Protein AF-A0A7C2XPU0-F1 (afdb_monomer)

Radius of gyration: 31.07 Å; Cα contacts (8 Å, |Δi|>4): 845; chains: 1; bounding box: 100×60×102 Å

Organism: NCBI:txid427923

Nearest PDB structures (foldseek):
  6zxc-assembly2_D  TM=8.510E-01  e=2.200E-17  Leptospira biflexa serovar Patoc strain 'Patoc 1 (Paris)'
  6ttr-assembly1_A  TM=8.908E-01  e=1.541E-15  Caulobacter vibrioides NA1000
  6zxm-assembly3_E  TM=8.744E-01  e=4.337E-15  Leptospira biflexa serovar Patoc strain 'Patoc 1 (Paris)'
  6d9m-assembly1_A  TM=8.702E-01  e=1.342E-13  Tequatrovirus T4
  4yme-assembly1_A  TM=9.018E-01  e=6.777E-12  Caulobacter vibrioides CB15

Sequence (491 aa):
MLRPNSFSGLDDNFFLTAQRESEALRERLLELYLLYATSRTCSVAVQTSSLFVNIVDLLKNTLQVEEFCLMLRDPVSGLYEMWTADDRVMAQAGDFSFRPGEGISGLVVESAEPILVPDVSREPRFLNYHGMLPDIGSFLSVPLVDGNGRVFGVLNIHKPRPNSFREHDKNFFCAVANNLAVALERARLFENACREAMHDELTGLYNRRYLQDCGTRELLKARRSQTPIALLLLDLDNFKEVNDLWGHARGDEVLTGLASLLSKNLRQSDVAARYGGEEFVVLLPDTTGFGAYGLAEKLRATVAGELALKDGDNCRPITVTVGVASFPEDGQDLDQLLAAADRRLYLGKAAGRNRVVGEQQEQPAVQLSPNRRKSPRRPTALRALGNQPESVLPAAVRAIDIQHGREWKACSLLNASSHGFSSTIGFAPEVGAQYRCRAVSGAQKSQFLDFTVQVRHVELLAKDRFLMGVRVGAGDAGEWQRVYAMLTGRA

Mean predicted aligned error: 18.8 Å

pLDDT: mean 77.05, std 17.64, range [24.47, 98.44]

Secondary structure (DSSP, 8-state):
--PPP---SSHHHHHHHHHHHHHHHHHHHHHHHHHHHHHHHHHH--SHHHHHHHHHHIIIIIS--SEEEEEEE-TTT--EEEEEE-HHHHHHHTT-EE-TTSHHHHHHHHH-S-EEES-GGG-GGGGGGBTTB-SSSEEEEEEEE-TTS-EEEEEEEEESSTT---HHHHHHHHHHHHHHHHHHHHHHHHHHHHHHHHB-TTT-SEEHHHHHHHHHHHHHHHHHHT--EEEEEEEETTHHHHHHHH-HHHHHHHHHHHHHHHHHHS-TT-EEEE-SSSEEEEEEET--HHHHHHHHHHHHHHHHHH-EEEETTEEEE--EEEEEEEETTS-SSHHHHHHHHHHHHHHHHHTTSS-EES--S-------------------------------PPPPEEEEEEEETTEEEEEEEEEEETTEEEEEESS-PPTT-EEEEEEEESSSTT-EEEEEEEEEEEEEEETTEEEEEEEE-TTSHHHHHHHHHHHHT--

Foldseek 3Di:
DDDDDDPDPPVVVVVVVVVVVVVVVVVVVLLVVLLVVLLVLLVPDQALVVSQVSLVCSVCVVVVFPWKWKWFQDPPVRKTATPDIPPLLCVQCRGDIGDQVQAQQNVCQPVVDKDKFQWQLPDPSSVVCPRRDDSTFIKIKHFQADPVRHGGIIMIGTDRHGRPDDPVNNVSVNSSSPSSSVSNVNSVVSVVVVQVVFADPLQSAGEQVNCQVVQQVLLVVCVVVVAKKKKKKKFKPPLVVVCVPPNVVVSSVLSNVLSVLDVVLDDPQKGWYDYDDGMIMIMGTRAAQQRVQVSVLVSQVCQQPPPWDDDPPDTHGIGMEMFMFMPPPQHSGPVSRVVNRVVQSVVCVVVPGSYYGTDNDDDDDDPPPPPPPDDDDDDDDDDDDDDDPPPPQWFAFDWKWKDDPPDTWTWAWDADDLWWTKTKTQAFDDQQDKIKMWTDGDDDPPDILIFMWGWHDWDDPDHRIIITTITTDPVCSVSSNVNVCSNVSND

Solvent-accessible surface area (backbone atoms only — not comparable to full-atom values): 26834 Å² total; per-residue (Å²): 142,82,83,89,80,87,86,86,70,70,62,64,57,52,54,53,48,53,49,52,51,50,51,54,49,51,53,54,53,52,49,55,49,51,52,50,51,49,47,55,61,39,69,71,39,63,45,60,77,59,36,48,57,53,50,52,47,40,41,42,74,71,66,62,47,81,39,37,36,35,28,37,53,40,89,83,85,65,35,32,35,57,71,49,50,32,75,67,50,40,72,56,39,51,88,47,65,44,44,78,61,43,41,61,66,12,37,18,50,64,70,63,43,68,48,77,38,49,40,46,69,78,35,79,52,50,56,85,42,68,93,44,54,80,71,52,13,16,38,38,35,28,41,18,47,49,100,85,74,46,54,52,29,36,44,36,38,50,42,80,47,56,62,70,71,51,76,66,53,53,56,52,49,43,54,51,30,44,45,50,27,53,31,52,52,51,11,50,53,44,50,50,52,49,46,61,68,31,30,31,89,83,47,67,33,29,16,48,65,38,46,55,60,49,44,49,51,49,50,58,47,25,66,73,69,73,43,33,32,16,35,39,34,34,36,51,58,66,47,68,57,46,28,75,74,62,35,59,72,54,38,50,51,49,51,33,49,51,37,53,53,50,64,73,74,53,57,91,81,40,47,54,22,43,63,52,97,64,30,34,35,37,41,32,66,79,27,45,40,38,59,42,37,56,50,48,48,51,51,37,51,48,36,44,72,70,39,56,51,75,56,91,91,48,71,49,65,40,36,31,18,27,2,42,18,24,38,73,85,48,26,94,51,59,68,42,28,51,54,42,6,48,55,28,22,51,51,22,46,74,75,68,37,69,33,73,27,57,47,88,61,83,71,79,80,78,76,79,69,79,78,84,74,88,73,84,89,81,87,86,86,84,90,85,81,76,95,66,80,80,83,70,73,74,56,51,52,77,46,40,30,36,52,55,91,95,42,76,43,72,37,52,75,75,50,76,51,90,57,30,38,30,27,39,34,77,51,88,76,57,71,68,42,76,38,50,32,34,37,38,36,60,99,53,102,80,51,71,54,71,40,42,31,29,30,69,42,72,45,82,78,49,94,63,31,22,43,36,34,30,35,50,35,86,91,30,49,74,57,47,42,54,52,44,23,32,65,69,75,48,131

Structure (mmCIF, N/CA/C/O backbone):
data_AF-A0A7C2XPU0-F1
#
_entry.id   AF-A0A7C2XPU0-F1
#
loop_
_atom_site.group_PDB
_atom_site.id
_atom_site.type_symbol
_atom_site.label_atom_id
_atom_site.label_alt_id
_atom_site.label_comp_id
_atom_site.label_asym_id
_atom_site.label_entity_id
_atom_site.label_seq_id
_atom_site.pdbx_PDB_ins_code
_atom_site.Cartn_x
_atom_site.Cartn_y
_atom_site.Cartn_z
_atom_site.occupancy
_atom_site.B_iso_or_equiv
_atom_site.auth_seq_id
_atom_site.auth_comp_id
_atom_site.auth_asym_id
_atom_site.auth_atom_id
_atom_site.pdbx_PDB_model_num
ATOM 1 N N . MET A 1 1 ? 67.844 -25.565 -62.621 1.00 45.12 1 MET A N 1
ATOM 2 C CA . MET A 1 1 ? 67.140 -24.295 -62.341 1.00 45.12 1 MET A CA 1
ATOM 3 C C . MET A 1 1 ? 65.642 -24.558 -62.350 1.00 45.12 1 MET A C 1
ATOM 5 O O . MET A 1 1 ? 65.072 -24.653 -63.425 1.00 45.12 1 MET A O 1
ATOM 9 N N . LEU A 1 2 ? 65.009 -24.704 -61.186 1.00 36.78 2 LEU A N 1
ATOM 10 C CA . LEU A 1 2 ? 63.549 -24.659 -61.050 1.00 36.78 2 LEU A CA 1
ATOM 11 C C . LEU A 1 2 ? 63.244 -23.765 -59.844 1.00 36.78 2 LEU A C 1
ATOM 13 O O . LEU A 1 2 ? 63.819 -23.954 -58.774 1.00 36.78 2 LEU A O 1
ATOM 17 N N . ARG A 1 3 ? 62.454 -22.714 -60.083 1.00 42.72 3 ARG A N 1
ATOM 18 C CA . ARG A 1 3 ? 62.114 -21.651 -59.125 1.00 42.72 3 ARG A CA 1
ATOM 19 C C . ARG A 1 3 ? 61.116 -22.162 -58.072 1.00 42.72 3 ARG A C 1
ATOM 21 O O . ARG A 1 3 ? 60.265 -22.974 -58.430 1.00 42.72 3 ARG A O 1
ATOM 28 N N . PRO A 1 4 ? 61.139 -21.647 -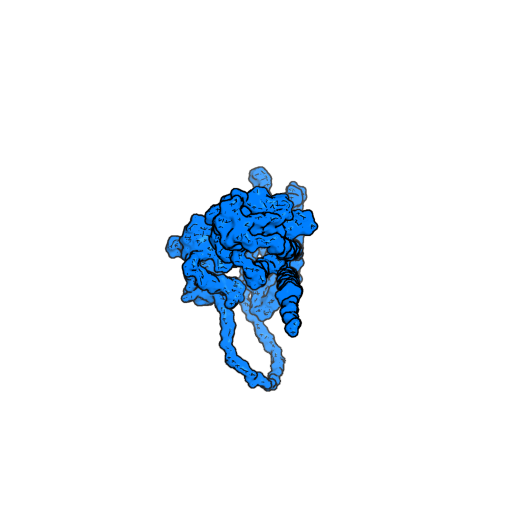56.829 1.00 44.59 4 PRO A N 1
ATOM 29 C CA . PRO A 1 4 ? 60.052 -21.862 -55.884 1.00 44.59 4 PRO A CA 1
ATOM 30 C C . PRO A 1 4 ? 58.886 -20.925 -56.237 1.00 44.59 4 PRO A C 1
ATOM 32 O O . PRO A 1 4 ? 59.054 -19.706 -56.257 1.00 44.59 4 PRO A O 1
ATOM 35 N N . ASN A 1 5 ? 57.716 -21.490 -56.545 1.00 43.34 5 ASN A N 1
ATOM 36 C CA . ASN A 1 5 ? 56.477 -20.728 -56.695 1.00 43.34 5 ASN A CA 1
ATOM 37 C C . ASN A 1 5 ? 55.758 -20.616 -55.342 1.00 43.34 5 ASN A C 1
ATOM 39 O O . ASN A 1 5 ? 55.482 -21.608 -54.672 1.00 43.34 5 ASN A O 1
ATOM 43 N N . SER A 1 6 ? 55.476 -19.364 -55.005 1.00 50.03 6 SER A N 1
ATOM 44 C CA . SER A 1 6 ? 54.596 -18.797 -53.984 1.00 50.03 6 SER A CA 1
ATOM 45 C C . SER A 1 6 ? 53.359 -19.625 -53.588 1.00 50.03 6 SER A C 1
ATOM 47 O O . SER A 1 6 ? 52.396 -19.711 -54.349 1.00 50.03 6 SER A O 1
ATOM 49 N N . PHE A 1 7 ? 53.343 -20.097 -52.340 1.00 47.72 7 PHE A N 1
ATOM 50 C CA . PHE A 1 7 ? 52.138 -20.374 -51.549 1.00 47.72 7 PHE A CA 1
ATOM 51 C C . PHE A 1 7 ? 52.101 -19.344 -50.411 1.00 47.72 7 PHE A C 1
ATOM 53 O O . PHE A 1 7 ? 52.768 -19.529 -49.400 1.00 47.72 7 PHE A O 1
ATOM 60 N N . SER A 1 8 ? 51.418 -18.212 -50.592 1.00 50.66 8 SER A N 1
ATOM 61 C CA . SER A 1 8 ? 51.363 -17.167 -49.550 1.00 50.66 8 SER A CA 1
ATOM 62 C C . SER A 1 8 ? 50.097 -16.301 -49.605 1.00 50.66 8 SER A C 1
ATOM 64 O O . SER A 1 8 ? 50.161 -15.114 -49.316 1.00 50.66 8 SER A O 1
ATOM 66 N N . GLY A 1 9 ? 48.956 -16.845 -50.048 1.00 51.88 9 GLY A N 1
ATOM 67 C CA . GLY A 1 9 ? 47.728 -16.041 -50.193 1.00 51.88 9 GLY A CA 1
ATOM 68 C C . GLY A 1 9 ? 46.399 -16.729 -49.870 1.00 51.88 9 GLY A C 1
ATOM 69 O O . GLY A 1 9 ? 45.384 -16.045 -49.797 1.00 51.88 9 GLY A O 1
ATOM 70 N N . LEU A 1 10 ? 46.376 -18.052 -49.676 1.00 50.28 10 LEU A N 1
ATOM 71 C CA . LEU A 1 10 ? 45.141 -18.805 -49.400 1.00 50.28 10 LEU A CA 1
ATOM 72 C C . LEU A 1 10 ? 44.911 -19.061 -47.900 1.00 50.28 10 LEU A C 1
ATOM 74 O O . LEU A 1 10 ? 43.761 -19.082 -47.473 1.00 50.28 10 LEU A O 1
ATOM 78 N N . ASP A 1 11 ? 45.975 -19.162 -47.099 1.00 55.19 11 ASP A N 1
ATOM 79 C CA . ASP A 1 11 ? 45.861 -19.408 -45.656 1.00 55.19 11 ASP A CA 1
ATOM 80 C C . ASP A 1 11 ? 45.440 -18.152 -44.882 1.00 55.19 11 ASP A C 1
ATOM 82 O O . ASP A 1 11 ? 44.523 -18.218 -44.065 1.00 55.19 11 ASP A O 1
ATOM 86 N N . ASP A 1 12 ? 46.008 -16.983 -45.192 1.00 55.56 12 ASP A N 1
ATOM 87 C CA . ASP A 1 12 ? 45.695 -15.739 -44.470 1.00 55.56 12 ASP A CA 1
ATOM 88 C C . ASP A 1 12 ? 44.209 -15.370 -44.550 1.00 55.56 12 ASP A C 1
ATOM 90 O O . ASP A 1 12 ? 43.624 -14.911 -43.571 1.00 55.56 12 ASP A O 1
ATOM 94 N N . ASN A 1 13 ? 43.559 -15.622 -45.690 1.00 57.34 13 ASN A N 1
ATOM 95 C CA . ASN A 1 13 ? 42.140 -15.318 -45.862 1.00 57.34 13 ASN A CA 1
ATOM 96 C C . ASN A 1 13 ? 41.252 -16.282 -45.055 1.00 57.34 13 ASN A C 1
ATOM 98 O O . ASN A 1 13 ? 40.257 -15.856 -44.474 1.00 57.34 13 ASN A O 1
ATOM 102 N N . PHE A 1 14 ? 41.624 -17.563 -44.950 1.00 67.12 14 PHE A N 1
ATOM 103 C CA . PHE A 1 14 ? 40.912 -18.538 -44.119 1.00 67.12 14 PHE A CA 1
ATOM 104 C C . PHE A 1 14 ? 41.079 -18.237 -42.624 1.00 67.12 14 PHE A C 1
ATOM 106 O O . PHE A 1 14 ? 40.086 -18.205 -41.900 1.00 67.12 14 PHE A O 1
ATOM 113 N N . PHE A 1 15 ? 42.299 -17.926 -42.171 1.00 64.12 15 PHE A N 1
ATOM 114 C CA . PHE A 1 15 ? 42.560 -17.543 -40.780 1.00 64.12 15 PHE A CA 1
ATOM 115 C C . PHE A 1 15 ? 41.848 -16.243 -40.392 1.00 64.12 15 PHE A C 1
ATOM 117 O O . PHE A 1 15 ? 41.226 -16.193 -39.335 1.00 64.12 15 PHE A O 1
ATOM 124 N N . LEU A 1 16 ? 41.850 -15.223 -41.258 1.00 66.38 16 LEU A N 1
ATOM 125 C CA . LEU A 1 16 ? 41.105 -13.979 -41.028 1.00 66.38 16 LEU A CA 1
ATOM 126 C C . LEU A 1 16 ? 39.589 -14.210 -40.977 1.00 66.38 16 LEU A C 1
ATOM 128 O O . LEU A 1 16 ? 38.899 -13.577 -40.178 1.00 66.38 16 LEU A O 1
ATOM 132 N N . THR A 1 17 ? 39.059 -15.115 -41.804 1.00 70.69 17 THR A N 1
ATOM 133 C CA . THR A 1 17 ? 37.625 -15.448 -41.805 1.00 70.69 17 THR A CA 1
ATOM 134 C C . THR A 1 17 ? 37.244 -16.227 -40.545 1.00 70.69 17 THR A C 1
ATOM 136 O O . THR A 1 17 ? 36.310 -15.834 -39.851 1.00 70.69 17 THR A O 1
ATOM 139 N N . ALA A 1 18 ? 38.019 -17.249 -40.174 1.00 67.19 18 ALA A N 1
ATOM 140 C CA . ALA A 1 18 ? 37.812 -18.023 -38.951 1.00 67.19 18 ALA A CA 1
ATOM 141 C C . ALA A 1 18 ? 37.973 -17.169 -37.681 1.00 67.19 18 ALA A C 1
ATOM 143 O O . ALA A 1 18 ? 37.233 -17.340 -36.712 1.00 67.19 18 ALA A O 1
ATOM 144 N N . GLN A 1 19 ? 38.905 -16.212 -37.682 1.00 67.62 19 GLN A N 1
ATOM 145 C CA . GLN A 1 19 ? 39.082 -15.271 -36.578 1.00 67.62 19 GLN A CA 1
ATOM 146 C C . GLN A 1 19 ? 37.881 -14.325 -36.449 1.00 67.62 19 GLN A C 1
ATOM 148 O O . GLN A 1 19 ? 37.373 -14.152 -35.344 1.00 67.62 19 GLN A O 1
ATOM 153 N N . ARG A 1 20 ? 37.364 -13.789 -37.565 1.00 68.25 20 ARG A N 1
ATOM 154 C CA . ARG A 1 20 ? 36.137 -12.971 -37.573 1.00 68.25 20 ARG A CA 1
ATOM 155 C C . ARG A 1 20 ? 34.911 -13.753 -37.104 1.00 68.25 20 ARG A C 1
ATOM 157 O O . ARG A 1 20 ? 34.108 -13.219 -36.348 1.00 68.25 20 ARG A O 1
ATOM 164 N N . GLU A 1 21 ? 34.764 -15.008 -37.525 1.00 72.19 21 GLU A N 1
ATOM 165 C CA . GLU A 1 21 ? 33.670 -15.878 -37.074 1.00 72.19 21 GLU A CA 1
ATOM 166 C C . GLU A 1 21 ? 33.778 -16.214 -35.580 1.00 72.19 21 GLU A C 1
ATOM 168 O O . GLU A 1 21 ? 32.771 -16.204 -34.875 1.00 72.19 21 GLU A O 1
ATOM 173 N N . SER A 1 22 ? 34.992 -16.452 -35.077 1.00 74.06 22 SER A N 1
ATOM 174 C CA . SER A 1 22 ? 35.261 -16.691 -33.654 1.00 74.06 22 SER A CA 1
ATOM 175 C C . SER A 1 22 ? 34.985 -15.453 -32.795 1.00 74.06 22 SER A C 1
ATOM 177 O O . SER A 1 22 ? 34.349 -15.556 -31.745 1.00 74.06 22 SER A O 1
ATOM 179 N N . GLU A 1 23 ? 35.396 -14.267 -33.254 1.00 74.06 23 GLU A N 1
ATOM 180 C CA . GLU A 1 23 ? 35.091 -12.990 -32.599 1.00 74.06 23 GLU A CA 1
ATOM 181 C C . GLU A 1 23 ? 33.577 -12.732 -32.571 1.00 74.06 23 GLU A C 1
ATOM 183 O O . GLU A 1 23 ? 33.028 -12.488 -31.497 1.00 74.06 23 GLU A O 1
ATOM 188 N N . ALA A 1 24 ? 32.883 -12.910 -33.700 1.00 72.94 24 ALA A N 1
ATOM 189 C CA . ALA A 1 24 ? 31.428 -12.764 -33.783 1.00 72.94 24 ALA A CA 1
ATOM 190 C C . ALA A 1 24 ? 30.674 -13.785 -32.908 1.00 72.94 24 ALA A C 1
ATOM 192 O O . ALA A 1 24 ? 29.662 -13.457 -32.285 1.00 72.94 24 ALA A O 1
ATOM 193 N N . LEU A 1 25 ? 31.157 -15.030 -32.825 1.00 74.75 25 LEU A N 1
ATOM 194 C CA . LEU A 1 25 ? 30.590 -16.047 -31.938 1.00 74.75 25 LEU A CA 1
ATOM 195 C C . LEU A 1 25 ? 30.794 -15.676 -30.464 1.00 74.75 25 LEU A C 1
ATOM 197 O O . LEU A 1 25 ? 29.882 -15.849 -29.654 1.00 74.75 25 LEU A O 1
ATOM 201 N N . ARG A 1 26 ? 31.971 -15.148 -30.111 1.00 72.31 26 ARG A N 1
ATOM 202 C CA . ARG A 1 26 ? 32.280 -14.714 -28.746 1.00 72.31 26 ARG A CA 1
ATOM 203 C C . ARG A 1 26 ? 31.425 -13.523 -28.323 1.00 72.31 26 ARG A C 1
ATOM 205 O O . ARG A 1 26 ? 30.938 -13.519 -27.196 1.00 72.31 26 ARG A O 1
ATOM 212 N N . GLU A 1 27 ? 31.211 -12.559 -29.217 1.00 74.81 27 GLU A N 1
ATOM 213 C CA . GLU A 1 27 ? 30.286 -11.439 -29.003 1.00 74.81 27 GLU A CA 1
ATOM 214 C C . GLU A 1 27 ? 28.861 -11.947 -28.736 1.00 74.81 27 GLU A C 1
ATOM 216 O O . GLU A 1 27 ? 28.286 -11.629 -27.696 1.00 74.81 27 GLU A O 1
ATOM 221 N N . ARG A 1 28 ? 28.338 -12.854 -29.575 1.00 76.44 28 ARG A N 1
ATOM 222 C CA . ARG A 1 28 ? 27.006 -13.459 -29.369 1.00 76.44 28 ARG A CA 1
ATOM 223 C C . ARG A 1 28 ? 26.876 -14.236 -28.059 1.00 76.44 28 ARG A C 1
ATOM 225 O O . ARG A 1 28 ? 25.830 -14.192 -27.414 1.00 76.44 28 ARG A O 1
ATOM 232 N N . LEU A 1 29 ? 27.911 -14.976 -27.656 1.00 72.56 29 LEU A N 1
ATOM 233 C CA . LEU A 1 29 ? 27.904 -15.717 -26.390 1.00 72.56 29 LEU A CA 1
ATOM 234 C C . LEU A 1 29 ? 27.876 -14.777 -25.180 1.00 72.56 29 LEU A C 1
ATOM 236 O O . LEU A 1 29 ? 27.172 -15.060 -24.209 1.00 72.56 29 LEU A O 1
ATOM 240 N N . LEU A 1 30 ? 28.611 -13.664 -25.240 1.00 74.94 30 LEU A N 1
ATOM 241 C CA . LEU A 1 30 ? 28.587 -12.642 -24.194 1.00 74.94 30 LEU A CA 1
ATOM 242 C C . LEU A 1 30 ? 27.207 -11.991 -24.087 1.00 74.94 30 LEU A C 1
ATOM 244 O O . LEU A 1 30 ? 26.699 -11.845 -22.980 1.00 74.94 30 LEU A O 1
ATOM 248 N N . GLU A 1 31 ? 26.560 -11.674 -25.205 1.00 73.56 31 GLU A N 1
ATOM 249 C CA . GLU A 1 31 ? 25.206 -11.113 -25.194 1.00 73.56 31 GLU A CA 1
ATOM 250 C C . GLU A 1 31 ? 24.168 -12.063 -24.604 1.00 73.56 31 GLU A C 1
ATOM 252 O O . GLU A 1 31 ? 23.370 -11.655 -23.761 1.00 73.56 31 GLU A O 1
ATOM 257 N N . LEU A 1 32 ? 24.190 -13.339 -25.002 1.00 76.19 32 LEU A N 1
ATOM 258 C CA . LEU A 1 32 ? 23.294 -14.349 -24.438 1.00 76.19 32 LEU A CA 1
ATOM 259 C C . LEU A 1 32 ? 23.515 -14.507 -22.931 1.00 76.19 32 LEU A C 1
ATOM 261 O O . LEU A 1 32 ? 22.552 -14.649 -22.176 1.00 76.19 32 LEU A O 1
ATOM 265 N N . TYR A 1 33 ? 24.770 -14.442 -22.483 1.00 76.00 33 TYR A N 1
ATOM 266 C CA . TYR A 1 33 ? 25.101 -14.460 -21.064 1.00 76.00 33 TYR A CA 1
ATOM 267 C C . TYR A 1 33 ? 24.570 -13.221 -20.332 1.00 76.00 33 TYR A C 1
ATOM 269 O O . TYR A 1 33 ? 23.966 -13.364 -19.269 1.00 76.00 33 TYR A O 1
ATOM 277 N N . LEU A 1 34 ? 24.748 -12.022 -20.898 1.00 74.50 34 LEU A N 1
ATOM 278 C CA . LEU A 1 34 ? 24.233 -10.777 -20.325 1.00 74.50 34 LEU A CA 1
ATOM 279 C C . LEU A 1 34 ? 22.705 -10.800 -20.252 1.00 74.50 34 LEU A C 1
ATOM 281 O O . LEU A 1 34 ? 22.144 -10.486 -19.207 1.00 74.50 34 LEU A O 1
ATOM 285 N N . LEU A 1 35 ? 22.032 -11.271 -21.304 1.00 75.62 35 LEU A N 1
ATOM 286 C CA . LEU A 1 35 ? 20.579 -11.406 -21.333 1.00 75.62 35 LEU A CA 1
ATOM 287 C C . LEU A 1 35 ? 20.075 -12.410 -20.286 1.00 75.62 35 LEU A C 1
ATOM 289 O O . LEU A 1 35 ? 19.091 -12.149 -19.590 1.00 75.62 35 LEU A O 1
ATOM 293 N N . TYR A 1 36 ? 20.766 -13.540 -20.129 1.00 74.44 36 TYR A N 1
ATOM 294 C CA . TYR A 1 36 ? 20.470 -14.514 -19.081 1.00 74.44 36 TYR A CA 1
ATOM 295 C C . TYR A 1 36 ? 20.685 -13.928 -17.677 1.00 74.44 36 TYR A C 1
ATOM 297 O O . TYR A 1 36 ? 19.837 -14.102 -16.798 1.00 74.44 36 TYR A O 1
ATOM 305 N N . ALA A 1 37 ? 21.783 -13.198 -17.460 1.00 69.75 37 ALA A N 1
ATOM 306 C CA . ALA A 1 37 ? 22.069 -12.528 -16.195 1.00 69.75 37 ALA A CA 1
ATOM 307 C C . ALA A 1 37 ? 20.996 -11.479 -15.859 1.00 69.75 37 ALA A C 1
ATOM 309 O O . ALA A 1 37 ? 20.493 -11.469 -14.735 1.00 69.75 37 ALA A O 1
ATOM 310 N N . THR A 1 38 ? 20.576 -10.672 -16.840 1.00 70.88 38 THR A N 1
ATOM 311 C CA . THR A 1 38 ? 19.442 -9.745 -16.729 1.00 70.88 38 THR A CA 1
ATOM 312 C C . THR A 1 38 ? 18.177 -10.476 -16.300 1.00 70.88 38 THR A C 1
ATOM 314 O O . THR A 1 38 ? 17.596 -10.141 -15.269 1.00 70.88 38 THR A O 1
ATOM 317 N N . SER A 1 39 ? 17.779 -11.516 -17.038 1.00 74.88 39 SER A N 1
ATOM 318 C CA . SER A 1 39 ? 16.568 -12.289 -16.748 1.00 74.88 39 SER A CA 1
ATOM 319 C C . SER A 1 39 ? 16.584 -12.878 -15.331 1.00 74.88 39 SER A C 1
ATOM 321 O O . SER A 1 39 ? 15.597 -12.781 -14.592 1.00 74.88 39 SER A O 1
ATOM 323 N N . ARG A 1 40 ? 17.727 -13.422 -14.894 1.00 71.44 40 ARG A N 1
ATOM 324 C CA . ARG A 1 40 ? 17.890 -13.994 -13.552 1.00 71.44 40 ARG A CA 1
ATOM 325 C C . ARG A 1 40 ? 17.779 -12.939 -12.453 1.00 71.44 40 ARG A C 1
ATOM 327 O O . ARG A 1 40 ? 17.055 -13.163 -11.486 1.00 71.44 40 ARG A O 1
ATOM 334 N N . THR A 1 41 ? 18.460 -11.804 -12.591 1.00 65.75 41 THR A N 1
ATOM 335 C CA . THR A 1 41 ? 18.421 -10.702 -11.613 1.00 65.75 41 THR A CA 1
ATOM 336 C C . THR A 1 41 ? 17.012 -10.120 -11.490 1.00 65.75 41 THR A C 1
ATOM 338 O O . THR A 1 41 ? 16.513 -9.906 -10.383 1.00 65.75 41 THR A O 1
ATOM 341 N N . CYS A 1 42 ? 16.328 -9.955 -12.622 1.00 66.12 42 CYS A N 1
ATOM 342 C CA . CYS A 1 42 ? 14.943 -9.504 -12.698 1.00 66.12 42 CYS A CA 1
ATOM 343 C C . CYS A 1 42 ? 13.943 -10.500 -12.080 1.00 66.12 42 CYS A C 1
ATOM 345 O O . CYS A 1 42 ? 12.942 -10.088 -11.501 1.00 66.12 42 CYS A O 1
ATOM 347 N N . SER A 1 43 ? 14.221 -11.807 -12.134 1.00 63.44 43 SER A N 1
ATOM 348 C CA . SER A 1 43 ? 13.319 -12.851 -11.620 1.00 63.44 43 SER A CA 1
ATOM 349 C C . SER A 1 43 ? 13.245 -12.938 -10.089 1.00 63.44 43 SER A C 1
ATOM 351 O O . SER A 1 43 ? 12.293 -13.524 -9.564 1.00 63.44 43 SER A O 1
ATOM 353 N N . VAL A 1 44 ? 14.239 -12.390 -9.378 1.00 58.12 44 VAL A N 1
ATOM 354 C CA . VAL A 1 44 ? 14.394 -12.510 -7.915 1.00 58.12 44 VAL A CA 1
ATOM 355 C C . VAL A 1 44 ? 13.714 -11.367 -7.154 1.00 58.12 44 VAL A C 1
ATOM 357 O O . VAL A 1 44 ? 13.357 -11.533 -5.988 1.00 58.12 44 VAL A O 1
ATOM 360 N N . ALA A 1 45 ? 13.499 -10.214 -7.786 1.00 54.59 45 ALA A N 1
ATOM 361 C CA . ALA A 1 45 ? 12.900 -9.070 -7.112 1.00 54.59 45 ALA A CA 1
ATOM 362 C C . ALA A 1 45 ? 11.370 -9.199 -7.043 1.00 54.59 45 ALA A C 1
ATOM 364 O O . ALA A 1 45 ? 10.689 -9.314 -8.058 1.00 54.59 45 ALA A O 1
ATOM 365 N N . VAL A 1 46 ? 10.841 -9.184 -5.819 1.00 54.50 46 VAL A N 1
ATOM 366 C CA . VAL A 1 46 ? 9.403 -9.322 -5.525 1.00 54.50 46 VAL A CA 1
ATOM 367 C C . VAL A 1 46 ? 8.755 -7.967 -5.192 1.00 54.50 46 VAL A C 1
ATOM 369 O O . VAL A 1 46 ? 7.548 -7.811 -5.324 1.00 54.50 46 VAL A O 1
ATOM 372 N N . GLN A 1 47 ? 9.557 -6.973 -4.797 1.00 57.78 47 GLN A N 1
ATOM 373 C CA . GLN A 1 47 ? 9.115 -5.615 -4.460 1.00 57.78 47 GLN A CA 1
ATOM 374 C C . GLN A 1 47 ? 9.691 -4.605 -5.451 1.00 57.78 47 GLN A C 1
ATOM 376 O O . GLN A 1 47 ? 10.879 -4.679 -5.786 1.00 57.78 47 GLN A O 1
ATOM 381 N N . THR A 1 48 ? 8.888 -3.621 -5.851 1.00 60.31 48 THR A N 1
ATOM 382 C CA . THR A 1 48 ? 9.238 -2.621 -6.869 1.00 60.31 48 THR A CA 1
ATOM 383 C C . THR A 1 48 ? 10.438 -1.766 -6.432 1.00 60.31 48 THR A C 1
ATOM 385 O O . THR A 1 48 ? 11.316 -1.448 -7.232 1.00 60.31 48 THR A O 1
ATOM 388 N N . SER A 1 49 ? 10.570 -1.494 -5.132 1.00 58.69 49 SER A N 1
ATOM 389 C CA . SER A 1 49 ? 11.695 -0.747 -4.545 1.00 58.69 49 SER A CA 1
ATOM 390 C C . SER A 1 49 ? 13.016 -1.528 -4.485 1.00 58.69 49 SER A C 1
ATOM 392 O O . SER A 1 49 ? 14.085 -0.929 -4.579 1.00 58.69 49 SER A O 1
ATOM 394 N N . SER A 1 50 ? 12.976 -2.860 -4.380 1.00 62.50 50 SER A N 1
ATOM 395 C CA . SER A 1 50 ? 14.184 -3.700 -4.490 1.00 62.50 50 SER A CA 1
ATOM 396 C C . SER A 1 50 ? 14.553 -3.973 -5.949 1.00 62.50 50 SER A C 1
ATOM 398 O O . SER A 1 50 ? 15.732 -4.036 -6.290 1.00 62.50 50 SER A O 1
ATOM 400 N N . LEU A 1 51 ? 13.549 -4.076 -6.825 1.00 68.12 51 LEU A N 1
ATOM 401 C CA . LEU A 1 51 ? 13.747 -4.193 -8.266 1.00 68.12 51 LEU A CA 1
ATOM 402 C C . LEU A 1 51 ? 14.499 -2.972 -8.819 1.00 68.12 51 LEU A C 1
ATOM 404 O O . LEU A 1 51 ? 15.394 -3.140 -9.635 1.00 68.12 51 LEU A O 1
ATOM 408 N N . PHE A 1 52 ? 14.223 -1.771 -8.305 1.00 66.44 52 PHE A N 1
ATOM 409 C CA . PHE A 1 52 ? 14.934 -0.537 -8.658 1.00 66.44 52 PHE A CA 1
ATOM 410 C C . PHE A 1 52 ? 16.463 -0.644 -8.527 1.00 66.44 52 PHE A C 1
ATOM 412 O O . PHE A 1 52 ? 17.178 -0.376 -9.493 1.00 66.44 52 PHE A O 1
ATOM 419 N N . VAL A 1 53 ? 16.962 -1.053 -7.353 1.00 66.25 53 VAL A N 1
ATOM 420 C CA . VAL A 1 53 ? 18.412 -1.142 -7.092 1.00 66.25 53 VAL A CA 1
ATOM 421 C C . VAL A 1 53 ? 19.039 -2.130 -8.066 1.00 66.25 53 VAL A C 1
ATOM 423 O O . VAL A 1 53 ? 20.049 -1.840 -8.701 1.00 66.25 53 VAL A O 1
ATOM 426 N N . ASN A 1 54 ? 18.357 -3.255 -8.264 1.00 71.44 54 ASN A N 1
ATOM 427 C CA . ASN A 1 54 ? 18.811 -4.304 -9.156 1.00 71.44 54 ASN A CA 1
ATOM 428 C C . ASN A 1 54 ? 18.850 -3.852 -10.624 1.00 71.44 54 ASN A C 1
ATOM 430 O O . ASN A 1 54 ? 19.759 -4.254 -11.342 1.00 71.44 54 ASN A O 1
ATOM 434 N N . ILE A 1 55 ? 17.900 -3.025 -11.082 1.00 76.19 55 ILE A N 1
ATOM 435 C CA . ILE A 1 55 ? 17.885 -2.490 -12.455 1.00 76.19 55 ILE A CA 1
ATOM 436 C C . ILE A 1 55 ? 19.039 -1.510 -12.661 1.00 76.19 55 ILE A C 1
ATOM 438 O O . ILE A 1 55 ? 19.743 -1.607 -13.664 1.00 76.19 55 ILE A O 1
ATOM 442 N N . VAL A 1 56 ? 19.258 -0.589 -11.720 1.00 75.06 56 VAL A N 1
ATOM 443 C CA . VAL A 1 56 ? 20.357 0.382 -11.817 1.00 75.06 56 VAL A CA 1
ATOM 444 C C . VAL A 1 56 ? 21.706 -0.331 -11.810 1.00 75.06 56 VAL A C 1
ATOM 446 O O . VAL A 1 56 ? 22.536 -0.067 -12.677 1.00 75.06 56 VAL A O 1
ATOM 449 N N . ASP A 1 57 ? 21.908 -1.277 -10.892 1.00 75.94 57 ASP A N 1
ATOM 450 C CA . ASP A 1 57 ? 23.140 -2.065 -10.824 1.00 75.94 57 ASP A CA 1
ATOM 451 C C . ASP A 1 57 ? 23.338 -2.932 -12.071 1.00 75.94 57 ASP A C 1
ATOM 453 O O . ASP A 1 57 ? 24.459 -3.071 -12.561 1.00 75.94 57 ASP A O 1
ATOM 457 N N . LEU A 1 58 ? 22.262 -3.494 -12.624 1.00 79.94 58 LEU A N 1
ATOM 458 C CA . LEU A 1 58 ? 22.321 -4.232 -13.878 1.00 79.94 58 LEU A CA 1
ATOM 459 C C . LEU A 1 58 ? 22.785 -3.320 -15.021 1.00 79.94 58 LEU A C 1
ATOM 461 O O . LEU A 1 58 ? 23.744 -3.659 -15.712 1.00 79.94 58 LEU A O 1
ATOM 465 N N . LEU A 1 59 ? 22.139 -2.169 -15.216 1.00 81.62 59 LEU A N 1
ATOM 466 C CA . LEU A 1 59 ? 22.456 -1.256 -16.315 1.00 81.62 59 LEU A CA 1
ATOM 467 C C . LEU A 1 59 ? 23.867 -0.661 -16.167 1.00 81.62 59 LEU A C 1
ATOM 469 O O . LEU A 1 59 ? 24.639 -0.712 -17.123 1.00 81.62 59 LEU A O 1
ATOM 473 N N . LYS A 1 60 ? 24.249 -0.197 -14.968 1.00 80.31 60 LYS A N 1
ATOM 474 C CA . LYS A 1 60 ? 25.575 0.392 -14.707 1.00 80.31 60 LYS A CA 1
ATOM 475 C C . LYS A 1 60 ? 26.692 -0.650 -14.670 1.00 80.31 60 LYS A C 1
ATOM 477 O O . LYS A 1 60 ? 27.673 -0.532 -15.392 1.00 80.31 60 LYS A O 1
ATOM 482 N N . ASN A 1 61 ? 26.574 -1.669 -13.819 1.00 78.44 61 ASN A N 1
ATOM 483 C CA . ASN A 1 61 ? 27.704 -2.547 -13.500 1.00 78.44 61 ASN A CA 1
ATOM 484 C C . ASN A 1 61 ? 27.780 -3.769 -14.418 1.00 78.44 61 ASN A C 1
ATOM 486 O O . ASN A 1 61 ? 28.874 -4.253 -14.701 1.00 78.44 61 ASN A O 1
ATOM 490 N N . THR A 1 62 ? 26.633 -4.281 -14.876 1.00 76.25 62 THR A N 1
ATOM 491 C CA . THR A 1 62 ? 26.598 -5.481 -15.731 1.00 76.25 62 THR A CA 1
ATOM 492 C C . THR A 1 62 ? 26.633 -5.113 -17.208 1.00 76.25 62 THR A C 1
ATOM 494 O O . THR A 1 62 ? 27.421 -5.686 -17.956 1.00 76.25 62 THR A O 1
ATOM 497 N N . LEU A 1 63 ? 25.805 -4.152 -17.627 1.00 75.94 63 LEU A N 1
ATOM 498 C CA . LEU A 1 63 ? 25.714 -3.722 -19.025 1.00 75.94 63 LEU A CA 1
ATOM 499 C C . LEU A 1 63 ? 26.645 -2.552 -19.370 1.00 75.94 63 LEU A C 1
ATOM 501 O O . LEU A 1 63 ? 26.747 -2.206 -20.543 1.00 75.94 63 LEU A O 1
ATOM 505 N N . GLN A 1 64 ? 27.329 -1.968 -18.378 1.00 78.06 64 GLN A N 1
ATOM 506 C CA . GLN A 1 64 ? 28.263 -0.846 -18.557 1.00 78.06 64 GLN A CA 1
ATOM 507 C C . GLN A 1 64 ? 27.640 0.347 -19.295 1.00 78.06 64 GLN A C 1
ATOM 509 O O . GLN A 1 64 ? 28.287 1.015 -20.100 1.00 78.06 64 GLN A O 1
ATOM 514 N N . VAL A 1 65 ? 26.361 0.611 -19.028 1.00 80.69 65 VAL A N 1
ATOM 515 C CA . VAL A 1 65 ? 25.655 1.770 -19.565 1.00 80.69 65 VAL A CA 1
ATOM 516 C C . VAL A 1 65 ? 25.949 2.972 -18.675 1.00 80.69 65 VAL A C 1
ATOM 518 O O . VAL A 1 65 ? 25.564 2.997 -17.507 1.00 80.69 65 VAL A O 1
ATOM 521 N N . GLU A 1 66 ? 26.646 3.955 -19.241 1.00 73.00 66 GLU A N 1
ATOM 522 C CA . GLU A 1 66 ? 27.073 5.159 -18.522 1.00 73.00 66 GLU A CA 1
ATOM 523 C C . GLU A 1 66 ? 25.913 6.130 -18.274 1.00 73.00 66 GLU A C 1
ATOM 525 O O . GLU A 1 66 ? 25.788 6.647 -17.166 1.00 73.00 66 GLU A O 1
ATOM 530 N N . GLU A 1 67 ? 25.056 6.344 -19.280 1.00 84.38 67 GLU A N 1
ATOM 531 C CA . GLU A 1 67 ? 23.945 7.298 -19.211 1.00 84.38 67 GLU A CA 1
ATOM 532 C C . GLU A 1 67 ? 22.627 6.643 -19.646 1.00 84.38 67 GLU A C 1
ATOM 534 O O . GLU A 1 67 ? 22.473 6.203 -20.792 1.00 84.38 67 GLU A O 1
ATOM 539 N N . PHE A 1 68 ? 21.664 6.558 -18.727 1.00 86.69 68 PHE A N 1
ATOM 540 C CA . PHE A 1 68 ? 20.345 5.984 -19.000 1.00 86.69 68 PHE A CA 1
ATOM 541 C C . PHE A 1 68 ? 19.261 6.561 -18.101 1.00 86.69 68 PHE A C 1
ATOM 543 O O . PHE A 1 68 ? 19.520 7.035 -17.002 1.00 86.69 68 PHE A O 1
ATOM 550 N N . CYS A 1 69 ? 18.016 6.428 -18.545 1.00 84.69 69 CYS A N 1
ATOM 551 C CA . CYS A 1 69 ? 16.831 6.784 -17.789 1.00 84.69 69 CYS A CA 1
ATOM 552 C C . CYS A 1 69 ? 15.678 5.829 -18.111 1.00 84.69 69 CYS A C 1
ATOM 554 O O . CYS A 1 69 ? 15.394 5.541 -19.270 1.00 84.69 69 CYS A O 1
ATOM 556 N N . LEU A 1 70 ? 15.000 5.348 -17.079 1.00 85.75 70 LEU A N 1
ATOM 557 C CA . LEU A 1 70 ? 13.758 4.602 -17.159 1.00 85.75 70 LEU A CA 1
ATOM 558 C C . LEU A 1 70 ? 12.602 5.540 -16.817 1.00 85.75 70 LEU A C 1
ATOM 560 O O . LEU A 1 70 ? 12.552 6.095 -15.716 1.00 85.75 70 LEU A O 1
ATOM 564 N N . MET A 1 71 ? 11.653 5.681 -17.735 1.00 86.12 71 MET A N 1
ATOM 565 C CA . MET A 1 71 ? 10.475 6.523 -17.544 1.00 86.12 71 MET A CA 1
ATOM 566 C C . MET A 1 71 ? 9.220 5.668 -17.583 1.00 86.12 71 MET A C 1
ATOM 568 O O . MET A 1 71 ? 9.041 4.891 -18.518 1.00 86.12 71 MET A O 1
ATOM 572 N N . LEU A 1 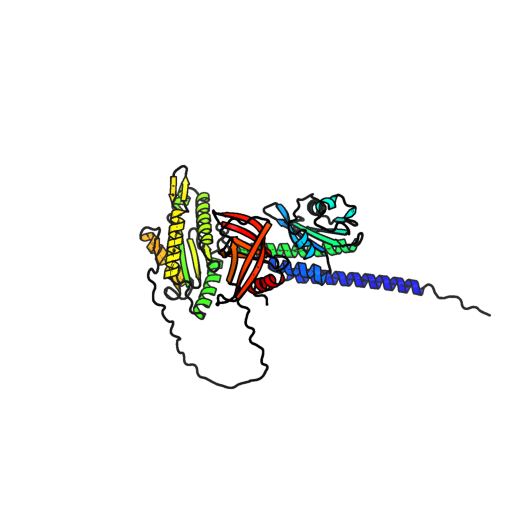72 ? 8.358 5.797 -16.578 1.00 85.31 72 LEU A N 1
ATOM 573 C CA . LEU A 1 72 ? 7.124 5.021 -16.455 1.00 85.31 72 LEU A CA 1
ATOM 574 C C . LEU A 1 72 ? 5.918 5.952 -16.478 1.00 85.31 72 LEU A C 1
ATOM 576 O O . LEU A 1 72 ? 5.998 7.099 -16.041 1.00 85.31 72 LEU A O 1
ATOM 580 N N . ARG A 1 73 ? 4.790 5.451 -16.975 1.00 83.62 73 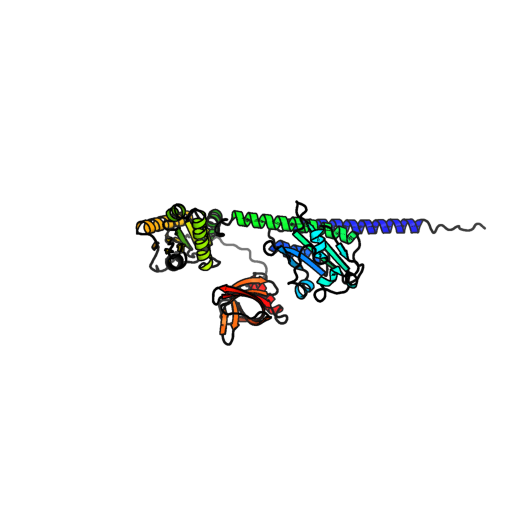ARG A N 1
ATOM 581 C CA . ARG A 1 73 ? 3.536 6.196 -16.967 1.00 83.62 73 ARG A CA 1
ATOM 582 C C . ARG A 1 73 ? 2.988 6.306 -15.546 1.00 83.62 73 ARG A C 1
ATOM 584 O O . ARG A 1 73 ? 2.689 5.286 -14.924 1.00 83.62 73 ARG A O 1
ATOM 591 N N . ASP A 1 74 ? 2.773 7.526 -15.075 1.00 71.56 74 ASP A N 1
ATOM 592 C CA . ASP A 1 74 ? 2.016 7.769 -13.857 1.00 71.56 74 ASP A CA 1
ATOM 593 C C . ASP A 1 74 ? 0.514 7.539 -14.124 1.00 71.56 74 ASP A C 1
ATOM 595 O O . ASP A 1 74 ? -0.060 8.107 -15.064 1.00 71.56 74 ASP A O 1
ATOM 599 N N . PRO A 1 75 ? -0.159 6.673 -13.348 1.00 62.00 75 PRO A N 1
ATOM 600 C CA . PRO A 1 75 ? -1.563 6.352 -13.576 1.00 62.00 75 PRO A CA 1
ATOM 601 C C . PRO A 1 75 ? -2.524 7.512 -13.275 1.00 62.00 75 PRO A C 1
ATOM 603 O O . PRO A 1 75 ? -3.668 7.440 -13.725 1.00 62.00 75 PRO A O 1
ATOM 606 N N . VAL A 1 76 ? -2.101 8.548 -12.540 1.00 52.03 76 VAL A N 1
ATOM 607 C CA . VAL A 1 76 ? -2.958 9.667 -12.116 1.00 52.03 76 VAL A CA 1
ATOM 608 C C . VAL A 1 76 ? -2.853 10.839 -13.091 1.00 52.03 76 VAL A C 1
ATOM 610 O O . VAL A 1 76 ? -3.865 11.290 -13.624 1.00 52.03 76 VAL A O 1
ATOM 613 N N . SER A 1 77 ? -1.637 11.318 -13.353 1.00 61.22 77 SER A N 1
ATOM 614 C CA . SER A 1 77 ? -1.348 12.417 -14.278 1.00 61.22 77 SER A CA 1
ATOM 615 C C . SER A 1 77 ? -1.432 11.971 -15.741 1.00 61.22 77 SER A C 1
ATOM 617 O O . SER A 1 77 ? -1.706 12.777 -16.632 1.00 61.22 77 SER A O 1
ATOM 619 N N . GLY A 1 78 ? -1.211 10.677 -16.000 1.00 70.62 78 GLY A N 1
ATOM 620 C CA . GLY A 1 78 ? -1.121 10.105 -17.340 1.00 70.62 78 GLY A CA 1
ATOM 621 C C . GLY A 1 78 ? 0.170 10.458 -18.083 1.00 70.62 78 GLY A C 1
ATOM 622 O O . GLY A 1 78 ? 0.303 10.058 -19.245 1.00 70.62 78 GLY A O 1
ATOM 623 N N . LEU A 1 79 ? 1.087 11.188 -17.439 1.00 74.38 79 LEU A N 1
ATOM 624 C CA . LEU A 1 79 ? 2.395 11.566 -17.967 1.00 74.38 79 LEU A CA 1
ATOM 625 C C . LEU A 1 79 ? 3.405 10.436 -17.775 1.00 74.38 79 LEU A C 1
ATOM 627 O O . LEU A 1 79 ? 3.237 9.573 -16.919 1.00 74.38 79 LEU A O 1
ATOM 631 N N . TYR A 1 80 ? 4.465 10.448 -18.576 1.00 81.81 80 TYR A N 1
ATOM 632 C CA . TYR A 1 80 ? 5.614 9.574 -18.378 1.00 81.81 80 TYR A CA 1
ATOM 633 C C . TYR A 1 80 ? 6.653 10.317 -17.562 1.00 81.81 80 TYR A C 1
ATOM 635 O O . TYR A 1 80 ? 7.201 11.317 -18.021 1.00 81.81 80 TYR A O 1
ATOM 643 N N . GLU A 1 81 ? 6.908 9.825 -16.358 1.00 76.00 81 GLU A N 1
ATOM 644 C CA . GLU A 1 81 ? 7.772 10.460 -15.371 1.00 76.00 81 GLU A CA 1
ATOM 645 C C . GLU A 1 81 ? 9.042 9.638 -15.174 1.00 76.00 81 GLU A C 1
ATOM 647 O O . GLU A 1 81 ? 9.057 8.411 -15.338 1.00 76.00 81 GLU A O 1
ATOM 652 N N . MET A 1 82 ? 10.133 10.328 -14.844 1.00 73.94 82 MET A N 1
ATOM 653 C CA . MET A 1 82 ? 11.412 9.685 -14.585 1.00 73.94 82 MET A CA 1
ATOM 654 C C . MET A 1 82 ? 11.330 8.842 -13.320 1.00 73.94 82 MET A C 1
ATOM 656 O O . MET A 1 82 ? 11.162 9.347 -12.213 1.00 73.94 82 MET A O 1
ATOM 660 N N . TRP A 1 83 ? 11.468 7.534 -13.500 1.00 67.94 83 TRP A N 1
ATOM 661 C CA . TRP A 1 83 ? 11.332 6.576 -12.416 1.00 67.94 83 TRP A CA 1
ATOM 662 C C . TRP A 1 83 ? 12.696 6.161 -11.857 1.00 67.94 83 TRP A C 1
ATOM 664 O O . TRP A 1 83 ? 12.855 5.968 -10.653 1.00 67.94 83 TRP A O 1
ATOM 674 N N . THR A 1 84 ? 13.709 6.063 -12.722 1.00 69.12 84 THR A N 1
ATOM 675 C CA . THR A 1 84 ? 15.120 5.931 -12.333 1.00 69.12 84 THR A CA 1
ATOM 676 C C . THR A 1 84 ? 16.039 6.395 -13.456 1.00 69.12 84 THR A C 1
ATOM 678 O O . THR A 1 84 ? 15.649 6.357 -14.617 1.00 69.12 84 THR A O 1
ATOM 681 N N . ALA A 1 85 ? 17.261 6.799 -13.136 1.00 70.12 85 ALA A N 1
ATOM 682 C CA . ALA A 1 85 ? 18.305 7.101 -14.104 1.00 70.12 85 ALA A CA 1
ATOM 683 C C . ALA A 1 85 ? 19.687 6.919 -13.458 1.00 70.12 85 ALA A C 1
ATOM 685 O O . ALA A 1 85 ? 19.796 6.650 -12.255 1.00 70.12 85 ALA A O 1
ATOM 686 N N . ASP A 1 86 ? 20.755 7.057 -14.239 1.00 73.31 86 ASP A N 1
ATOM 687 C CA . ASP A 1 86 ? 22.087 7.213 -13.661 1.00 73.31 86 ASP A CA 1
ATOM 688 C C . ASP A 1 86 ? 22.198 8.518 -12.844 1.00 73.31 86 ASP A C 1
ATOM 690 O O . ASP A 1 86 ? 21.361 9.418 -12.937 1.00 73.31 86 ASP A O 1
ATOM 694 N N . ASP A 1 87 ? 23.239 8.632 -12.015 1.00 66.56 87 ASP A N 1
ATOM 695 C CA . ASP A 1 87 ? 23.330 9.712 -11.021 1.00 66.56 87 ASP A CA 1
ATOM 696 C C . ASP A 1 87 ? 23.461 11.096 -11.678 1.00 66.56 87 ASP A C 1
ATOM 698 O O . ASP A 1 87 ? 22.996 12.096 -11.126 1.00 66.56 87 ASP A O 1
ATOM 702 N N . ARG A 1 88 ? 24.061 11.160 -12.875 1.00 67.50 88 ARG A N 1
ATOM 703 C CA . ARG A 1 88 ? 24.234 12.400 -13.634 1.00 67.50 88 ARG A CA 1
ATOM 704 C C . ARG A 1 88 ? 22.912 12.824 -14.264 1.00 67.50 88 ARG A C 1
ATOM 706 O O . ARG A 1 88 ? 22.520 13.980 -14.101 1.00 67.50 88 ARG A O 1
ATOM 713 N N . VAL A 1 89 ? 22.208 11.904 -14.922 1.00 60.84 89 VAL A N 1
ATOM 714 C CA . VAL A 1 89 ? 20.897 12.185 -15.529 1.00 60.84 89 VAL A CA 1
ATOM 715 C C . VAL A 1 89 ? 19.847 12.501 -14.459 1.00 60.84 89 VAL A C 1
ATOM 717 O O . VAL A 1 89 ? 19.112 13.478 -14.607 1.00 60.84 89 VAL A O 1
ATOM 720 N N . MET A 1 90 ? 19.839 11.792 -13.323 1.00 59.50 90 MET A N 1
ATOM 721 C CA . MET A 1 90 ? 18.967 12.113 -12.181 1.00 59.50 90 MET A CA 1
ATOM 722 C C . MET A 1 90 ? 19.207 13.530 -11.640 1.00 59.50 90 MET A C 1
ATOM 724 O O . MET A 1 90 ? 18.260 14.231 -11.277 1.00 59.50 90 MET A O 1
ATOM 728 N N . ALA A 1 91 ? 20.466 13.970 -11.568 1.00 54.50 91 ALA A N 1
ATOM 729 C CA . ALA A 1 91 ? 20.807 15.296 -11.060 1.00 54.50 91 ALA A CA 1
ATOM 730 C C . ALA A 1 91 ? 20.385 16.433 -12.009 1.00 54.50 91 ALA A C 1
ATOM 732 O O . ALA A 1 91 ? 20.043 17.518 -11.532 1.00 54.50 91 ALA A O 1
ATOM 733 N N . GLN A 1 92 ? 20.412 16.189 -13.323 1.00 59.88 92 GLN A N 1
ATOM 734 C CA . GLN A 1 92 ? 20.184 17.203 -14.361 1.00 59.88 92 GLN A CA 1
ATOM 735 C C . GLN A 1 92 ? 18.734 17.258 -14.857 1.00 59.88 92 GLN A C 1
ATOM 737 O O . GLN A 1 92 ? 18.235 18.345 -15.137 1.00 59.88 92 GLN A O 1
ATOM 742 N N . ALA A 1 93 ? 18.050 16.114 -14.920 1.00 57.97 93 ALA A N 1
ATOM 743 C CA . ALA A 1 93 ? 16.756 15.977 -15.585 1.00 57.97 93 ALA A CA 1
ATOM 744 C C . ALA A 1 93 ? 15.696 15.236 -14.746 1.00 57.97 93 ALA A C 1
ATOM 746 O O . ALA A 1 93 ? 14.660 14.870 -15.283 1.00 57.97 93 ALA A O 1
ATOM 747 N N . GLY A 1 94 ? 15.909 15.026 -13.441 1.00 55.19 94 GLY A N 1
ATOM 748 C CA . GLY A 1 94 ? 15.033 14.197 -12.594 1.00 55.19 94 GLY A CA 1
ATOM 749 C C . GLY A 1 94 ? 13.549 14.597 -12.521 1.00 55.19 94 GLY A C 1
ATOM 750 O O . GLY A 1 94 ? 12.722 13.742 -12.233 1.00 55.19 94 GLY A O 1
ATOM 751 N N . ASP A 1 95 ? 13.207 15.857 -12.812 1.00 56.97 95 ASP A N 1
ATOM 752 C CA . ASP A 1 95 ? 11.819 16.360 -12.814 1.00 56.97 95 ASP A CA 1
ATOM 753 C C . ASP A 1 95 ? 11.186 16.341 -14.226 1.00 56.97 95 ASP A C 1
ATOM 755 O O . ASP A 1 95 ? 10.081 16.845 -14.437 1.00 56.97 95 ASP A O 1
ATOM 759 N N . PHE A 1 96 ? 11.895 15.802 -15.223 1.00 69.56 96 PHE A N 1
ATOM 760 C CA . PHE A 1 96 ? 11.426 15.740 -16.603 1.00 69.56 96 PHE A CA 1
ATOM 761 C C . PHE A 1 96 ? 10.282 14.729 -16.754 1.00 69.56 96 PHE A C 1
ATOM 763 O O . PHE A 1 96 ? 10.361 13.586 -16.294 1.00 69.56 96 PHE A O 1
ATOM 770 N N . SER A 1 97 ? 9.235 15.143 -17.464 1.00 75.69 97 SER A N 1
ATOM 771 C CA . SER A 1 97 ? 8.117 14.291 -17.862 1.00 75.69 97 SER A CA 1
ATOM 772 C C . SER A 1 97 ? 7.663 14.629 -19.278 1.00 75.69 97 SER A C 1
ATOM 774 O O . SER A 1 97 ? 7.947 15.716 -19.778 1.00 75.69 97 SER A O 1
ATOM 776 N N . PHE A 1 98 ? 6.981 13.693 -19.937 1.00 81.12 98 PHE A N 1
ATOM 777 C CA . PHE A 1 98 ? 6.498 13.887 -21.306 1.00 81.12 98 PHE A CA 1
ATOM 778 C C . PHE A 1 98 ? 5.148 13.202 -21.554 1.00 81.12 98 PHE A C 1
ATOM 780 O O . PHE A 1 98 ? 4.727 12.304 -20.814 1.00 81.12 98 PHE A O 1
ATOM 787 N N . ARG A 1 99 ? 4.462 13.619 -22.623 1.00 84.31 99 ARG A N 1
ATOM 788 C CA . ARG A 1 99 ? 3.221 13.002 -23.120 1.00 84.31 99 ARG A CA 1
ATOM 789 C C . ARG A 1 99 ? 3.471 12.062 -24.308 1.00 84.31 99 ARG A C 1
ATOM 791 O O . ARG A 1 99 ? 4.443 12.242 -25.037 1.00 84.31 99 ARG A O 1
ATOM 798 N N . PRO A 1 100 ? 2.581 11.090 -24.579 1.00 86.94 100 PRO A N 1
ATOM 799 C CA . PRO A 1 100 ? 2.603 10.365 -25.852 1.00 86.94 100 PRO A CA 1
ATOM 800 C C . PRO A 1 100 ? 2.676 11.326 -27.053 1.00 86.94 100 PRO A C 1
ATOM 802 O O . PRO A 1 100 ? 2.011 12.363 -27.050 1.00 86.94 100 PRO A O 1
ATOM 805 N N . GLY A 1 101 ? 3.514 11.003 -28.040 1.00 84.81 101 GLY A N 1
ATOM 806 C CA . GLY A 1 101 ? 3.809 11.841 -29.211 1.00 84.81 101 GLY A CA 1
ATOM 807 C C . GLY A 1 101 ? 4.802 12.995 -28.974 1.00 84.81 101 GLY A C 1
ATOM 808 O O . GLY A 1 101 ? 5.253 13.626 -29.928 1.00 84.81 101 GLY A O 1
ATOM 809 N N . GLU A 1 102 ? 5.184 13.282 -27.725 1.00 83.94 102 GLU A N 1
ATOM 810 C CA . GLU A 1 102 ? 6.097 14.378 -27.382 1.00 83.94 102 GLU A CA 1
ATOM 811 C C . GLU A 1 102 ? 7.576 13.954 -27.417 1.00 83.94 102 GLU A C 1
ATOM 813 O O . GLU A 1 102 ? 8.043 13.144 -26.612 1.00 83.94 102 GLU A O 1
ATOM 818 N N . GLY A 1 103 ? 8.345 14.546 -28.334 1.00 85.75 103 GLY A N 1
ATOM 819 C CA . GLY A 1 103 ? 9.770 14.249 -28.499 1.00 85.75 103 GLY A CA 1
ATOM 820 C C . GLY A 1 103 ? 10.038 12.796 -28.908 1.00 85.75 103 GLY A C 1
ATOM 821 O O . GLY A 1 103 ? 9.139 12.062 -29.312 1.00 85.75 103 GLY A O 1
ATOM 822 N N . ILE A 1 104 ? 11.294 12.355 -28.812 1.00 88.56 104 ILE A N 1
ATOM 823 C CA . ILE A 1 104 ? 11.660 10.980 -29.198 1.00 88.56 104 ILE A CA 1
ATOM 824 C C . ILE A 1 104 ? 10.988 9.938 -28.295 1.00 88.56 104 ILE A C 1
ATOM 826 O O . ILE A 1 104 ? 10.419 8.976 -28.804 1.00 88.56 104 ILE A O 1
ATOM 830 N N . SER A 1 105 ? 11.009 10.136 -26.974 1.00 90.00 105 SER A N 1
ATOM 831 C CA . SER A 1 105 ? 10.422 9.165 -26.035 1.00 90.00 105 SER A CA 1
ATOM 832 C C . SER A 1 105 ? 8.901 9.062 -26.179 1.00 90.00 105 SER A C 1
ATOM 834 O O . SER A 1 105 ? 8.354 7.962 -26.145 1.00 90.00 105 SER A O 1
ATOM 836 N N . GLY A 1 106 ? 8.207 10.185 -26.396 1.00 88.69 106 GLY A N 1
ATOM 837 C CA . GLY A 1 106 ? 6.765 10.192 -26.634 1.00 88.69 106 GLY A CA 1
ATOM 838 C C . GLY A 1 106 ? 6.377 9.501 -27.936 1.00 88.69 106 GLY A C 1
ATOM 839 O O . GLY A 1 106 ? 5.363 8.805 -27.965 1.00 88.69 106 GLY A O 1
ATOM 840 N N . LEU A 1 107 ? 7.191 9.628 -28.987 1.00 91.06 107 LEU A N 1
ATOM 841 C CA . LEU A 1 107 ? 6.975 8.902 -30.240 1.00 91.06 107 LEU A CA 1
ATOM 842 C C . LEU A 1 107 ? 7.154 7.393 -30.071 1.00 91.06 107 LEU A C 1
ATOM 844 O O . LEU A 1 107 ? 6.351 6.647 -30.614 1.00 91.06 107 LEU A O 1
ATOM 848 N N . VAL A 1 108 ? 8.144 6.939 -29.292 1.00 94.06 108 VAL A N 1
ATOM 849 C CA . VAL A 1 108 ? 8.301 5.507 -28.961 1.00 94.06 108 VAL A CA 1
ATOM 850 C C . VAL A 1 108 ? 7.077 4.976 -28.218 1.00 94.06 108 VAL A C 1
ATOM 852 O O . VAL A 1 108 ? 6.623 3.867 -28.485 1.00 94.06 108 VAL A O 1
ATOM 855 N N . VAL A 1 109 ? 6.515 5.768 -27.301 1.00 92.69 109 VAL A N 1
ATOM 856 C CA . VAL A 1 109 ? 5.270 5.409 -26.609 1.00 92.69 109 VAL A CA 1
ATOM 857 C C . VAL A 1 109 ? 4.095 5.281 -27.579 1.00 92.69 109 VAL A C 1
ATOM 859 O O . VAL A 1 109 ? 3.276 4.380 -27.422 1.00 92.69 109 VAL A O 1
ATOM 862 N N . GLU A 1 110 ? 3.998 6.172 -28.564 1.00 91.25 110 GLU A N 1
ATOM 863 C CA . GLU A 1 110 ? 2.896 6.189 -29.529 1.00 91.25 110 GLU A CA 1
ATOM 864 C C . GLU A 1 110 ? 3.018 5.085 -30.589 1.00 91.25 110 GLU A C 1
ATOM 866 O O . GLU A 1 110 ? 2.024 4.442 -30.923 1.00 91.25 110 GLU A O 1
ATOM 871 N N . SER A 1 111 ? 4.226 4.837 -31.099 1.00 92.62 111 SER A N 1
ATOM 872 C CA . SER A 1 111 ? 4.476 3.831 -32.136 1.00 92.62 111 SER A CA 1
ATOM 873 C C . SER A 1 111 ? 4.678 2.420 -31.586 1.00 92.62 111 SER A C 1
ATOM 875 O O . SER A 1 111 ? 4.541 1.459 -32.337 1.00 92.62 111 SER A O 1
ATOM 877 N N . ALA A 1 112 ? 5.035 2.290 -30.303 1.00 92.44 112 ALA A N 1
ATOM 878 C CA . ALA A 1 112 ? 5.563 1.065 -29.700 1.00 92.44 112 ALA A CA 1
ATOM 879 C C . ALA A 1 112 ? 6.813 0.507 -30.412 1.00 92.44 112 ALA A C 1
ATOM 881 O O . ALA A 1 112 ? 7.158 -0.665 -30.248 1.00 92.44 112 ALA A O 1
ATOM 882 N N . GLU A 1 113 ? 7.523 1.344 -31.174 1.00 93.75 113 GLU A N 1
ATOM 883 C CA . GLU A 1 113 ? 8.737 0.966 -31.891 1.00 93.75 113 GLU A CA 1
ATOM 884 C C . GLU A 1 113 ? 9.976 1.659 -31.310 1.00 93.75 113 GLU A C 1
ATOM 886 O O . GLU A 1 113 ? 9.942 2.856 -31.020 1.00 93.75 113 GLU A O 1
ATOM 891 N N . PRO A 1 114 ? 11.106 0.944 -31.176 1.00 94.75 114 PRO A N 1
ATOM 892 C CA . PRO A 1 114 ? 12.361 1.531 -30.721 1.00 94.75 114 PRO A CA 1
ATOM 893 C C . PRO A 1 114 ? 12.926 2.537 -31.733 1.00 94.75 114 PRO A C 1
ATOM 895 O O . PRO A 1 114 ? 13.105 2.217 -32.914 1.00 94.75 114 PRO A O 1
ATOM 898 N N . ILE A 1 115 ? 13.308 3.721 -31.250 1.00 93.75 115 ILE A N 1
ATOM 899 C CA . ILE A 1 115 ? 13.905 4.786 -32.066 1.00 93.75 115 ILE A CA 1
ATOM 900 C C . ILE A 1 115 ? 15.384 4.939 -31.711 1.00 93.75 115 ILE A C 1
ATOM 902 O O . ILE A 1 115 ? 15.746 5.216 -30.566 1.00 93.75 115 ILE A O 1
ATOM 906 N N . LEU A 1 116 ? 16.235 4.792 -32.729 1.00 93.56 116 LEU A N 1
ATOM 907 C CA . LEU A 1 116 ? 17.663 5.071 -32.659 1.00 93.56 116 LEU A CA 1
ATOM 908 C C . LEU A 1 116 ? 17.955 6.426 -33.314 1.00 93.56 116 LEU A C 1
ATOM 910 O O . LEU A 1 116 ? 17.664 6.625 -34.492 1.00 93.56 116 LEU A O 1
ATOM 914 N N . VAL A 1 117 ? 18.573 7.328 -32.559 1.00 91.00 117 VAL A N 1
ATOM 915 C CA . VAL A 1 117 ? 19.050 8.636 -33.010 1.00 91.00 117 VAL A CA 1
ATOM 916 C C . VAL A 1 117 ? 20.580 8.594 -33.092 1.00 91.00 117 VAL A C 1
ATOM 918 O O . VAL A 1 117 ? 21.254 8.599 -32.057 1.00 91.00 117 VAL A O 1
ATOM 921 N N . PRO A 1 118 ? 21.164 8.553 -34.304 1.00 88.81 118 PRO A N 1
ATOM 922 C CA . PRO A 1 118 ? 22.613 8.471 -34.463 1.00 88.81 118 PRO A CA 1
ATOM 923 C C . PRO A 1 118 ? 23.345 9.739 -34.017 1.00 88.81 118 PRO A C 1
ATOM 925 O O . PRO A 1 118 ? 24.485 9.651 -33.574 1.00 88.81 118 PRO A O 1
ATOM 928 N N . ASP A 1 119 ? 22.715 10.906 -34.129 1.00 88.88 119 ASP A N 1
ATOM 929 C CA . ASP A 1 119 ? 23.297 12.184 -33.722 1.00 88.88 119 ASP A CA 1
ATOM 930 C C . ASP A 1 119 ? 22.209 13.109 -33.169 1.00 88.88 119 ASP A C 1
ATOM 932 O O . ASP A 1 119 ? 21.375 13.618 -33.922 1.00 88.88 119 ASP A O 1
ATOM 936 N N . VAL A 1 120 ? 22.216 13.311 -31.850 1.00 86.25 120 VAL A N 1
ATOM 937 C CA . VAL A 1 120 ? 21.205 14.127 -31.156 1.00 86.25 120 VAL A CA 1
ATOM 938 C C . VAL A 1 120 ? 21.257 15.602 -31.560 1.00 86.25 120 VAL A C 1
ATOM 940 O O . VAL A 1 120 ? 20.222 16.260 -31.576 1.00 86.25 120 VAL A O 1
ATOM 943 N N . SER A 1 121 ? 22.424 16.109 -31.978 1.00 82.50 121 SER A N 1
ATOM 944 C CA . SER A 1 121 ? 22.590 17.508 -32.407 1.00 82.50 121 SER A CA 1
ATOM 945 C C . SER A 1 121 ? 21.875 17.819 -33.726 1.00 82.50 121 SER A C 1
ATOM 947 O O . SER A 1 121 ? 21.627 18.978 -34.059 1.00 82.50 121 SER A O 1
ATOM 949 N N . ARG A 1 122 ? 21.537 16.775 -34.495 1.00 84.00 122 ARG A N 1
ATOM 950 C CA . ARG A 1 122 ? 20.905 16.869 -35.817 1.00 84.00 122 ARG A CA 1
ATOM 951 C C . ARG A 1 122 ? 19.448 16.426 -35.816 1.00 84.00 122 ARG A C 1
ATOM 953 O O . ARG A 1 122 ? 18.856 16.352 -36.890 1.00 84.00 122 ARG A O 1
ATOM 960 N N . GLU A 1 123 ? 18.886 16.117 -34.652 1.00 84.06 123 GLU A N 1
ATOM 961 C CA . GLU A 1 123 ? 17.532 15.592 -34.510 1.00 84.06 123 GLU A CA 1
ATOM 962 C C . GLU A 1 123 ? 16.603 16.654 -33.898 1.00 84.06 123 GLU A C 1
ATOM 964 O O . GLU A 1 123 ? 16.600 16.845 -32.681 1.00 84.06 123 GLU A O 1
ATOM 969 N N . PRO A 1 124 ? 15.766 17.335 -34.708 1.00 76.31 124 PRO A N 1
ATOM 970 C CA . PRO A 1 124 ? 14.856 18.367 -34.214 1.00 76.31 124 PRO A CA 1
ATOM 971 C C . PRO A 1 124 ? 13.855 17.849 -33.173 1.00 76.31 124 PRO A C 1
ATOM 973 O O . PRO A 1 124 ? 13.397 18.596 -32.319 1.00 76.31 124 PRO A O 1
ATOM 976 N N . ARG A 1 125 ? 13.510 16.558 -33.195 1.00 75.69 125 ARG A N 1
ATOM 977 C CA . ARG A 1 125 ? 12.600 15.962 -32.200 1.00 75.69 125 ARG A CA 1
ATOM 978 C C . ARG A 1 125 ? 13.283 15.704 -30.855 1.00 75.69 125 ARG A C 1
ATOM 980 O O . ARG A 1 125 ? 12.612 15.394 -29.874 1.00 75.69 125 ARG A O 1
ATOM 987 N N . PHE A 1 126 ? 14.607 15.841 -30.802 1.00 70.44 126 PHE A N 1
ATOM 988 C CA . PHE A 1 126 ? 15.398 15.797 -29.577 1.00 70.44 126 PHE A CA 1
ATOM 989 C C . PHE A 1 126 ? 15.470 17.174 -28.883 1.00 70.44 126 PHE A C 1
ATOM 991 O O . PHE A 1 126 ? 15.941 17.273 -27.754 1.00 70.44 126 PHE A O 1
ATOM 998 N N . LEU A 1 127 ? 14.937 18.235 -29.509 1.00 51.03 127 LEU A N 1
ATOM 999 C CA . LEU A 1 127 ? 14.952 19.609 -28.983 1.00 51.03 127 LEU A CA 1
ATOM 1000 C C . LEU A 1 127 ? 14.180 19.778 -27.661 1.00 51.03 127 LEU A C 1
ATOM 1002 O O . LEU A 1 127 ? 14.470 20.709 -26.916 1.00 51.03 127 LEU A O 1
ATOM 1006 N N . ASN A 1 128 ? 13.262 18.865 -27.318 1.00 52.25 128 ASN A N 1
ATOM 1007 C CA . ASN A 1 128 ? 12.558 18.873 -26.026 1.00 52.25 128 ASN A CA 1
ATOM 1008 C C . ASN A 1 128 ? 13.478 18.556 -24.826 1.00 52.25 128 ASN A C 1
ATOM 1010 O O . ASN A 1 128 ? 13.053 18.707 -23.685 1.00 52.25 128 ASN A O 1
ATOM 1014 N N . TYR A 1 129 ? 14.725 18.130 -25.071 1.00 54.94 129 TYR A N 1
ATOM 1015 C CA . TYR A 1 129 ? 15.722 17.808 -24.044 1.00 54.94 129 TYR A CA 1
ATOM 1016 C C . TYR A 1 129 ? 16.835 18.869 -23.904 1.00 54.94 129 TYR A C 1
ATOM 1018 O O . TYR A 1 129 ? 17.737 18.704 -23.075 1.00 54.94 129 TYR A O 1
ATOM 1026 N N . HIS A 1 130 ? 16.803 19.947 -24.705 1.00 46.25 130 HIS A N 1
ATOM 1027 C CA . HIS A 1 130 ? 17.857 20.970 -24.722 1.00 46.25 130 HIS A CA 1
ATOM 1028 C C . HIS A 1 130 ? 18.022 21.659 -23.360 1.00 46.25 130 HIS A C 1
ATOM 1030 O O . HIS A 1 130 ? 17.063 22.149 -22.766 1.00 46.25 130 HIS A O 1
ATOM 1036 N N . GLY A 1 131 ? 19.268 21.708 -22.875 1.00 48.78 131 GLY A N 1
ATOM 1037 C CA . GLY A 1 131 ? 19.630 22.270 -21.568 1.00 48.78 131 GLY A CA 1
ATOM 1038 C C . GLY A 1 131 ? 19.496 21.307 -20.379 1.00 48.78 131 GLY A C 1
ATOM 1039 O O . GLY A 1 131 ? 19.930 21.660 -19.284 1.00 48.78 131 GLY A O 1
ATOM 1040 N N . MET A 1 132 ? 18.944 20.102 -20.582 1.00 50.59 132 MET A N 1
ATOM 1041 C CA . MET A 1 132 ? 18.775 19.068 -19.545 1.00 50.59 132 MET A CA 1
ATOM 1042 C C . MET A 1 132 ? 19.595 17.792 -19.801 1.00 50.59 132 MET A C 1
ATOM 1044 O O . MET A 1 132 ? 19.946 17.100 -18.849 1.00 50.59 132 MET A O 1
ATOM 1048 N N . LEU A 1 133 ? 19.918 17.487 -21.062 1.00 55.72 133 LEU A N 1
ATOM 1049 C CA . LEU A 1 133 ? 20.759 16.357 -21.479 1.00 55.72 133 LEU A CA 1
ATOM 1050 C C . LEU A 1 133 ? 21.912 16.841 -22.381 1.00 55.72 133 LEU A C 1
ATOM 1052 O O . LEU A 1 133 ? 21.857 17.964 -22.882 1.00 55.72 133 LEU A O 1
ATOM 1056 N N . PRO A 1 134 ? 22.973 16.038 -22.600 1.00 58.94 134 PRO A N 1
ATOM 1057 C CA . PRO A 1 134 ? 24.072 16.431 -23.477 1.00 58.94 134 PRO A CA 1
ATOM 1058 C C . PRO A 1 134 ? 23.596 16.646 -24.924 1.00 58.94 134 PRO A C 1
ATOM 1060 O O . PRO A 1 134 ? 23.087 15.722 -25.557 1.00 58.94 134 PRO A O 1
ATOM 1063 N N . ASP A 1 135 ? 23.849 17.836 -25.476 1.00 67.25 135 ASP A N 1
ATOM 1064 C CA . ASP A 1 135 ? 23.471 18.231 -26.849 1.00 67.25 135 ASP A CA 1
ATOM 1065 C C . ASP A 1 135 ? 24.324 17.563 -27.951 1.00 67.25 135 ASP A C 1
ATOM 1067 O O . ASP A 1 135 ? 24.238 17.903 -29.131 1.00 67.25 135 ASP A O 1
ATOM 1071 N N . ILE A 1 136 ? 25.191 16.624 -27.567 1.00 72.81 136 ILE A N 1
ATOM 1072 C CA . ILE A 1 136 ? 26.109 15.895 -28.441 1.00 72.81 136 ILE A CA 1
ATOM 1073 C C . ILE A 1 136 ? 26.060 14.422 -28.043 1.00 72.81 136 ILE A C 1
ATOM 1075 O O . ILE A 1 136 ? 26.053 14.094 -26.855 1.00 72.81 136 ILE A O 1
ATOM 1079 N N . GLY A 1 137 ? 26.054 13.532 -29.034 1.00 84.75 137 GLY A N 1
ATOM 1080 C CA . GLY A 1 137 ? 26.057 12.094 -28.801 1.00 84.75 137 GLY A CA 1
ATOM 1081 C C . GLY A 1 137 ? 25.057 11.347 -29.667 1.00 84.75 137 GLY A C 1
ATOM 1082 O O . GLY A 1 137 ? 24.582 11.853 -30.680 1.00 84.75 137 GLY A O 1
ATOM 1083 N N . SER A 1 138 ? 24.748 10.125 -29.257 1.00 89.31 138 SER A N 1
ATOM 1084 C CA . SER A 1 138 ? 23.706 9.290 -29.850 1.00 89.31 138 SER A CA 1
ATOM 1085 C C . SER A 1 138 ? 22.748 8.821 -28.764 1.00 89.31 138 SER A C 1
ATOM 1087 O O . SER A 1 138 ? 23.113 8.758 -27.589 1.00 89.31 138 SER A O 1
ATOM 1089 N N . PHE A 1 139 ? 21.518 8.508 -29.151 1.00 90.44 139 PHE A N 1
ATOM 1090 C CA . PHE A 1 139 ? 20.447 8.198 -28.214 1.00 90.44 139 PHE A CA 1
ATOM 1091 C C . PHE A 1 139 ? 19.604 7.035 -28.718 1.00 90.44 139 PHE A C 1
ATOM 1093 O O . PHE A 1 139 ? 19.276 6.962 -29.900 1.00 90.44 139 PHE A O 1
ATOM 1100 N N . LEU A 1 140 ? 19.239 6.136 -27.815 1.00 92.81 140 LEU A N 1
ATOM 1101 C CA . LEU A 1 140 ? 18.364 5.008 -28.085 1.00 92.81 140 LEU A CA 1
ATOM 1102 C C . LEU A 1 140 ? 17.221 5.030 -27.074 1.00 92.81 140 LEU A C 1
ATOM 1104 O O . LEU A 1 140 ? 17.460 5.006 -25.869 1.00 92.81 140 LEU A O 1
ATOM 1108 N N . SER A 1 141 ? 15.988 5.047 -27.571 1.00 93.38 141 SER A N 1
ATOM 1109 C CA . SER A 1 141 ? 14.789 4.896 -26.750 1.00 93.38 141 SER A CA 1
ATOM 1110 C C . SER A 1 141 ? 14.070 3.618 -27.152 1.00 93.38 141 SER A C 1
ATOM 1112 O O . SER A 1 141 ? 13.778 3.406 -28.332 1.00 93.38 141 SER A O 1
ATOM 1114 N N . VAL A 1 142 ? 13.834 2.742 -26.177 1.00 95.56 142 VAL A N 1
ATOM 1115 C CA . VAL A 1 142 ? 13.163 1.453 -26.374 1.00 95.56 142 VAL A CA 1
ATOM 1116 C C . VAL A 1 142 ? 11.919 1.356 -25.483 1.00 95.56 142 VAL A C 1
ATOM 1118 O O . VAL A 1 142 ? 11.960 1.799 -24.332 1.00 95.56 142 VAL A O 1
ATOM 1121 N N . PRO A 1 143 ? 10.807 0.794 -25.984 1.00 95.81 143 PRO A N 1
ATOM 1122 C CA . PRO A 1 143 ? 9.564 0.714 -25.226 1.00 95.81 143 PRO A CA 1
ATOM 1123 C C . PRO A 1 143 ? 9.603 -0.406 -24.178 1.00 95.81 143 PRO A C 1
ATOM 1125 O O . PRO A 1 143 ? 10.192 -1.465 -24.394 1.00 95.81 143 PRO A O 1
ATOM 1128 N N . LEU A 1 144 ? 8.916 -0.183 -23.058 1.00 93.81 144 LEU A N 1
ATOM 1129 C CA . LEU A 1 144 ? 8.516 -1.213 -22.100 1.00 93.81 144 LEU A CA 1
ATOM 1130 C C . LEU A 1 144 ? 7.053 -1.548 -22.372 1.00 93.81 144 LEU A C 1
ATOM 1132 O O . LEU A 1 144 ? 6.172 -0.703 -22.186 1.00 93.81 144 LEU A O 1
ATOM 1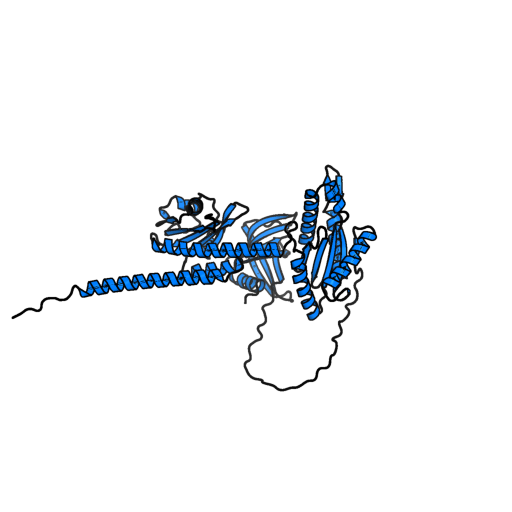136 N N . VAL A 1 145 ? 6.812 -2.768 -22.837 1.00 91.06 145 VAL A N 1
ATOM 1137 C CA . VAL A 1 145 ? 5.506 -3.207 -23.328 1.00 91.06 145 VAL A CA 1
ATOM 1138 C C . VAL A 1 145 ? 4.938 -4.268 -22.390 1.00 91.06 145 VAL A C 1
ATOM 1140 O O . VAL A 1 145 ? 5.666 -5.166 -21.968 1.00 91.06 145 VAL A O 1
ATOM 1143 N N . ASP A 1 146 ? 3.658 -4.151 -22.043 1.00 84.94 146 ASP A N 1
ATOM 1144 C CA . ASP A 1 146 ? 2.941 -5.156 -21.251 1.00 84.94 146 ASP A CA 1
ATOM 1145 C C . ASP A 1 146 ? 2.498 -6.362 -22.105 1.00 84.94 146 ASP A C 1
ATOM 1147 O O . ASP A 1 146 ? 2.617 -6.372 -23.335 1.00 84.94 146 ASP A O 1
ATOM 1151 N N . GLY A 1 147 ? 1.931 -7.388 -21.461 1.00 78.69 147 GLY A N 1
ATOM 1152 C CA . GLY A 1 147 ? 1.411 -8.574 -22.154 1.00 78.69 147 GLY A CA 1
ATOM 1153 C C . GLY A 1 147 ? 0.282 -8.311 -23.167 1.00 78.69 147 GLY A C 1
ATOM 1154 O O . GLY A 1 147 ? -0.023 -9.189 -23.973 1.00 78.69 147 GLY A O 1
ATOM 1155 N N . ASN A 1 148 ? -0.325 -7.119 -23.162 1.00 81.50 148 ASN A N 1
ATOM 1156 C CA . ASN A 1 148 ? -1.383 -6.705 -24.088 1.00 81.50 148 ASN A CA 1
ATOM 1157 C C . ASN A 1 148 ? -0.862 -5.830 -25.241 1.00 81.50 148 ASN A C 1
ATOM 1159 O O . ASN A 1 148 ? -1.664 -5.333 -26.036 1.00 81.50 148 ASN A O 1
ATOM 1163 N N . GLY A 1 149 ? 0.452 -5.611 -25.334 1.00 82.94 149 GLY A N 1
ATOM 1164 C CA . GLY A 1 149 ? 1.048 -4.756 -26.358 1.00 82.94 149 GLY A CA 1
ATOM 1165 C C . GLY A 1 149 ? 0.976 -3.259 -26.043 1.00 82.94 149 GLY A C 1
ATOM 1166 O O . GLY A 1 149 ? 1.222 -2.446 -26.930 1.00 82.94 149 GLY A O 1
ATOM 1167 N N . ARG A 1 150 ? 0.627 -2.863 -24.811 1.00 87.62 150 ARG A N 1
ATOM 1168 C CA . ARG A 1 150 ? 0.573 -1.451 -24.410 1.00 87.62 150 ARG A CA 1
ATOM 1169 C C . ARG A 1 150 ? 1.922 -1.008 -23.868 1.00 87.62 150 ARG A C 1
ATOM 1171 O O . ARG A 1 150 ? 2.498 -1.662 -23.001 1.00 87.62 150 ARG A O 1
ATOM 1178 N N . VAL A 1 151 ? 2.395 0.143 -24.335 1.00 91.12 151 VAL A N 1
ATOM 1179 C CA . VAL A 1 151 ? 3.594 0.775 -23.781 1.00 91.12 151 VAL A CA 1
ATOM 1180 C C . VAL A 1 151 ? 3.234 1.430 -22.450 1.00 91.12 151 VAL A C 1
ATOM 1182 O O . VAL A 1 151 ? 2.339 2.272 -22.395 1.00 91.12 151 VAL A O 1
ATOM 1185 N N . PHE A 1 152 ? 3.916 1.039 -21.375 1.00 89.50 152 PHE A N 1
ATOM 1186 C CA . PHE A 1 152 ? 3.738 1.630 -20.040 1.00 89.50 152 PHE A CA 1
ATOM 1187 C C . PHE A 1 152 ? 4.987 2.363 -19.541 1.00 89.50 152 PHE A C 1
ATOM 1189 O O . PHE A 1 152 ? 4.967 2.984 -18.477 1.00 89.50 152 PHE A O 1
ATOM 1196 N N . GLY A 1 153 ? 6.064 2.329 -20.321 1.00 90.38 153 GLY A N 1
ATOM 1197 C CA . GLY A 1 153 ? 7.271 3.091 -20.063 1.00 90.38 153 GLY A CA 1
ATOM 1198 C C . GLY A 1 153 ? 8.269 3.007 -21.208 1.00 90.38 153 GLY A C 1
ATOM 1199 O O . GLY A 1 153 ? 8.031 2.336 -22.209 1.00 90.38 153 GLY A O 1
ATOM 1200 N N . VAL A 1 154 ? 9.400 3.680 -21.046 1.00 92.94 154 VAL A N 1
ATOM 1201 C CA . VAL A 1 154 ? 10.527 3.643 -21.980 1.00 92.94 154 VAL A CA 1
ATOM 1202 C C . VAL A 1 154 ? 11.839 3.530 -21.214 1.00 92.94 154 VAL A C 1
ATOM 1204 O O . VAL A 1 154 ? 11.979 4.067 -20.113 1.00 92.94 154 VAL A O 1
ATOM 1207 N N . LEU A 1 155 ? 12.808 2.843 -21.811 1.00 92.62 155 LEU A N 1
ATOM 1208 C CA . LEU A 1 155 ? 14.207 2.888 -21.408 1.00 92.62 155 LEU A CA 1
ATOM 1209 C C . LEU A 1 155 ? 14.969 3.740 -22.424 1.00 92.62 155 LEU A C 1
ATOM 1211 O O . LEU A 1 155 ? 15.065 3.405 -23.603 1.00 92.62 155 LEU A O 1
ATOM 1215 N N . ASN A 1 156 ? 15.512 4.842 -21.936 1.00 91.31 156 ASN A N 1
ATOM 1216 C CA . ASN A 1 156 ? 16.304 5.805 -22.674 1.00 91.31 156 ASN A CA 1
ATOM 1217 C C . ASN A 1 156 ? 17.777 5.599 -22.349 1.00 91.31 156 ASN A C 1
ATOM 1219 O O . ASN A 1 156 ? 18.143 5.480 -21.184 1.00 91.31 156 ASN A O 1
ATOM 1223 N N . ILE A 1 157 ? 18.620 5.566 -23.372 1.00 90.50 157 ILE A N 1
ATOM 1224 C CA . ILE A 1 157 ? 20.051 5.304 -23.252 1.00 90.50 157 ILE A CA 1
ATOM 1225 C C . ILE A 1 157 ? 20.787 6.343 -24.083 1.00 90.50 157 ILE A C 1
ATOM 1227 O O . ILE A 1 157 ? 20.484 6.532 -25.263 1.00 90.50 157 ILE A O 1
ATOM 1231 N N . HIS A 1 158 ? 21.775 6.994 -23.483 1.00 87.44 158 HIS A N 1
ATOM 1232 C CA . HIS A 1 158 ? 22.627 7.964 -24.155 1.00 87.44 158 HIS A CA 1
ATOM 1233 C C . HIS A 1 158 ? 24.060 7.441 -24.255 1.00 87.44 158 HIS A C 1
ATOM 1235 O O . HIS A 1 158 ? 24.558 6.739 -23.375 1.00 87.44 158 HIS A O 1
ATOM 1241 N N . LYS A 1 159 ? 24.720 7.761 -25.369 1.00 87.38 159 LYS A N 1
ATOM 1242 C CA . LYS A 1 159 ? 26.166 7.604 -25.527 1.00 87.38 159 LYS A CA 1
ATOM 1243 C C . LYS A 1 159 ? 26.771 8.947 -25.947 1.00 87.38 159 LYS A C 1
ATOM 1245 O O . LYS A 1 159 ? 26.274 9.563 -26.893 1.00 87.38 159 LYS A O 1
ATOM 1250 N N . PRO A 1 160 ? 27.920 9.351 -25.378 1.00 82.75 160 PRO A N 1
ATOM 1251 C CA . PRO A 1 160 ? 28.485 10.694 -25.554 1.00 82.75 160 PRO A CA 1
ATOM 1252 C C . PRO A 1 160 ? 28.999 10.991 -26.969 1.00 82.75 160 PRO A C 1
ATOM 1254 O O . PRO A 1 160 ? 29.254 12.145 -27.310 1.00 82.75 160 PRO A O 1
ATOM 1257 N N . ARG A 1 161 ? 29.184 9.966 -27.811 1.00 85.75 161 ARG A N 1
ATOM 1258 C CA . ARG A 1 161 ? 29.658 10.119 -29.193 1.00 85.75 161 ARG A CA 1
ATOM 1259 C C . ARG A 1 161 ? 28.535 9.824 -30.196 1.00 85.75 161 ARG A C 1
ATOM 1261 O O . ARG A 1 161 ? 27.821 8.832 -30.013 1.00 85.75 161 ARG A O 1
ATOM 1268 N N . PRO A 1 162 ? 28.394 10.617 -31.272 1.00 87.50 162 PRO A N 1
ATOM 1269 C CA . PRO A 1 162 ? 27.502 10.282 -32.378 1.00 87.50 162 PRO A CA 1
ATOM 1270 C C . PRO A 1 162 ? 27.849 8.924 -33.004 1.00 87.50 162 PRO A C 1
ATOM 1272 O O . PRO A 1 162 ? 29.007 8.510 -32.999 1.00 87.50 162 PRO A O 1
ATOM 1275 N N . ASN A 1 163 ? 26.851 8.248 -33.572 1.00 87.75 163 ASN A N 1
ATOM 1276 C CA . ASN A 1 163 ? 26.951 6.951 -34.250 1.00 87.75 163 ASN A CA 1
ATOM 1277 C C . ASN A 1 163 ? 27.550 5.827 -33.379 1.00 87.75 163 ASN A C 1
ATOM 1279 O O . ASN A 1 163 ? 28.203 4.919 -33.892 1.00 87.75 163 ASN A O 1
ATOM 1283 N N . SER A 1 164 ? 27.340 5.881 -32.059 1.00 87.00 164 SER A N 1
ATOM 1284 C CA . SER A 1 164 ? 27.891 4.885 -31.121 1.00 87.00 164 SER A CA 1
ATOM 1285 C C . SER A 1 164 ? 26.988 3.679 -30.880 1.00 87.00 164 SER A C 1
ATOM 1287 O O . SER A 1 164 ? 27.388 2.744 -30.185 1.00 87.00 164 SER A O 1
ATOM 1289 N N . PHE A 1 165 ? 25.769 3.703 -31.409 1.00 86.75 165 PHE A N 1
ATOM 1290 C CA . PHE A 1 165 ? 24.866 2.561 -31.401 1.00 86.75 165 PHE A CA 1
ATOM 1291 C C . PHE A 1 165 ? 24.853 1.893 -32.769 1.00 86.75 165 PHE A C 1
ATOM 1293 O O . PHE A 1 165 ? 24.756 2.554 -33.804 1.00 86.75 165 PHE A O 1
ATOM 1300 N N . ARG A 1 166 ? 24.922 0.567 -32.757 1.00 84.69 166 ARG A N 1
ATOM 1301 C CA . ARG A 1 166 ? 24.712 -0.302 -33.914 1.00 84.69 166 ARG A CA 1
ATOM 1302 C C . ARG A 1 166 ? 23.291 -0.866 -33.873 1.00 84.69 166 ARG A C 1
ATOM 1304 O O . ARG A 1 166 ? 22.673 -0.933 -32.814 1.00 84.69 166 ARG A O 1
ATOM 1311 N N . GLU A 1 167 ? 22.802 -1.376 -35.002 1.00 80.44 167 GLU A N 1
ATOM 1312 C CA . GLU A 1 167 ? 21.521 -2.112 -35.043 1.00 80.44 167 GLU A CA 1
ATOM 1313 C C . GLU A 1 167 ? 21.497 -3.304 -34.074 1.00 80.44 167 GLU A C 1
ATOM 1315 O O . GLU A 1 167 ? 20.462 -3.650 -33.509 1.00 80.44 167 GLU A O 1
ATOM 1320 N N . HIS A 1 168 ? 22.657 -3.909 -33.820 1.00 79.88 168 HIS A N 1
ATOM 1321 C CA . HIS A 1 168 ? 22.761 -4.975 -32.834 1.00 79.88 168 HIS A CA 1
ATOM 1322 C C . HIS A 1 168 ? 22.500 -4.494 -31.400 1.00 79.88 168 HIS A C 1
ATOM 1324 O O . HIS A 1 168 ? 21.778 -5.172 -30.672 1.00 79.88 168 HIS A O 1
ATOM 1330 N N . ASP A 1 169 ? 23.001 -3.305 -31.034 1.00 83.69 169 ASP A N 1
ATOM 1331 C CA . ASP A 1 169 ? 22.765 -2.696 -29.718 1.00 83.69 169 ASP A CA 1
ATOM 1332 C C . ASP A 1 169 ? 21.272 -2.416 -29.520 1.00 83.69 169 ASP A C 1
ATOM 1334 O O . ASP A 1 169 ? 20.723 -2.674 -28.451 1.00 83.69 169 ASP A O 1
ATOM 1338 N N . LYS A 1 170 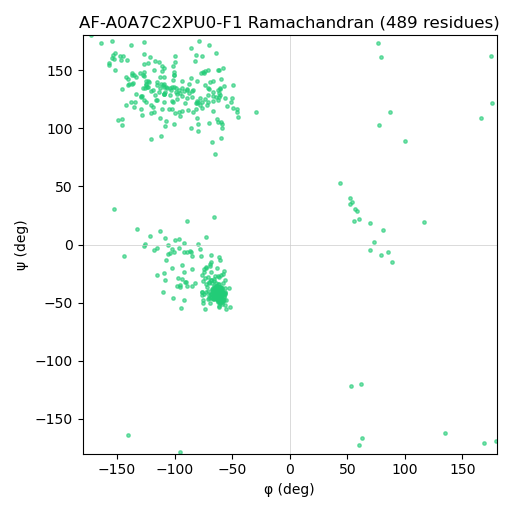? 20.595 -1.931 -30.571 1.00 87.00 170 LYS A N 1
ATOM 1339 C CA . LYS A 1 170 ? 19.144 -1.709 -30.564 1.00 87.00 170 LYS A CA 1
ATOM 1340 C C . LYS A 1 170 ? 18.399 -2.996 -30.205 1.00 87.00 170 LYS A C 1
ATOM 1342 O O . LYS A 1 170 ? 17.608 -3.000 -29.266 1.00 87.00 170 LYS A O 1
ATOM 1347 N N . ASN A 1 171 ? 18.694 -4.094 -30.900 1.00 85.44 171 ASN A N 1
ATOM 1348 C CA . ASN A 1 171 ? 18.063 -5.391 -30.638 1.00 85.44 171 ASN A CA 1
ATOM 1349 C C . ASN A 1 171 ? 18.373 -5.915 -29.227 1.00 85.44 171 ASN A C 1
ATOM 1351 O O . ASN A 1 171 ? 17.481 -6.428 -28.549 1.00 85.44 171 ASN A O 1
ATOM 1355 N N . PHE A 1 172 ? 19.617 -5.754 -28.771 1.00 85.25 172 PHE A N 1
ATOM 1356 C CA . PHE A 1 172 ? 20.036 -6.139 -27.427 1.00 85.25 172 PHE A CA 1
ATOM 1357 C C . PHE A 1 172 ? 19.253 -5.377 -26.348 1.00 85.25 172 PHE A C 1
ATOM 1359 O O . PHE A 1 172 ? 18.657 -5.992 -25.462 1.00 85.25 172 PHE A O 1
ATOM 1366 N N . PHE A 1 173 ? 19.170 -4.048 -26.446 1.00 89.31 173 PHE A N 1
ATOM 1367 C CA . PHE A 1 173 ? 18.451 -3.237 -25.463 1.00 89.31 173 PHE A CA 1
ATOM 1368 C C . PHE A 1 173 ? 16.932 -3.402 -25.532 1.00 89.31 173 PHE A C 1
ATOM 1370 O O . PHE A 1 173 ? 16.286 -3.314 -24.493 1.00 89.31 173 PHE A O 1
ATOM 1377 N N . CYS A 1 174 ? 16.355 -3.738 -26.690 1.00 90.25 174 CYS A N 1
ATOM 1378 C CA . CYS A 1 174 ? 14.962 -4.190 -26.759 1.00 90.25 174 CYS A CA 1
ATOM 1379 C C . CYS A 1 174 ? 14.741 -5.477 -25.950 1.00 90.25 174 CYS A C 1
ATOM 1381 O O . CYS A 1 174 ? 13.760 -5.587 -25.217 1.00 90.25 174 CYS A O 1
ATOM 1383 N N . ALA A 1 175 ? 15.661 -6.443 -26.025 1.00 85.88 175 ALA A N 1
ATOM 1384 C CA . ALA A 1 175 ? 15.564 -7.672 -25.239 1.00 85.88 175 ALA A CA 1
ATOM 1385 C C . ALA A 1 175 ? 15.730 -7.410 -23.728 1.00 85.88 175 ALA A C 1
ATOM 1387 O O . ALA A 1 175 ? 15.011 -7.992 -22.912 1.00 85.88 175 ALA A O 1
ATOM 1388 N N . VAL A 1 176 ? 16.628 -6.494 -23.348 1.00 86.69 176 VAL A N 1
ATOM 1389 C CA . VAL A 1 176 ? 16.761 -6.016 -21.961 1.00 86.69 176 VAL A CA 1
ATOM 1390 C C . VAL A 1 176 ? 15.467 -5.345 -21.498 1.00 86.69 176 VAL A C 1
ATOM 1392 O O . VAL A 1 176 ? 14.943 -5.712 -20.450 1.00 86.69 176 VAL A O 1
ATOM 1395 N N . ALA A 1 177 ? 14.914 -4.424 -22.288 1.00 89.62 177 ALA A N 1
ATOM 1396 C CA . ALA A 1 177 ? 13.673 -3.717 -21.983 1.00 89.62 177 ALA A CA 1
ATOM 1397 C C . ALA A 1 177 ? 12.489 -4.672 -21.795 1.00 89.62 177 ALA A C 1
ATOM 1399 O O . ALA A 1 177 ? 11.741 -4.518 -20.836 1.00 89.62 177 ALA A O 1
ATOM 1400 N N . ASN A 1 178 ? 12.372 -5.719 -22.613 1.00 87.44 178 ASN A N 1
ATOM 1401 C CA . ASN A 1 178 ? 11.341 -6.744 -22.434 1.00 87.44 178 ASN A CA 1
ATOM 1402 C C . ASN A 1 178 ? 11.478 -7.484 -21.094 1.00 87.44 178 ASN A C 1
ATOM 1404 O O . ASN A 1 178 ? 10.490 -7.675 -20.387 1.00 87.44 178 ASN A O 1
ATOM 1408 N N . ASN A 1 179 ? 12.697 -7.862 -20.696 1.00 85.25 179 ASN A N 1
ATOM 1409 C CA . ASN A 1 179 ? 12.924 -8.489 -19.388 1.00 85.25 179 ASN A CA 1
ATOM 1410 C C . ASN A 1 179 ? 12.593 -7.540 -18.226 1.00 85.25 179 ASN A C 1
ATOM 1412 O O . ASN A 1 179 ? 12.007 -7.965 -17.228 1.00 85.25 179 ASN A O 1
ATOM 1416 N N . LEU A 1 180 ? 12.951 -6.259 -18.359 1.00 85.88 180 LEU A N 1
ATOM 1417 C CA . LEU A 1 180 ? 12.607 -5.226 -17.382 1.00 85.88 180 LEU A CA 1
ATOM 1418 C C . LEU A 1 180 ? 11.093 -5.039 -17.287 1.00 85.88 180 LEU A C 1
ATOM 1420 O O . LEU A 1 180 ? 10.562 -4.975 -16.180 1.00 85.88 180 LEU A O 1
ATOM 1424 N N . ALA A 1 181 ? 10.403 -5.001 -18.428 1.00 87.44 181 ALA A N 1
ATOM 1425 C CA . ALA A 1 181 ? 8.964 -4.820 -18.497 1.00 87.44 181 ALA A CA 1
ATOM 1426 C C . ALA A 1 181 ? 8.227 -5.935 -17.740 1.00 87.44 181 ALA A C 1
ATOM 1428 O O . ALA A 1 181 ? 7.435 -5.650 -16.844 1.00 87.44 181 ALA A O 1
ATOM 1429 N N . VAL A 1 182 ? 8.587 -7.197 -18.002 1.00 84.62 182 VAL A N 1
ATOM 1430 C CA . VAL A 1 182 ? 8.023 -8.367 -17.307 1.00 84.62 182 VAL A CA 1
ATOM 1431 C C . VAL A 1 182 ? 8.274 -8.306 -15.796 1.00 84.62 182 VAL A C 1
ATOM 1433 O O . VAL A 1 182 ? 7.393 -8.629 -14.999 1.00 84.62 182 VAL A O 1
ATOM 1436 N N . ALA A 1 183 ? 9.470 -7.894 -15.373 1.00 81.69 183 ALA A N 1
ATOM 1437 C CA . ALA A 1 183 ? 9.811 -7.805 -13.956 1.00 81.69 183 ALA A CA 1
ATOM 1438 C C . ALA A 1 183 ? 9.031 -6.701 -13.232 1.00 81.69 183 ALA A C 1
ATOM 1440 O O . ALA A 1 183 ? 8.539 -6.922 -12.124 1.00 81.69 183 ALA A O 1
ATOM 1441 N N . LEU A 1 184 ? 8.896 -5.533 -13.866 1.00 81.62 184 LEU A N 1
ATOM 1442 C CA . LEU A 1 184 ? 8.140 -4.395 -13.344 1.00 81.62 184 LEU A CA 1
ATOM 1443 C C . LEU A 1 184 ? 6.647 -4.716 -13.256 1.00 81.62 184 LEU A C 1
ATOM 1445 O O . LEU A 1 184 ? 6.028 -4.456 -12.225 1.00 81.62 184 LEU A O 1
ATOM 1449 N N . GLU A 1 185 ? 6.084 -5.345 -14.289 1.00 79.19 185 GLU A N 1
ATOM 1450 C CA . GLU A 1 185 ? 4.694 -5.804 -14.289 1.00 79.19 185 GLU A CA 1
ATOM 1451 C C . GLU A 1 185 ? 4.455 -6.819 -13.165 1.00 79.19 185 GLU A C 1
ATOM 1453 O O . GLU A 1 185 ? 3.527 -6.669 -12.369 1.00 79.19 185 GLU A O 1
ATOM 1458 N N . ARG A 1 186 ? 5.343 -7.809 -13.020 1.00 78.50 186 ARG A N 1
ATOM 1459 C CA . ARG A 1 186 ? 5.251 -8.812 -11.953 1.00 78.50 186 ARG A CA 1
ATOM 1460 C C . ARG A 1 186 ? 5.339 -8.192 -10.560 1.00 78.50 186 ARG A C 1
ATOM 1462 O O . ARG A 1 186 ? 4.550 -8.566 -9.694 1.00 78.50 186 ARG A O 1
ATOM 1469 N N . ALA A 1 187 ? 6.276 -7.273 -10.332 1.00 73.88 187 ALA A N 1
ATOM 1470 C CA . ALA A 1 187 ? 6.412 -6.581 -9.051 1.00 73.88 187 ALA A CA 1
ATOM 1471 C C . ALA A 1 187 ? 5.157 -5.755 -8.735 1.00 73.88 187 ALA A C 1
ATOM 1473 O O . ALA A 1 187 ? 4.648 -5.815 -7.617 1.00 73.88 187 ALA A O 1
ATOM 1474 N N . ARG A 1 188 ? 4.590 -5.070 -9.736 1.00 73.88 188 ARG A N 1
ATOM 1475 C CA . ARG A 1 188 ? 3.355 -4.296 -9.576 1.00 73.88 188 ARG A CA 1
ATOM 1476 C C . ARG A 1 188 ? 2.148 -5.176 -9.268 1.00 73.88 188 ARG A C 1
ATOM 1478 O O . ARG A 1 188 ? 1.381 -4.855 -8.364 1.00 73.88 188 ARG A O 1
ATOM 1485 N N . LEU A 1 189 ? 1.983 -6.281 -9.994 1.00 73.44 189 LEU A N 1
ATOM 1486 C CA . LEU A 1 189 ? 0.921 -7.256 -9.742 1.00 73.44 189 LEU A CA 1
ATOM 1487 C C . LEU A 1 189 ? 1.052 -7.863 -8.346 1.00 73.44 189 LEU A C 1
ATOM 1489 O O . LEU A 1 189 ? 0.054 -8.002 -7.646 1.00 73.44 189 LEU A O 1
ATOM 1493 N N . PHE A 1 190 ? 2.274 -8.176 -7.919 1.00 70.19 190 PHE A N 1
ATOM 1494 C CA . PHE A 1 190 ? 2.529 -8.688 -6.579 1.00 70.19 190 PHE A CA 1
ATOM 1495 C C . PHE A 1 190 ? 2.213 -7.648 -5.498 1.00 70.19 190 PHE A C 1
ATOM 1497 O O . PHE A 1 190 ? 1.548 -7.973 -4.521 1.00 70.19 190 PHE A O 1
ATOM 1504 N N . GLU A 1 191 ? 2.628 -6.393 -5.671 1.00 65.75 191 GLU A N 1
ATOM 1505 C CA . GLU A 1 191 ? 2.311 -5.312 -4.732 1.00 65.75 191 GLU A CA 1
ATOM 1506 C C . GLU A 1 191 ? 0.810 -5.037 -4.642 1.00 65.75 191 GLU A C 1
ATOM 1508 O O . GLU A 1 191 ? 0.294 -4.860 -3.539 1.00 65.75 191 GLU A O 1
ATOM 1513 N N . ASN A 1 192 ? 0.104 -5.047 -5.774 1.00 67.44 192 ASN A N 1
ATOM 1514 C CA . ASN A 1 192 ? -1.350 -4.923 -5.804 1.00 67.44 192 ASN A CA 1
ATOM 1515 C C . ASN A 1 192 ? -2.014 -6.107 -5.095 1.00 67.44 192 ASN A C 1
ATOM 1517 O O . ASN A 1 192 ? -2.826 -5.888 -4.204 1.00 67.44 192 ASN A O 1
ATOM 1521 N N . ALA A 1 193 ? -1.600 -7.340 -5.400 1.00 69.06 193 ALA A N 1
ATOM 1522 C CA . ALA A 1 193 ? -2.112 -8.536 -4.738 1.00 69.06 193 ALA A CA 1
ATOM 1523 C C . ALA A 1 193 ? -1.833 -8.518 -3.227 1.00 69.06 193 ALA A C 1
ATOM 1525 O O . ALA A 1 193 ? -2.684 -8.904 -2.433 1.00 69.06 193 ALA A O 1
ATOM 1526 N N . CYS A 1 194 ? -0.664 -8.034 -2.800 1.00 64.19 194 CYS A N 1
ATOM 1527 C CA . CYS A 1 194 ? -0.357 -7.828 -1.388 1.00 64.19 194 CYS A CA 1
ATOM 1528 C C . CYS A 1 194 ? -1.243 -6.748 -0.765 1.00 64.19 194 CYS A C 1
ATOM 1530 O O . CYS A 1 194 ? -1.729 -6.939 0.346 1.00 64.19 194 CYS A O 1
ATOM 1532 N N . ARG A 1 195 ? -1.468 -5.624 -1.453 1.00 64.94 195 ARG A N 1
ATOM 1533 C CA . ARG A 1 195 ? -2.348 -4.557 -0.967 1.00 64.94 195 ARG A CA 1
ATOM 1534 C C . ARG A 1 195 ? -3.782 -5.061 -0.814 1.00 64.94 195 ARG A C 1
ATOM 1536 O O . ARG A 1 195 ? -4.339 -4.894 0.262 1.00 64.94 195 ARG A O 1
ATOM 1543 N N . GLU A 1 196 ? -4.334 -5.726 -1.823 1.00 68.38 196 GLU A N 1
ATOM 1544 C CA . GLU A 1 196 ? -5.666 -6.348 -1.780 1.00 68.38 196 GLU A CA 1
ATOM 1545 C C . GLU A 1 196 ? -5.754 -7.426 -0.690 1.00 68.38 196 GLU A C 1
ATOM 1547 O O . GLU A 1 196 ? -6.724 -7.497 0.060 1.00 68.38 196 GLU A O 1
ATOM 1552 N N . ALA A 1 197 ? -4.705 -8.235 -0.521 1.00 72.19 197 ALA A N 1
ATOM 1553 C CA . ALA A 1 197 ? -4.675 -9.258 0.518 1.00 72.19 197 ALA A CA 1
ATOM 1554 C C . ALA A 1 197 ? -4.603 -8.683 1.942 1.00 72.19 197 ALA A C 1
ATOM 1556 O O . ALA A 1 197 ? -4.997 -9.374 2.886 1.00 72.19 197 ALA A O 1
ATOM 1557 N N . MET A 1 198 ? -4.101 -7.455 2.124 1.00 75.88 198 MET A N 1
ATOM 1558 C CA . MET A 1 198 ? -3.849 -6.863 3.445 1.00 75.88 198 MET A CA 1
ATOM 1559 C C . MET A 1 198 ? -4.796 -5.723 3.826 1.00 75.88 198 MET A C 1
ATOM 1561 O O . MET A 1 198 ? -4.971 -5.489 5.020 1.00 75.88 198 MET A O 1
ATOM 1565 N N . HIS A 1 199 ? -5.401 -5.024 2.867 1.00 85.88 199 HIS A N 1
ATOM 1566 C CA . HIS A 1 199 ? -6.236 -3.845 3.099 1.00 85.88 199 HIS A CA 1
ATOM 1567 C C . HIS A 1 199 ? -7.708 -4.088 2.749 1.00 85.88 199 HIS A C 1
ATOM 1569 O O . HIS A 1 199 ? -8.045 -4.997 1.998 1.00 85.88 199 HIS A O 1
ATOM 1575 N N . ASP A 1 200 ? -8.588 -3.291 3.347 1.00 92.06 200 ASP A N 1
ATOM 1576 C CA . ASP A 1 200 ? -10.001 -3.194 2.988 1.00 92.06 200 ASP A CA 1
ATOM 1577 C C . ASP A 1 200 ? -10.165 -2.196 1.831 1.00 92.06 200 ASP A C 1
ATOM 1579 O O . ASP A 1 200 ? -9.700 -1.059 1.926 1.00 92.06 200 ASP A O 1
ATOM 1583 N N . GLU A 1 201 ? -10.822 -2.614 0.746 1.00 88.50 201 GLU A N 1
ATOM 1584 C CA . GLU A 1 201 ? -10.930 -1.833 -0.498 1.00 88.50 201 GLU A CA 1
ATOM 1585 C C . GLU A 1 201 ? -11.651 -0.497 -0.308 1.00 88.50 201 GLU A C 1
ATOM 1587 O O . GLU A 1 201 ? -11.270 0.501 -0.917 1.00 88.50 201 GLU A O 1
ATOM 1592 N N . LEU A 1 202 ? -12.674 -0.465 0.552 1.00 92.75 202 LEU A N 1
ATOM 1593 C CA . LEU A 1 202 ? -13.464 0.740 0.775 1.00 92.75 202 LEU A CA 1
ATOM 1594 C C . LEU A 1 202 ? -12.699 1.754 1.628 1.00 92.75 202 LEU A C 1
ATOM 1596 O O . LEU A 1 202 ? -12.629 2.928 1.286 1.00 92.75 202 LEU A O 1
ATOM 1600 N N . THR A 1 203 ? -12.155 1.315 2.763 1.00 93.12 203 THR A N 1
ATOM 1601 C CA . THR A 1 203 ? -11.609 2.222 3.784 1.00 93.12 203 THR A CA 1
ATOM 1602 C C . THR A 1 203 ? -10.110 2.477 3.649 1.00 93.12 203 THR A C 1
ATOM 1604 O O . THR A 1 203 ? -9.601 3.423 4.248 1.00 93.12 203 THR A O 1
ATOM 1607 N N . GLY A 1 204 ? -9.380 1.634 2.911 1.00 89.94 204 GLY A N 1
ATOM 1608 C CA . GLY A 1 204 ? -7.919 1.683 2.798 1.00 89.94 204 GLY A CA 1
ATOM 1609 C C . GLY A 1 204 ? -7.165 1.270 4.071 1.00 89.94 204 GLY A C 1
ATOM 1610 O O . GLY A 1 204 ? -5.935 1.170 4.053 1.00 89.94 204 GLY A O 1
ATOM 1611 N N . LEU A 1 205 ? -7.868 0.997 5.176 1.00 91.75 205 LEU A N 1
ATOM 1612 C CA . LEU A 1 205 ? -7.283 0.431 6.393 1.00 91.75 205 LEU A CA 1
ATOM 1613 C C . LEU A 1 205 ? -6.877 -1.025 6.172 1.00 91.75 205 LEU A C 1
ATOM 1615 O O . LEU A 1 205 ? -7.214 -1.624 5.154 1.00 91.75 205 LEU A O 1
ATOM 1619 N N . TYR A 1 206 ? -6.170 -1.620 7.132 1.00 90.31 206 TYR A N 1
ATOM 1620 C CA . TYR A 1 206 ? -5.921 -3.055 7.080 1.00 90.31 206 TYR A CA 1
ATOM 1621 C C . TYR A 1 206 ? -7.237 -3.840 7.146 1.00 90.31 206 TYR A C 1
ATOM 1623 O O . TYR A 1 206 ? -8.217 -3.407 7.750 1.00 90.31 206 TYR A O 1
ATOM 1631 N N . ASN A 1 207 ? -7.272 -5.015 6.536 1.00 89.94 207 ASN A N 1
ATOM 1632 C CA . ASN A 1 207 ? -8.411 -5.910 6.652 1.00 89.94 207 ASN A CA 1
ATOM 1633 C C . ASN A 1 207 ? -8.294 -6.790 7.907 1.00 89.94 207 ASN A C 1
ATOM 1635 O O . ASN A 1 207 ? -7.249 -6.888 8.564 1.00 89.94 207 ASN A O 1
ATOM 1639 N N . ARG A 1 208 ? -9.389 -7.484 8.226 1.00 91.94 208 ARG A N 1
ATOM 1640 C CA . ARG A 1 208 ? -9.464 -8.420 9.353 1.00 91.94 208 ARG A CA 1
ATOM 1641 C C . ARG A 1 208 ? -8.358 -9.482 9.343 1.00 91.94 208 ARG A C 1
ATOM 1643 O O . ARG A 1 208 ? -7.870 -9.852 10.409 1.00 91.94 208 ARG A O 1
ATOM 1650 N N . ARG A 1 209 ? -7.968 -9.987 8.168 1.00 85.44 209 ARG A N 1
ATOM 1651 C CA . ARG A 1 209 ? -6.945 -11.036 8.051 1.00 85.44 209 ARG A CA 1
ATOM 1652 C C . ARG A 1 209 ? -5.574 -10.515 8.473 1.00 85.44 209 ARG A C 1
ATOM 1654 O O . ARG A 1 209 ? -4.912 -11.147 9.290 1.00 85.44 209 ARG A O 1
ATOM 1661 N N . TYR A 1 210 ? -5.186 -9.339 7.987 1.00 83.62 210 TYR A N 1
ATOM 1662 C CA . TYR A 1 210 ? -3.924 -8.719 8.374 1.00 83.62 210 TYR A CA 1
ATOM 1663 C C . TYR A 1 210 ? -3.864 -8.418 9.877 1.00 83.62 210 TYR A C 1
ATOM 1665 O O . TYR A 1 210 ? -2.840 -8.667 10.514 1.00 83.62 210 TYR A O 1
ATOM 1673 N N . LEU A 1 211 ? -4.963 -7.930 10.465 1.00 87.88 211 LEU A N 1
ATOM 1674 C CA . LEU A 1 211 ? -5.056 -7.705 11.911 1.00 87.88 211 LEU A CA 1
ATOM 1675 C C . LEU A 1 211 ? -4.784 -8.988 12.708 1.00 87.88 211 LEU A C 1
ATOM 1677 O O . LEU A 1 211 ? -4.051 -8.941 13.692 1.00 87.88 211 LEU A O 1
ATOM 1681 N N . GLN A 1 212 ? -5.353 -10.119 12.286 1.00 86.50 212 GLN A N 1
ATOM 1682 C CA . GLN A 1 212 ? -5.162 -11.416 12.941 1.00 86.50 212 GLN A CA 1
ATOM 1683 C C . GLN A 1 212 ? -3.689 -11.858 12.915 1.00 86.50 212 GLN A C 1
ATOM 1685 O O . GLN A 1 212 ? -3.106 -12.181 13.958 1.00 86.50 212 GLN A O 1
ATOM 1690 N N . ASP A 1 213 ? -3.055 -11.773 11.745 1.00 74.69 213 ASP A N 1
ATOM 1691 C CA . ASP A 1 213 ? -1.647 -12.139 11.562 1.00 74.69 213 ASP A CA 1
ATOM 1692 C C . ASP A 1 213 ? -0.706 -11.203 12.345 1.00 74.69 213 ASP A C 1
ATOM 1694 O O . ASP A 1 213 ? 0.231 -11.644 13.023 1.00 74.69 213 ASP A O 1
ATOM 1698 N N . CYS A 1 214 ? -0.951 -9.891 12.275 1.00 79.06 214 CYS A N 1
ATOM 1699 C CA . CYS A 1 214 ? -0.140 -8.876 12.942 1.00 79.06 214 CYS A CA 1
ATOM 1700 C C . CYS A 1 214 ? -0.321 -8.902 14.465 1.00 79.06 214 CYS A C 1
ATOM 1702 O O . CYS A 1 214 ? 0.667 -8.926 15.200 1.00 79.06 214 CYS A O 1
ATOM 1704 N N . GLY A 1 215 ? -1.563 -8.971 14.947 1.00 78.06 215 GLY A N 1
ATOM 1705 C CA . GLY A 1 215 ? -1.875 -8.982 16.374 1.00 78.06 215 GLY A CA 1
ATOM 1706 C C . GLY A 1 215 ? -1.309 -10.203 17.089 1.00 78.06 215 GLY A C 1
ATOM 1707 O O . GLY A 1 215 ? -0.722 -10.065 18.161 1.00 78.06 215 GLY A O 1
ATOM 1708 N N . THR A 1 216 ? -1.362 -11.381 16.459 1.00 77.75 216 THR A N 1
ATOM 1709 C CA . THR A 1 216 ? -0.717 -12.590 16.997 1.00 77.75 216 THR A CA 1
ATOM 1710 C C . THR A 1 216 ? 0.793 -12.392 17.162 1.00 77.75 216 THR A C 1
ATOM 1712 O O . THR A 1 216 ? 1.369 -12.736 18.199 1.00 77.75 216 THR A O 1
ATOM 1715 N N . ARG A 1 217 ? 1.456 -11.795 16.163 1.00 75.38 217 ARG A N 1
ATOM 1716 C CA . ARG A 1 217 ? 2.900 -11.530 16.199 1.00 75.38 217 ARG A CA 1
ATOM 1717 C C . ARG A 1 217 ? 3.278 -10.503 17.268 1.00 75.38 217 ARG A C 1
ATOM 1719 O O . ARG A 1 217 ? 4.232 -10.744 18.012 1.00 75.38 217 ARG A O 1
ATOM 1726 N N . GLU A 1 218 ? 2.548 -9.393 17.358 1.00 76.00 218 GLU A N 1
ATOM 1727 C CA . GLU A 1 218 ? 2.812 -8.355 18.360 1.00 76.00 218 GLU A CA 1
ATOM 1728 C C . GLU A 1 218 ? 2.562 -8.872 19.781 1.00 76.00 218 GLU A C 1
ATOM 1730 O O . GLU A 1 218 ? 3.399 -8.649 20.650 1.00 76.00 218 GLU A O 1
ATOM 1735 N N . LEU A 1 219 ? 1.521 -9.675 20.023 1.00 79.81 219 LEU A N 1
ATOM 1736 C CA . LEU A 1 219 ? 1.290 -10.287 21.340 1.00 79.81 219 LEU A CA 1
ATOM 1737 C C . LEU A 1 219 ? 2.402 -11.256 21.749 1.00 79.81 219 LEU A C 1
ATOM 1739 O O . LEU A 1 219 ? 2.841 -11.258 22.901 1.00 79.81 219 LEU A O 1
ATOM 1743 N N . LEU A 1 220 ? 2.920 -12.055 20.811 1.00 73.25 220 LEU A N 1
ATOM 1744 C CA . LEU A 1 220 ? 4.076 -12.916 21.081 1.00 73.25 220 LEU A CA 1
ATOM 1745 C C . LEU A 1 220 ? 5.328 -12.102 21.436 1.00 73.25 220 LEU A C 1
ATOM 1747 O O . LEU A 1 220 ? 6.123 -12.532 22.274 1.00 73.25 220 LEU A O 1
ATOM 1751 N N . LYS A 1 221 ? 5.520 -10.944 20.797 1.00 72.94 221 LYS A N 1
ATOM 1752 C CA . LYS A 1 221 ? 6.619 -10.016 21.089 1.00 72.94 221 LYS A CA 1
ATOM 1753 C C . LYS A 1 221 ? 6.431 -9.350 22.454 1.00 72.94 221 LYS A C 1
ATOM 1755 O O . LYS A 1 221 ? 7.331 -9.455 23.283 1.00 72.94 221 LYS A O 1
ATOM 1760 N N . ALA A 1 222 ? 5.260 -8.782 22.723 1.00 75.50 222 ALA A N 1
ATOM 1761 C CA . ALA A 1 222 ? 4.900 -8.162 23.995 1.00 75.50 222 ALA A CA 1
ATOM 1762 C C . ALA A 1 222 ? 5.040 -9.124 25.176 1.00 75.50 222 ALA A C 1
ATOM 1764 O O . ALA A 1 222 ? 5.623 -8.768 26.196 1.00 75.50 222 ALA A O 1
ATOM 1765 N N . ARG A 1 223 ? 4.632 -10.389 25.020 1.00 83.44 223 ARG A N 1
ATOM 1766 C CA . ARG A 1 223 ? 4.821 -11.415 26.056 1.00 83.44 223 ARG A CA 1
ATOM 1767 C C . ARG A 1 223 ? 6.296 -11.648 26.398 1.00 83.44 223 ARG A C 1
ATOM 1769 O O . ARG A 1 223 ? 6.621 -11.849 27.565 1.00 83.44 223 ARG A O 1
ATOM 1776 N N . ARG A 1 224 ? 7.191 -11.646 25.401 1.00 75.00 224 ARG A N 1
ATOM 1777 C CA . ARG A 1 224 ? 8.641 -11.813 25.623 1.00 75.00 224 ARG A CA 1
ATOM 1778 C C . ARG A 1 224 ? 9.273 -10.570 26.238 1.00 75.00 224 ARG A C 1
ATOM 1780 O O . ARG A 1 224 ? 10.126 -10.699 27.108 1.00 75.00 224 ARG A O 1
ATOM 1787 N N . SER A 1 225 ? 8.863 -9.399 25.767 1.00 74.50 225 SER A N 1
ATOM 1788 C CA . SER A 1 225 ? 9.408 -8.106 26.184 1.00 74.50 225 SER A CA 1
ATOM 1789 C C . SER A 1 225 ? 8.734 -7.532 27.432 1.00 74.50 225 SER A C 1
ATOM 1791 O O . SER A 1 225 ? 9.190 -6.514 27.938 1.00 74.50 225 SER A O 1
ATOM 1793 N N . GLN A 1 226 ? 7.678 -8.184 27.929 1.00 86.12 226 GLN A N 1
ATOM 1794 C CA . GLN A 1 226 ? 6.826 -7.717 29.024 1.00 86.12 226 GLN A CA 1
ATOM 1795 C C . GLN A 1 226 ? 6.302 -6.290 28.801 1.00 86.12 226 GLN A C 1
ATOM 1797 O O . GLN A 1 226 ? 6.247 -5.491 29.734 1.00 86.12 226 GLN A O 1
ATOM 1802 N N . THR A 1 227 ? 5.930 -5.969 27.559 1.00 82.31 227 THR A N 1
ATOM 1803 C CA . THR A 1 227 ? 5.332 -4.675 27.211 1.00 82.31 227 THR A CA 1
ATOM 1804 C C . THR A 1 227 ? 3.811 -4.790 27.083 1.00 82.31 227 THR A C 1
ATOM 1806 O O . THR A 1 227 ? 3.314 -5.850 26.692 1.00 82.31 227 THR A O 1
ATOM 1809 N N . PRO A 1 228 ? 3.051 -3.741 27.448 1.00 90.56 228 PRO A N 1
ATOM 1810 C CA . PRO A 1 228 ? 1.599 -3.764 27.342 1.00 90.56 228 PRO A CA 1
ATOM 1811 C C . PRO A 1 228 ? 1.159 -3.605 25.884 1.00 90.56 228 PRO A C 1
ATOM 1813 O O . PRO A 1 228 ? 1.811 -2.922 25.093 1.00 90.56 228 PRO A O 1
ATOM 1816 N N . ILE A 1 229 ? 0.029 -4.213 25.537 1.00 92.56 229 ILE A N 1
ATOM 1817 C CA . ILE A 1 229 ? -0.678 -3.951 24.279 1.00 92.56 229 ILE A CA 1
ATOM 1818 C C . ILE A 1 229 ? -2.116 -3.626 24.628 1.00 92.56 229 ILE A C 1
ATOM 1820 O O . ILE A 1 229 ? -2.737 -4.358 25.392 1.00 92.56 229 ILE A O 1
ATOM 1824 N N . ALA A 1 230 ? -2.672 -2.589 24.018 1.00 96.75 230 ALA A N 1
ATOM 1825 C CA . ALA A 1 230 ? -4.096 -2.319 24.107 1.00 96.75 230 ALA A CA 1
ATOM 1826 C C . ALA A 1 230 ? -4.797 -2.550 22.767 1.00 96.75 230 ALA A C 1
ATOM 1828 O O . ALA A 1 230 ? -4.196 -2.443 21.697 1.00 96.75 230 ALA A O 1
ATOM 1829 N N . LEU A 1 231 ? -6.083 -2.874 22.835 1.00 97.94 231 LEU A N 1
ATOM 1830 C CA . LEU A 1 231 ? -6.952 -3.086 21.689 1.00 97.94 231 LEU A CA 1
ATOM 1831 C C . LEU A 1 231 ? -8.209 -2.239 21.855 1.00 97.94 231 LEU A C 1
ATOM 1833 O O . LEU A 1 231 ? -8.878 -2.305 22.885 1.00 97.94 231 LEU A O 1
ATOM 1837 N N . LEU A 1 232 ? -8.533 -1.458 20.832 1.00 98.44 232 LEU A N 1
ATOM 1838 C CA . LEU A 1 232 ? -9.790 -0.731 20.720 1.00 98.44 232 LEU A CA 1
ATOM 1839 C C . LEU A 1 232 ? -10.673 -1.462 19.718 1.00 98.44 232 LEU A C 1
ATOM 1841 O O . LEU A 1 232 ? -10.232 -1.714 18.600 1.00 98.44 232 LEU A O 1
ATOM 1845 N N . LEU A 1 233 ? -11.912 -1.756 20.091 1.00 98.38 233 LEU A N 1
ATOM 1846 C CA . LEU A 1 233 ? -12.957 -2.160 19.159 1.00 98.38 233 LEU A CA 1
ATOM 1847 C C . LEU A 1 233 ? -13.982 -1.030 19.087 1.00 98.38 233 LEU A C 1
ATOM 1849 O O . LEU A 1 233 ? -14.595 -0.679 20.095 1.00 98.38 233 LEU A O 1
ATOM 1853 N N . LEU A 1 234 ? -14.116 -0.437 17.908 1.00 98.19 234 LEU A N 1
ATOM 1854 C CA . LEU A 1 234 ? -14.999 0.681 17.617 1.00 98.19 234 LEU A CA 1
ATOM 1855 C C . LEU A 1 234 ? -16.146 0.207 16.736 1.00 98.19 234 LEU A C 1
ATOM 1857 O O . LEU A 1 234 ? -15.938 -0.582 15.817 1.00 98.19 234 LEU A O 1
ATOM 1861 N N . ASP A 1 235 ? -17.322 0.768 16.964 1.00 97.94 235 ASP A N 1
ATOM 1862 C CA . ASP A 1 235 ? -18.492 0.539 16.127 1.00 97.94 235 ASP A CA 1
ATOM 1863 C C . ASP A 1 235 ? -19.273 1.840 15.943 1.00 97.94 235 ASP A C 1
ATOM 1865 O O . ASP A 1 235 ? -19.410 2.636 16.883 1.00 97.94 235 ASP A O 1
ATOM 1869 N N . LEU A 1 236 ? -19.722 2.070 14.708 1.00 96.88 236 LEU A N 1
ATOM 1870 C CA . LEU A 1 236 ? -20.516 3.234 14.336 1.00 96.88 236 LEU A CA 1
ATOM 1871 C C . LEU A 1 236 ? -21.937 3.131 14.895 1.00 96.88 236 LEU A C 1
ATOM 1873 O O . LEU A 1 236 ? -22.730 2.264 14.528 1.00 96.88 236 LEU A O 1
ATOM 1877 N N . ASP A 1 237 ? -22.302 4.099 15.727 1.00 95.44 237 ASP A N 1
ATOM 1878 C CA . ASP A 1 237 ? -23.615 4.128 16.348 1.00 95.44 237 ASP A CA 1
ATOM 1879 C C . ASP A 1 237 ? -24.715 4.360 15.303 1.00 95.44 237 ASP A C 1
ATOM 1881 O O . ASP A 1 237 ? -24.689 5.328 14.541 1.00 95.44 237 ASP A O 1
ATOM 1885 N N . ASN A 1 238 ? -25.720 3.482 15.305 1.00 93.19 238 ASN A N 1
ATOM 1886 C CA . ASN A 1 238 ? -26.906 3.573 14.451 1.00 93.19 238 ASN A CA 1
ATOM 1887 C C . ASN A 1 238 ? -26.575 3.580 12.939 1.00 93.19 238 ASN A C 1
ATOM 1889 O O . ASN A 1 238 ? -27.345 4.113 12.141 1.00 93.19 238 ASN A O 1
ATOM 1893 N N . PHE A 1 239 ? -25.469 2.958 12.515 1.00 94.44 239 PHE A N 1
ATOM 1894 C CA . PHE A 1 239 ? -25.047 2.953 11.107 1.00 94.44 239 PHE A CA 1
ATOM 1895 C C . PHE A 1 239 ? -26.058 2.292 10.160 1.00 94.44 239 PHE A C 1
ATOM 1897 O O . PHE A 1 239 ? -26.278 2.774 9.048 1.00 94.44 239 PHE A O 1
ATOM 1904 N N . LYS A 1 240 ? -26.766 1.251 10.611 1.00 91.62 240 LYS A N 1
ATOM 1905 C CA . LYS A 1 240 ? -27.879 0.683 9.839 1.00 91.62 240 LYS A CA 1
ATOM 1906 C C . LYS A 1 240 ? -28.956 1.726 9.502 1.00 91.62 240 LYS A C 1
ATOM 1908 O O . LYS A 1 240 ? -29.388 1.782 8.359 1.00 91.62 240 LYS A O 1
ATOM 1913 N N . GLU A 1 241 ? -29.334 2.593 10.448 1.00 91.06 241 GLU A N 1
ATOM 1914 C CA . GLU A 1 241 ? -30.296 3.675 10.174 1.00 91.06 241 GLU A CA 1
ATOM 1915 C C . GLU A 1 241 ? -29.755 4.661 9.137 1.00 91.06 241 GLU A C 1
ATOM 1917 O O . GLU A 1 241 ? -30.520 5.182 8.332 1.00 91.06 241 GLU A O 1
ATOM 1922 N N . VAL A 1 242 ? -28.445 4.926 9.144 1.00 89.94 242 VAL A N 1
ATOM 1923 C CA . VAL A 1 242 ? -27.807 5.770 8.127 1.00 89.94 242 VAL A CA 1
ATOM 1924 C C . VAL A 1 242 ? -27.983 5.153 6.742 1.00 89.94 242 VAL A C 1
ATOM 1926 O O . VAL A 1 242 ? -28.443 5.840 5.835 1.00 89.94 242 VAL A O 1
ATOM 1929 N N . ASN A 1 243 ? -27.689 3.863 6.586 1.00 91.00 243 ASN A N 1
ATOM 1930 C CA . ASN A 1 243 ? -27.879 3.174 5.308 1.00 91.00 243 ASN A CA 1
ATOM 1931 C C . ASN A 1 243 ? -29.348 3.138 4.878 1.00 91.00 243 ASN A C 1
ATOM 1933 O O . ASN A 1 243 ? -29.646 3.401 3.716 1.00 91.00 243 ASN A O 1
ATOM 1937 N N . ASP A 1 244 ? -30.258 2.857 5.811 1.00 91.75 244 ASP A N 1
ATOM 1938 C CA . ASP A 1 244 ? -31.688 2.737 5.523 1.00 91.75 244 ASP A CA 1
ATOM 1939 C C . ASP A 1 244 ? -32.311 4.093 5.126 1.00 91.75 244 ASP A C 1
ATOM 1941 O O . ASP A 1 244 ? -33.217 4.136 4.295 1.00 91.75 244 ASP A O 1
ATOM 1945 N N . LEU A 1 245 ? -31.824 5.209 5.688 1.00 88.00 245 LEU A N 1
ATOM 1946 C CA . LEU A 1 245 ? -32.338 6.560 5.420 1.00 88.00 245 LEU A CA 1
ATOM 1947 C C . LEU A 1 245 ? -31.648 7.262 4.238 1.00 88.00 245 LEU A C 1
ATOM 1949 O O . LEU A 1 245 ? -32.299 8.020 3.524 1.00 88.00 245 LEU A O 1
ATOM 1953 N N . TRP A 1 246 ? -30.343 7.045 4.044 1.00 85.38 246 TRP A N 1
ATOM 1954 C CA . TRP A 1 246 ? -29.509 7.824 3.111 1.00 85.38 246 TRP A CA 1
ATOM 1955 C C . TRP A 1 246 ? -28.910 6.995 1.973 1.00 85.38 246 TRP A C 1
ATOM 1957 O O . TRP A 1 246 ? -28.268 7.544 1.077 1.00 85.38 246 TRP A O 1
ATOM 1967 N N . GLY A 1 247 ? -29.118 5.680 1.997 1.00 90.56 247 GLY A N 1
ATOM 1968 C CA . GLY A 1 247 ? -28.545 4.745 1.043 1.00 90.56 247 GLY A CA 1
ATOM 1969 C C . GLY A 1 247 ? -27.087 4.387 1.339 1.00 90.56 247 GLY A C 1
ATOM 1970 O O . GLY A 1 247 ? -26.356 5.089 2.041 1.00 90.56 247 GLY A O 1
ATOM 1971 N N . HIS A 1 248 ? -26.653 3.275 0.747 1.00 91.62 248 HIS A N 1
ATOM 1972 C CA . HIS A 1 248 ? -25.326 2.700 0.976 1.00 91.62 248 HIS A CA 1
ATOM 1973 C C . HIS A 1 248 ? -24.174 3.627 0.582 1.00 91.62 248 HIS A C 1
ATOM 1975 O O . HIS A 1 248 ? -23.194 3.692 1.310 1.00 91.62 248 HIS A O 1
ATOM 1981 N N . ALA A 1 249 ? -24.309 4.412 -0.493 1.00 90.25 249 ALA A N 1
ATOM 1982 C CA . ALA A 1 249 ? -23.260 5.347 -0.912 1.00 90.25 249 ALA A CA 1
ATOM 1983 C C . ALA A 1 249 ? -22.915 6.366 0.190 1.00 90.25 249 ALA A C 1
ATOM 1985 O O . ALA A 1 249 ? -21.750 6.672 0.431 1.00 90.25 249 ALA A O 1
ATOM 1986 N N . ARG A 1 250 ? -23.926 6.849 0.922 1.00 90.62 250 ARG A N 1
ATOM 1987 C CA . ARG A 1 250 ? -23.714 7.780 2.033 1.00 90.62 250 ARG A CA 1
ATOM 1988 C C . ARG A 1 250 ? -23.150 7.076 3.269 1.00 90.62 250 ARG A C 1
ATOM 1990 O O . ARG A 1 250 ? -22.374 7.677 4.008 1.00 90.62 250 ARG A O 1
ATOM 1997 N N . GLY A 1 251 ? -23.499 5.808 3.481 1.00 93.12 251 GLY A N 1
ATOM 1998 C CA . GLY A 1 251 ? -22.849 4.957 4.479 1.00 93.12 251 GLY A CA 1
ATOM 1999 C C . GLY A 1 251 ? -21.365 4.731 4.183 1.00 93.12 251 GLY A C 1
ATOM 2000 O O . GLY A 1 251 ? -20.535 4.850 5.082 1.00 93.12 251 GLY A O 1
ATOM 2001 N N . ASP A 1 252 ? -21.014 4.496 2.923 1.00 95.44 252 ASP A N 1
ATOM 2002 C CA . ASP A 1 252 ? -19.633 4.336 2.465 1.00 95.44 252 ASP A CA 1
ATOM 2003 C C . ASP A 1 252 ? -18.802 5.609 2.708 1.00 95.44 252 ASP A C 1
ATOM 2005 O O . ASP A 1 252 ? -17.661 5.537 3.170 1.00 95.44 252 ASP A O 1
ATOM 2009 N N . GLU A 1 253 ? -19.391 6.791 2.510 1.00 93.88 253 GLU A N 1
ATOM 2010 C CA . GLU A 1 253 ? -18.773 8.073 2.882 1.00 93.88 253 GLU A CA 1
ATOM 2011 C C . GLU A 1 253 ? -18.520 8.194 4.396 1.00 93.88 253 GLU A C 1
ATOM 2013 O O . GLU A 1 253 ? -17.495 8.728 4.824 1.00 93.88 253 GLU A O 1
ATOM 2018 N N . VAL A 1 254 ? -19.422 7.676 5.234 1.00 95.31 254 VAL A N 1
ATOM 2019 C CA . VAL A 1 254 ? -19.226 7.651 6.694 1.00 95.31 254 VAL A CA 1
ATOM 2020 C C . VAL A 1 254 ? -18.102 6.687 7.081 1.00 95.31 254 VAL A C 1
ATOM 2022 O O . VAL A 1 254 ? -17.256 7.039 7.905 1.00 95.31 254 VAL A O 1
ATOM 2025 N N . LEU A 1 255 ? -18.046 5.501 6.468 1.00 97.31 255 LEU A N 1
ATOM 2026 C CA . LEU A 1 255 ? -16.997 4.505 6.714 1.00 97.31 255 LEU A CA 1
ATOM 2027 C C . LEU A 1 255 ? -15.613 5.027 6.314 1.00 97.31 255 LEU A C 1
ATOM 2029 O O . LEU A 1 255 ? -14.658 4.924 7.087 1.00 97.31 255 LEU A O 1
ATOM 2033 N N . THR A 1 256 ? -15.507 5.632 5.132 1.00 96.31 256 THR A N 1
ATOM 2034 C CA . THR A 1 256 ? -14.267 6.254 4.642 1.00 96.31 256 THR A CA 1
ATOM 2035 C C . THR A 1 256 ? -13.875 7.483 5.463 1.00 96.31 256 THR A C 1
ATOM 2037 O O . THR A 1 256 ? -12.695 7.673 5.772 1.00 96.31 256 THR A O 1
ATOM 2040 N N . GLY A 1 257 ? -14.850 8.282 5.903 1.00 95.69 257 GLY A N 1
ATOM 2041 C CA . GLY A 1 257 ? -14.638 9.394 6.826 1.00 95.69 257 GLY A CA 1
ATOM 2042 C C . GLY A 1 257 ? -14.058 8.942 8.168 1.00 95.69 257 GLY A C 1
ATOM 2043 O O . GLY A 1 257 ? -13.047 9.490 8.614 1.00 95.69 257 GLY A O 1
ATOM 2044 N N . LEU A 1 258 ? -14.632 7.901 8.783 1.00 97.00 258 LEU A N 1
ATOM 2045 C CA . LEU A 1 258 ? -14.111 7.320 10.024 1.00 97.00 258 LEU A CA 1
ATOM 2046 C C . LEU A 1 258 ? -12.690 6.777 9.830 1.00 97.00 258 LEU A C 1
ATOM 2048 O O . LEU A 1 258 ? -11.807 7.070 10.636 1.00 97.00 258 LEU A O 1
ATOM 2052 N N . ALA A 1 259 ? -12.442 6.047 8.743 1.00 96.19 259 ALA A N 1
ATOM 2053 C CA . ALA A 1 259 ? -11.116 5.531 8.421 1.00 96.19 259 ALA A CA 1
ATOM 2054 C C . ALA A 1 259 ? -10.063 6.645 8.311 1.00 96.19 259 ALA A C 1
ATOM 2056 O O . ALA A 1 259 ? -8.997 6.556 8.921 1.00 96.19 259 ALA A O 1
ATOM 2057 N N . SER A 1 260 ? -10.397 7.742 7.626 1.00 95.56 260 SER A N 1
ATOM 2058 C CA . SER A 1 260 ? -9.540 8.928 7.523 1.00 95.56 260 SER A CA 1
ATOM 2059 C C . SER A 1 260 ? -9.226 9.537 8.894 1.00 95.56 260 SER A C 1
ATOM 2061 O O . SER A 1 260 ? -8.081 9.911 9.163 1.00 95.56 260 SER A O 1
ATOM 2063 N N . LEU A 1 261 ? -10.221 9.623 9.784 1.00 95.62 261 LEU A N 1
ATOM 2064 C CA . LEU A 1 261 ? -10.033 10.130 11.145 1.00 95.62 261 LEU A CA 1
ATOM 2065 C C . LEU A 1 261 ? -9.136 9.217 11.984 1.00 95.62 261 LEU A C 1
ATOM 2067 O O . LEU A 1 261 ? -8.275 9.727 12.706 1.00 95.62 261 LEU A O 1
ATOM 2071 N N . LEU A 1 262 ? -9.289 7.896 11.863 1.00 94.75 262 LEU A N 1
ATOM 2072 C CA . LEU A 1 262 ? -8.413 6.927 12.524 1.00 94.75 262 LEU A CA 1
ATOM 2073 C C . LEU A 1 262 ? -6.970 7.093 12.038 1.00 94.75 262 LEU A C 1
ATOM 2075 O O . LEU A 1 262 ? -6.083 7.354 12.848 1.00 94.75 262 LEU A O 1
ATOM 2079 N N . SER A 1 263 ? -6.726 7.059 10.726 1.00 91.81 263 SER A N 1
ATOM 2080 C CA . SER A 1 263 ? -5.373 7.197 10.166 1.00 91.81 263 SER A CA 1
ATOM 2081 C C . SER A 1 263 ? -4.679 8.507 10.558 1.00 91.81 263 SER A C 1
ATOM 2083 O O . SER A 1 263 ? -3.466 8.523 10.740 1.00 91.81 263 SER A O 1
ATOM 2085 N N . LYS A 1 264 ? -5.424 9.609 10.726 1.00 91.56 264 LYS A N 1
ATOM 2086 C CA . LYS A 1 264 ? -4.872 10.915 11.141 1.00 91.56 264 LYS A CA 1
ATOM 2087 C C . LYS A 1 264 ? -4.487 10.991 12.620 1.00 91.56 264 LYS A C 1
ATOM 2089 O O . LYS A 1 264 ? -3.696 11.858 12.988 1.00 91.56 264 LYS A O 1
ATOM 2094 N N . ASN A 1 265 ? -5.085 10.158 13.469 1.00 90.56 265 ASN A N 1
ATOM 2095 C CA . ASN A 1 265 ? -4.929 10.234 14.924 1.00 90.56 265 ASN A CA 1
ATOM 2096 C C . ASN A 1 265 ? -4.032 9.138 15.509 1.00 90.56 265 ASN A C 1
ATOM 2098 O O . ASN A 1 265 ? -3.704 9.208 16.696 1.00 90.56 265 ASN A O 1
ATOM 2102 N N . LEU A 1 266 ? -3.643 8.158 14.696 1.00 87.19 266 LEU A N 1
ATOM 2103 C CA . LEU A 1 266 ? -2.845 7.008 15.099 1.00 87.19 266 LEU A CA 1
ATOM 2104 C C . LEU A 1 266 ? -1.374 7.160 14.706 1.00 87.19 266 LEU A C 1
ATOM 2106 O O . LEU A 1 266 ? -1.021 7.877 13.768 1.00 87.19 266 LEU A O 1
ATOM 2110 N N . ARG A 1 267 ? -0.499 6.497 15.462 1.00 81.75 267 ARG A N 1
ATOM 2111 C CA . ARG A 1 267 ? 0.944 6.450 15.204 1.00 81.75 267 ARG A CA 1
ATOM 2112 C C . ARG A 1 267 ? 1.243 5.399 14.140 1.00 81.75 267 ARG A C 1
ATOM 2114 O O . ARG A 1 267 ? 0.467 4.479 13.925 1.00 81.75 267 ARG A O 1
ATOM 2121 N N . GLN A 1 268 ? 2.430 5.471 13.541 1.00 69.19 268 GLN A N 1
ATOM 2122 C CA . GLN A 1 268 ? 2.880 4.468 12.568 1.00 69.19 268 GLN A CA 1
ATOM 2123 C C . GLN A 1 268 ? 2.989 3.049 13.161 1.00 69.19 268 GLN A C 1
ATOM 2125 O O . GLN A 1 268 ? 2.859 2.069 12.436 1.00 69.19 268 GLN A O 1
ATOM 2130 N N . SER A 1 269 ? 3.242 2.941 14.470 1.00 73.94 269 SER A N 1
ATOM 2131 C CA . SER A 1 269 ? 3.270 1.669 15.202 1.00 73.94 269 SER A CA 1
ATOM 2132 C C . SER A 1 269 ? 1.887 1.057 15.419 1.00 73.94 269 SER A C 1
ATOM 2134 O O . SER A 1 269 ? 1.796 -0.133 15.715 1.00 73.94 269 SER A O 1
ATOM 2136 N N . ASP A 1 270 ? 0.831 1.863 15.324 1.00 85.69 270 ASP A N 1
ATOM 2137 C CA . ASP A 1 270 ? -0.530 1.448 15.628 1.00 85.69 270 ASP A CA 1
ATOM 2138 C C . ASP A 1 270 ? -1.145 0.802 14.383 1.00 85.69 270 ASP A C 1
ATOM 2140 O O . ASP A 1 270 ? -0.912 1.228 13.249 1.00 85.69 270 ASP A O 1
ATOM 2144 N N . VAL A 1 271 ? -1.957 -0.233 14.582 1.00 86.44 271 VAL A N 1
ATOM 2145 C CA . VAL A 1 271 ? -2.586 -0.969 13.478 1.00 86.44 271 VAL A CA 1
ATOM 2146 C C . VAL A 1 271 ? -4.081 -0.715 13.517 1.00 86.44 271 VAL A C 1
ATOM 2148 O O . VAL A 1 271 ? -4.761 -1.230 14.398 1.00 86.44 271 VAL A O 1
ATOM 2151 N N . ALA A 1 272 ? -4.598 0.047 12.555 1.00 93.62 272 ALA A N 1
ATOM 2152 C CA . ALA A 1 272 ? -6.033 0.212 12.343 1.00 93.62 272 ALA A CA 1
ATOM 2153 C C . ALA A 1 272 ? -6.527 -0.713 11.234 1.00 93.62 272 ALA A C 1
ATOM 2155 O O . ALA A 1 272 ? -5.970 -0.727 10.133 1.00 93.62 272 ALA A O 1
ATOM 2156 N N . ALA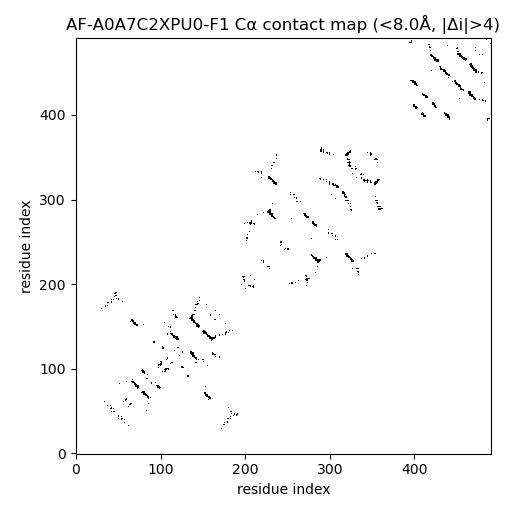 A 1 273 ? -7.590 -1.455 11.521 1.00 94.56 273 ALA A N 1
ATOM 2157 C CA . ALA A 1 273 ? -8.194 -2.388 10.593 1.00 94.56 273 ALA A CA 1
ATOM 2158 C C . ALA A 1 273 ? -9.718 -2.282 10.590 1.00 94.56 273 ALA A C 1
ATOM 2160 O O . ALA A 1 273 ? -10.335 -2.085 11.638 1.00 94.56 273 ALA A O 1
ATOM 2161 N N . ARG A 1 274 ? -10.335 -2.487 9.427 1.00 97.00 274 ARG A N 1
ATOM 2162 C CA . ARG A 1 274 ? -11.771 -2.748 9.340 1.00 97.00 274 ARG A CA 1
ATOM 2163 C C . ARG A 1 274 ? -12.014 -4.225 9.650 1.00 97.00 274 ARG A C 1
ATOM 2165 O O . ARG A 1 274 ? -11.511 -5.112 8.957 1.00 97.00 274 ARG A O 1
ATOM 2172 N N . TYR A 1 275 ? -12.734 -4.487 10.736 1.00 93.25 275 TYR A N 1
ATOM 2173 C CA . TYR A 1 275 ? -12.947 -5.836 11.265 1.00 93.25 275 TYR A CA 1
ATOM 2174 C C . TYR A 1 275 ? -14.256 -6.457 10.768 1.00 93.25 275 TYR A C 1
ATOM 2176 O O . TYR A 1 275 ? -14.301 -7.654 10.474 1.00 93.25 275 TYR A O 1
ATOM 2184 N N . GLY A 1 276 ? -15.289 -5.627 10.628 1.00 91.38 276 GLY A N 1
ATOM 2185 C CA . GLY A 1 276 ? -16.621 -6.004 10.165 1.00 91.38 276 GLY A CA 1
ATOM 2186 C C . GLY A 1 276 ? -17.220 -4.946 9.237 1.00 91.38 276 GLY A C 1
ATOM 2187 O O . GLY A 1 276 ? -16.518 -4.080 8.718 1.00 91.38 276 GLY A O 1
ATOM 2188 N N . GLY A 1 277 ? -18.536 -5.005 9.023 1.00 91.00 277 GLY A N 1
ATOM 2189 C CA . GLY A 1 277 ? -19.232 -4.051 8.150 1.00 91.00 277 GLY A CA 1
ATOM 2190 C C . GLY A 1 277 ? -19.108 -2.604 8.641 1.00 91.00 277 GLY A C 1
ATOM 2191 O O . GLY A 1 277 ? -18.714 -1.730 7.872 1.00 91.00 277 GLY A O 1
ATOM 2192 N N . GLU A 1 278 ? -19.372 -2.379 9.927 1.00 94.31 278 GLU A N 1
ATOM 2193 C CA . GLU A 1 278 ? -19.338 -1.069 10.603 1.00 94.31 278 GLU A CA 1
ATOM 2194 C C . GLU A 1 278 ? -18.354 -1.029 11.789 1.00 94.31 278 GLU A C 1
ATOM 2196 O O . GLU A 1 278 ? -18.293 -0.049 12.531 1.00 94.31 278 GLU A O 1
ATOM 2201 N N . GLU A 1 279 ? -17.566 -2.097 11.944 1.00 96.31 279 GLU A N 1
ATOM 2202 C CA . GLU A 1 279 ? -16.671 -2.330 13.076 1.00 96.31 279 GLU A CA 1
ATOM 2203 C C . GLU A 1 279 ? -15.207 -2.134 12.679 1.00 96.31 279 GLU A C 1
ATOM 2205 O O . GLU A 1 279 ? -14.726 -2.680 11.678 1.00 96.31 279 GLU A O 1
ATOM 2210 N N . PHE A 1 280 ? -14.470 -1.417 13.520 1.00 98.38 280 PHE A N 1
ATOM 2211 C CA . PHE A 1 280 ? -13.056 -1.116 13.342 1.00 98.38 280 PHE A CA 1
ATOM 2212 C C . PHE A 1 280 ? -12.276 -1.565 14.569 1.00 98.38 280 PHE A C 1
ATOM 2214 O O . PHE A 1 280 ? -12.718 -1.384 15.700 1.00 98.38 280 PHE A O 1
ATOM 2221 N N . VAL A 1 281 ? -11.089 -2.122 14.358 1.00 98.19 281 VAL A N 1
ATOM 2222 C CA . VAL A 1 281 ? -10.170 -2.478 15.438 1.00 98.19 281 VAL A CA 1
ATOM 2223 C C . VAL A 1 281 ? -8.911 -1.641 15.326 1.00 98.19 281 VAL A C 1
ATOM 2225 O O . VAL A 1 281 ? -8.361 -1.481 14.237 1.00 98.19 281 VAL A O 1
ATOM 2228 N N . VAL A 1 282 ? -8.429 -1.148 16.462 1.00 97.62 282 VAL A N 1
ATOM 2229 C CA . VAL A 1 282 ? -7.115 -0.520 16.575 1.00 97.62 282 VAL A CA 1
ATOM 2230 C C . VAL A 1 282 ? -6.275 -1.287 17.585 1.00 97.62 282 VAL A C 1
ATOM 2232 O O . VAL A 1 282 ? -6.642 -1.383 18.754 1.00 97.62 282 VAL A O 1
ATOM 2235 N N . LEU A 1 283 ? -5.137 -1.815 17.145 1.00 93.62 283 LEU A N 1
ATOM 2236 C CA . LEU A 1 283 ? -4.126 -2.414 18.010 1.00 93.62 283 LEU A CA 1
ATOM 2237 C C . LEU A 1 283 ? -3.054 -1.371 18.337 1.00 93.62 283 LEU A C 1
ATOM 2239 O O . LEU A 1 283 ? -2.510 -0.738 17.432 1.00 93.62 283 LEU A O 1
ATOM 2243 N N . LEU A 1 284 ? -2.741 -1.225 19.621 1.00 94.31 284 LEU A N 1
ATOM 2244 C CA . LEU A 1 284 ? -1.835 -0.214 20.162 1.00 94.31 284 LEU A CA 1
ATOM 2245 C C . LEU A 1 284 ? -0.670 -0.902 20.890 1.00 94.31 284 LEU A C 1
ATOM 2247 O O . LEU A 1 284 ? -0.783 -1.207 22.084 1.00 94.31 284 LEU A O 1
ATOM 2251 N N . PRO A 1 285 ? 0.446 -1.187 20.194 1.00 84.00 285 PRO A N 1
ATOM 2252 C CA . PRO A 1 285 ? 1.650 -1.698 20.834 1.00 84.00 285 PRO A CA 1
ATOM 2253 C C . PRO A 1 285 ? 2.214 -0.710 21.859 1.00 84.00 285 PRO A C 1
ATOM 2255 O O . PRO A 1 285 ? 2.074 0.506 21.717 1.00 84.00 285 PRO A O 1
ATOM 2258 N N . ASP A 1 286 ? 2.862 -1.241 22.895 1.00 86.25 286 ASP A N 1
ATOM 2259 C CA . ASP A 1 286 ? 3.531 -0.475 23.952 1.00 86.25 286 ASP A CA 1
ATOM 2260 C C . ASP A 1 286 ? 2.623 0.590 24.608 1.00 86.25 286 ASP A C 1
ATOM 2262 O O . ASP A 1 286 ? 3.067 1.676 24.989 1.00 86.25 286 ASP A O 1
ATOM 2266 N N . THR A 1 287 ? 1.329 0.277 24.734 1.00 89.50 287 THR A N 1
ATOM 2267 C CA . THR A 1 287 ? 0.298 1.174 25.273 1.00 89.50 287 THR A CA 1
ATOM 2268 C C . THR A 1 287 ? -0.502 0.465 26.363 1.00 89.50 287 THR A C 1
ATOM 2270 O O . THR A 1 287 ? -1.008 -0.634 26.155 1.00 89.50 287 THR A O 1
ATOM 2273 N N . THR A 1 288 ? -0.612 1.094 27.536 1.00 93.38 288 THR A N 1
ATOM 2274 C CA . THR A 1 288 ? -1.404 0.592 28.673 1.00 93.38 288 THR A CA 1
ATOM 2275 C C . THR A 1 288 ? -2.903 0.804 28.455 1.00 93.38 288 THR A C 1
ATOM 2277 O O . THR A 1 288 ? -3.298 1.659 27.659 1.00 93.38 288 THR A O 1
ATOM 2280 N N . GLY A 1 289 ? -3.747 0.095 29.212 1.00 91.00 289 GLY A N 1
ATOM 2281 C CA . GLY A 1 289 ? -5.203 0.277 29.168 1.00 91.00 289 GLY A CA 1
ATOM 2282 C C . GLY A 1 289 ? -5.652 1.707 29.444 1.00 91.00 289 GLY A C 1
ATOM 2283 O O . GLY A 1 289 ? -6.459 2.252 28.692 1.00 91.00 289 GLY A O 1
ATOM 2284 N N . PHE A 1 290 ? -5.038 2.366 30.428 1.00 91.69 290 PHE A N 1
ATOM 2285 C CA . PHE A 1 290 ? -5.284 3.780 30.719 1.00 91.69 290 PHE A CA 1
ATOM 2286 C C . PHE A 1 290 ? -4.910 4.708 29.546 1.00 91.69 290 PHE A C 1
ATOM 2288 O O . PHE A 1 290 ? -5.696 5.572 29.149 1.00 91.69 290 PHE A O 1
ATOM 2295 N N . GLY A 1 291 ? -3.732 4.512 28.939 1.00 91.56 291 GLY A N 1
ATOM 2296 C CA . GLY A 1 291 ? -3.305 5.298 27.776 1.00 91.56 291 GLY A CA 1
ATOM 2297 C C . GLY A 1 291 ? -4.213 5.083 26.561 1.00 91.56 291 GLY A C 1
ATOM 2298 O O . GLY A 1 291 ? -4.564 6.033 25.857 1.00 91.56 291 GLY A O 1
ATOM 2299 N N . ALA A 1 292 ? -4.650 3.841 26.357 1.00 96.00 292 ALA A N 1
ATOM 2300 C CA . ALA A 1 292 ? -5.583 3.468 25.307 1.00 96.00 292 ALA A CA 1
ATOM 2301 C C . ALA A 1 292 ? -6.979 4.055 25.527 1.00 96.00 292 ALA A C 1
ATOM 2303 O O . ALA A 1 292 ? -7.583 4.530 24.569 1.00 96.00 292 ALA A O 1
ATOM 2304 N N . TYR A 1 293 ? -7.466 4.098 26.770 1.00 96.38 293 TYR A N 1
ATOM 2305 C CA . TYR A 1 293 ? -8.715 4.773 27.118 1.00 96.38 293 TYR A CA 1
ATOM 2306 C C . TYR A 1 293 ? -8.659 6.264 26.760 1.00 96.38 293 TYR A C 1
ATOM 2308 O O . TYR A 1 293 ? -9.572 6.782 26.119 1.00 96.38 293 TYR A O 1
ATOM 2316 N N . GLY A 1 294 ? -7.560 6.946 27.099 1.00 95.25 294 GLY A N 1
ATOM 2317 C CA . GLY A 1 294 ? -7.358 8.352 26.736 1.00 95.25 294 GLY A CA 1
ATOM 2318 C C . GLY A 1 294 ? -7.370 8.590 25.220 1.00 95.25 294 GLY A C 1
ATOM 2319 O O . GLY A 1 294 ? -8.011 9.529 24.742 1.00 95.25 294 GLY A O 1
ATOM 2320 N N . LEU A 1 295 ? -6.712 7.718 24.447 1.00 95.62 295 LEU A N 1
ATOM 2321 C CA . LEU A 1 295 ? -6.755 7.770 22.983 1.00 95.62 295 LEU A CA 1
ATOM 2322 C C . LEU A 1 295 ? -8.161 7.478 22.440 1.00 95.62 295 LEU A C 1
ATOM 2324 O O . LEU A 1 295 ? -8.621 8.181 21.543 1.00 95.62 295 LEU A O 1
ATOM 2328 N N . ALA A 1 296 ? -8.856 6.486 22.992 1.00 97.31 296 ALA A N 1
ATOM 2329 C CA . ALA A 1 296 ? -10.215 6.134 22.600 1.00 97.31 296 ALA A CA 1
ATOM 2330 C C . ALA A 1 296 ? -11.199 7.288 22.840 1.00 97.31 296 ALA A C 1
ATOM 2332 O O . ALA A 1 296 ? -12.018 7.573 21.970 1.00 97.31 296 ALA A O 1
ATOM 2333 N N . GLU A 1 297 ? -11.098 7.996 23.970 1.00 97.50 297 GLU A N 1
ATOM 2334 C CA . GLU A 1 297 ? -11.946 9.166 24.245 1.00 97.50 297 GLU A CA 1
ATOM 2335 C C . GLU A 1 297 ? -11.654 10.313 23.284 1.00 97.50 297 GLU A C 1
ATOM 2337 O O . GLU A 1 297 ? -12.582 10.950 22.782 1.00 97.50 297 GLU A O 1
ATOM 2342 N N . LYS A 1 298 ? -10.374 10.543 22.970 1.00 96.44 298 LYS A N 1
ATOM 2343 C CA . LYS A 1 298 ? -9.987 11.514 21.946 1.00 96.44 298 LYS A CA 1
ATOM 2344 C C . LYS A 1 298 ? -10.611 11.152 20.597 1.00 96.44 298 LYS A C 1
ATOM 2346 O O . LYS A 1 298 ? -11.261 11.999 19.997 1.00 96.44 298 LYS A O 1
ATOM 2351 N N . LEU A 1 299 ? -10.451 9.906 20.143 1.00 96.62 299 LEU A N 1
ATOM 2352 C CA . LEU A 1 299 ? -11.022 9.429 18.879 1.00 96.62 299 LEU A CA 1
ATOM 2353 C C . LEU A 1 299 ? -12.543 9.589 18.858 1.00 96.62 299 LEU A C 1
ATOM 2355 O O . LEU A 1 299 ? -13.083 10.150 17.909 1.00 96.62 299 LEU A O 1
ATOM 2359 N N . ARG A 1 300 ? -13.231 9.167 19.921 1.00 97.62 300 ARG A N 1
ATOM 2360 C CA . ARG A 1 300 ? -14.683 9.304 20.055 1.00 97.62 300 ARG A CA 1
ATOM 2361 C C . ARG A 1 300 ? -15.134 10.764 19.955 1.00 97.62 300 ARG A C 1
ATOM 2363 O O . ARG A 1 300 ? -16.061 11.067 19.206 1.00 97.62 300 ARG A O 1
ATOM 2370 N N . ALA A 1 301 ? -14.483 11.665 20.691 1.00 96.69 301 ALA A N 1
ATOM 2371 C CA . ALA A 1 301 ? -14.797 13.090 20.665 1.00 96.69 301 ALA A CA 1
ATOM 2372 C C . ALA A 1 301 ? -14.528 13.714 19.285 1.00 96.69 301 ALA A C 1
ATOM 2374 O O . ALA A 1 301 ? -15.349 14.486 18.796 1.00 96.69 301 ALA A O 1
ATOM 2375 N N . THR A 1 302 ? -13.417 13.347 18.638 1.00 96.00 302 THR A N 1
ATOM 2376 C CA . THR A 1 302 ? -13.084 13.785 17.277 1.00 96.00 302 THR A CA 1
ATOM 2377 C C . THR A 1 302 ? -14.125 13.316 16.265 1.00 96.00 302 THR A C 1
ATOM 2379 O O . THR A 1 302 ? -14.593 14.124 15.470 1.00 96.00 302 THR A O 1
ATOM 2382 N N . VAL A 1 303 ? -14.551 12.050 16.315 1.00 96.00 303 VAL A N 1
ATOM 2383 C CA . VAL A 1 303 ? -15.598 11.531 15.421 1.00 96.00 303 VAL A CA 1
ATOM 2384 C C . VAL A 1 303 ? -16.907 12.291 15.624 1.00 96.00 303 VAL A C 1
ATOM 2386 O O . VAL A 1 303 ? -17.457 12.799 14.655 1.00 96.00 303 VAL A O 1
ATOM 2389 N N . ALA A 1 304 ? -17.347 12.469 16.873 1.00 95.19 304 ALA A N 1
ATOM 2390 C CA . ALA A 1 304 ? -18.577 13.199 17.179 1.00 95.19 304 ALA A CA 1
ATOM 2391 C C . ALA A 1 304 ? -18.545 14.682 16.752 1.00 95.19 304 ALA A C 1
ATOM 2393 O O . ALA A 1 304 ? -19.600 15.270 16.513 1.00 95.19 304 ALA A O 1
ATOM 2394 N N . GLY A 1 305 ? -17.357 15.295 16.695 1.00 92.69 305 GLY A N 1
ATOM 2395 C CA . GLY A 1 305 ? -17.177 16.696 16.310 1.00 92.69 305 GLY A CA 1
ATOM 2396 C C . GLY A 1 305 ? -16.951 16.928 14.814 1.00 92.69 305 GLY A C 1
ATOM 2397 O O . GLY A 1 305 ? -17.358 17.967 14.300 1.00 92.69 305 GLY A O 1
ATOM 2398 N N . GLU A 1 306 ? -16.303 15.992 14.115 1.00 92.31 306 GLU A N 1
ATOM 2399 C CA . GLU A 1 306 ? -15.877 16.172 12.718 1.00 92.31 306 GLU A CA 1
ATOM 2400 C C . GLU A 1 306 ? -16.692 15.349 11.714 1.00 92.31 306 GLU A C 1
ATOM 2402 O O . GLU A 1 306 ? -16.857 15.776 10.568 1.00 92.31 306 GLU A O 1
ATOM 2407 N N . LEU A 1 307 ? -17.210 14.184 12.112 1.00 90.75 307 LEU A N 1
ATOM 2408 C CA . LEU A 1 307 ? -17.954 13.302 11.220 1.00 90.75 307 LEU A CA 1
ATOM 2409 C C . LEU A 1 307 ? -19.452 13.572 11.359 1.00 90.75 307 LEU A C 1
ATOM 2411 O O . LEU A 1 307 ? -20.074 13.262 12.373 1.00 90.75 307 LEU A O 1
ATOM 2415 N N . ALA A 1 308 ? -20.048 14.150 10.322 1.00 90.00 308 ALA A N 1
ATOM 2416 C CA . ALA A 1 308 ? -21.472 14.444 10.294 1.00 90.00 308 ALA A CA 1
ATOM 2417 C C . ALA A 1 308 ? -22.057 14.212 8.903 1.00 90.00 308 ALA A C 1
ATOM 2419 O O . ALA A 1 308 ? -21.432 14.508 7.883 1.00 90.00 308 ALA A O 1
ATOM 2420 N N . LEU A 1 309 ? -23.297 13.734 8.876 1.00 84.69 309 LEU A N 1
ATOM 2421 C CA . LEU A 1 309 ? -24.114 13.705 7.673 1.00 84.69 309 LEU A CA 1
ATOM 2422 C C . LEU A 1 309 ? -24.731 15.082 7.469 1.00 84.69 309 LEU A C 1
ATOM 2424 O O . LEU A 1 309 ? -25.446 15.581 8.339 1.00 84.69 309 LEU A O 1
ATOM 2428 N N . LYS A 1 310 ? -24.442 15.684 6.316 1.00 83.25 310 LYS A N 1
ATOM 2429 C CA . LYS A 1 310 ? -25.020 16.963 5.898 1.00 83.25 310 LYS A CA 1
ATOM 2430 C C . LYS A 1 310 ? -26.181 16.730 4.943 1.00 83.25 310 LYS A C 1
ATOM 2432 O O . LYS A 1 310 ? -26.025 15.952 3.998 1.00 83.25 310 LYS A O 1
ATOM 2437 N N . ASP A 1 311 ? -27.276 17.441 5.176 1.00 76.69 311 ASP A N 1
ATOM 2438 C CA . ASP A 1 311 ? -28.443 17.512 4.298 1.00 76.69 311 ASP A CA 1
ATOM 2439 C C . ASP A 1 311 ? -29.064 18.904 4.345 1.00 76.69 311 ASP A C 1
ATOM 2441 O O . ASP A 1 311 ? -29.695 19.291 5.333 1.00 76.69 311 ASP A O 1
ATOM 2445 N N . GLY A 1 312 ? -28.808 19.693 3.301 1.00 78.00 312 GLY A N 1
ATOM 2446 C CA . GLY A 1 312 ? -29.078 21.129 3.322 1.00 78.00 312 GLY A CA 1
ATOM 2447 C C . GLY A 1 312 ? -28.412 21.797 4.530 1.00 78.00 312 GLY A C 1
ATOM 2448 O O . GLY A 1 312 ? -27.197 21.689 4.711 1.00 78.00 312 GLY A O 1
ATOM 2449 N N . ASP A 1 313 ? -29.223 22.444 5.368 1.00 72.06 313 ASP A N 1
ATOM 2450 C CA . ASP A 1 313 ? -28.783 23.108 6.603 1.00 72.06 313 ASP A CA 1
ATOM 2451 C C . ASP A 1 313 ? -28.698 22.165 7.818 1.00 72.06 313 ASP A C 1
ATOM 2453 O O . ASP A 1 313 ? -28.150 22.536 8.859 1.00 72.06 313 ASP A O 1
ATOM 2457 N N . ASN A 1 314 ? -29.205 20.933 7.714 1.00 76.25 314 ASN A N 1
ATOM 2458 C CA . ASN A 1 314 ? -29.151 19.971 8.809 1.00 76.25 314 ASN A CA 1
ATOM 2459 C C . ASN A 1 314 ? -27.811 19.227 8.828 1.00 76.25 314 ASN A C 1
ATOM 2461 O O . ASN A 1 314 ? -27.346 18.693 7.821 1.00 76.25 314 ASN A O 1
ATOM 2465 N N . CYS A 1 315 ? -27.210 19.141 10.016 1.00 80.69 315 CYS A N 1
ATOM 2466 C CA . CYS A 1 315 ? -26.028 18.326 10.286 1.00 80.69 315 CYS A CA 1
ATOM 2467 C C . CYS A 1 315 ? -26.359 17.307 11.379 1.00 80.69 315 CYS A C 1
ATOM 2469 O O . CYS A 1 315 ? -26.579 17.683 12.531 1.00 80.69 315 CYS A O 1
ATOM 2471 N N . ARG A 1 316 ? -26.381 16.015 11.033 1.00 85.62 316 ARG A N 1
ATOM 2472 C CA . ARG A 1 316 ? -26.524 14.928 12.011 1.00 85.62 316 ARG A CA 1
ATOM 2473 C C . ARG A 1 316 ? -25.132 14.389 12.360 1.00 85.62 316 ARG A C 1
ATOM 2475 O O . ARG A 1 316 ? -24.490 13.823 11.474 1.00 85.62 316 ARG A O 1
ATOM 2482 N N . PRO A 1 317 ? -24.649 14.553 13.604 1.00 90.12 317 PRO A N 1
ATOM 2483 C CA . PRO A 1 317 ? -23.349 14.023 13.996 1.00 90.12 317 PRO A CA 1
ATOM 2484 C C . PRO A 1 317 ? -23.376 12.494 13.991 1.00 90.12 317 PRO A C 1
ATOM 2486 O O . PRO A 1 317 ? -24.359 11.875 14.406 1.00 90.12 317 PRO A O 1
ATOM 2489 N N . ILE A 1 318 ? -22.284 11.902 13.523 1.00 94.75 318 ILE A N 1
ATOM 2490 C CA . ILE A 1 318 ? -22.021 10.472 13.615 1.00 94.75 318 ILE A CA 1
ATOM 2491 C C . ILE A 1 318 ? -21.198 10.229 14.872 1.00 94.75 318 ILE A C 1
ATOM 2493 O O . ILE A 1 318 ? -20.239 10.945 15.151 1.00 94.75 318 ILE A O 1
ATOM 2497 N N . THR A 1 319 ? -21.573 9.215 15.643 1.00 97.12 319 THR A N 1
ATOM 2498 C CA . THR A 1 319 ? -20.867 8.852 16.871 1.00 97.12 319 THR A CA 1
ATOM 2499 C C . THR A 1 319 ? -20.374 7.419 16.804 1.00 97.12 319 THR A C 1
ATOM 2501 O O . THR A 1 319 ? -20.818 6.619 15.980 1.00 97.12 319 THR A O 1
ATOM 2504 N N . VAL A 1 320 ? -19.416 7.108 17.669 1.00 97.69 320 VAL A N 1
ATOM 2505 C CA . VAL A 1 320 ? -18.886 5.757 17.833 1.00 97.69 320 VAL A CA 1
ATOM 2506 C C . VAL A 1 320 ? -18.956 5.360 19.294 1.00 97.69 320 VAL A C 1
ATOM 2508 O O . VAL A 1 320 ? -18.716 6.174 20.192 1.00 97.69 320 VAL A O 1
ATOM 2511 N N . THR A 1 321 ? -19.217 4.084 19.529 1.00 97.94 321 THR A N 1
ATOM 2512 C CA . THR A 1 321 ? -18.981 3.462 20.828 1.00 97.94 321 THR A CA 1
ATOM 2513 C C . THR A 1 321 ? -17.686 2.662 20.745 1.00 97.94 321 THR A C 1
ATOM 2515 O O . THR A 1 321 ? -17.394 2.060 19.713 1.00 97.94 321 THR A O 1
ATOM 2518 N N . VAL A 1 322 ? -16.883 2.677 21.813 1.00 98.38 322 VAL A N 1
ATOM 2519 C CA . VAL A 1 322 ? -15.567 2.025 21.840 1.00 98.38 322 VAL A CA 1
ATOM 2520 C C . VAL A 1 322 ? -15.431 1.122 23.062 1.00 98.38 322 VAL A C 1
ATOM 2522 O O . VAL A 1 322 ? -15.624 1.562 24.195 1.00 98.38 322 VAL A O 1
ATOM 2525 N N . GLY A 1 323 ? -15.060 -0.136 22.844 1.00 98.00 323 GLY A N 1
ATOM 2526 C CA . GLY A 1 323 ? -14.598 -1.052 23.883 1.00 98.00 323 GLY A CA 1
ATOM 2527 C C . GLY A 1 323 ? -13.073 -1.124 23.905 1.00 98.00 323 GLY A C 1
ATOM 2528 O O . GLY A 1 323 ? -12.450 -1.311 22.864 1.00 98.00 323 GLY A O 1
ATOM 2529 N N . VAL A 1 324 ? -12.465 -0.987 25.084 1.00 98.06 324 VAL A N 1
ATOM 2530 C CA . VAL A 1 324 ? -11.005 -1.055 25.270 1.00 98.06 324 VAL A CA 1
ATOM 2531 C C . VAL A 1 324 ? -10.643 -2.345 25.990 1.00 98.06 324 VAL A C 1
ATOM 2533 O O . VAL A 1 324 ? -11.209 -2.634 27.041 1.00 98.06 324 VAL A O 1
ATOM 2536 N N . ALA A 1 325 ? -9.692 -3.106 25.464 1.00 97.06 325 ALA A N 1
ATOM 2537 C CA . ALA A 1 325 ? -9.085 -4.250 26.136 1.00 97.06 325 ALA A CA 1
ATOM 2538 C C . ALA A 1 325 ? -7.568 -4.094 26.238 1.00 97.06 325 ALA A C 1
ATOM 2540 O O . ALA A 1 325 ? -6.958 -3.346 25.475 1.00 97.06 325 ALA A O 1
ATOM 2541 N N . SER A 1 326 ? -6.951 -4.765 27.203 1.00 95.69 326 SER A N 1
ATOM 2542 C CA . SER A 1 326 ? -5.516 -4.658 27.472 1.00 95.69 326 SER A CA 1
ATOM 2543 C C . SER A 1 326 ? -4.882 -6.011 27.748 1.00 95.69 326 SER A C 1
ATOM 2545 O O . SER A 1 326 ? -5.455 -6.871 28.407 1.00 95.69 326 SER A O 1
ATOM 2547 N N . PHE A 1 327 ? -3.696 -6.210 27.191 1.00 92.12 327 PHE A N 1
ATOM 2548 C CA . PHE A 1 327 ? -2.815 -7.319 27.494 1.00 92.12 327 PHE A CA 1
ATOM 2549 C C . PHE A 1 327 ? -1.787 -6.866 28.533 1.00 92.12 327 PHE A C 1
ATOM 2551 O O . PHE A 1 327 ? -1.106 -5.860 28.288 1.00 92.12 327 PHE A O 1
ATOM 2558 N N . PRO A 1 328 ? -1.561 -7.663 29.594 1.00 92.06 328 PRO A N 1
ATOM 2559 C CA . PRO A 1 328 ? -2.082 -9.023 29.828 1.00 92.06 328 PRO A CA 1
ATOM 2560 C C . PRO A 1 328 ? -3.408 -9.133 30.612 1.00 92.06 328 PRO A C 1
ATOM 2562 O O . PRO A 1 328 ? -3.834 -10.254 30.895 1.00 92.06 328 PRO A O 1
ATOM 2565 N N . GLU A 1 329 ? -4.031 -8.025 31.007 1.00 91.31 329 GLU A N 1
ATOM 2566 C CA . GLU A 1 329 ? -5.125 -7.982 31.990 1.00 91.31 329 GLU A CA 1
ATOM 2567 C C . GLU A 1 329 ? -6.411 -8.680 31.518 1.00 91.31 329 GLU A C 1
ATOM 2569 O O . GLU A 1 329 ? -7.064 -9.378 32.293 1.00 91.31 329 GLU A O 1
ATOM 2574 N N . ASP A 1 330 ? -6.760 -8.524 30.242 1.00 91.62 330 ASP A N 1
ATOM 2575 C CA . ASP A 1 330 ? -8.035 -8.963 29.663 1.00 91.62 330 ASP A CA 1
ATOM 2576 C C . ASP A 1 330 ? -7.941 -10.229 28.813 1.00 91.62 330 ASP A C 1
ATOM 2578 O O . ASP A 1 330 ? -8.960 -10.764 28.367 1.00 91.62 330 ASP A O 1
ATOM 2582 N N . GLY A 1 331 ? -6.727 -10.711 28.561 1.00 91.00 331 GLY A N 1
ATOM 2583 C CA . GLY A 1 331 ? -6.504 -11.856 27.695 1.00 91.00 331 GLY A CA 1
ATOM 2584 C C . GLY A 1 331 ? -5.032 -12.151 27.465 1.00 91.00 331 GLY A C 1
ATOM 2585 O O . GLY A 1 331 ? -4.159 -11.320 27.700 1.00 91.00 331 GLY A O 1
ATOM 2586 N N . GLN A 1 332 ? -4.756 -13.367 27.001 1.00 88.75 332 GLN A N 1
ATOM 2587 C CA . GLN A 1 332 ? -3.408 -13.843 26.680 1.00 88.75 332 GLN A CA 1
ATOM 2588 C C . GLN A 1 332 ? -3.155 -13.963 25.173 1.00 88.75 332 GLN A C 1
ATOM 2590 O O . GLN A 1 332 ? -2.003 -14.108 24.761 1.00 88.75 332 GLN A O 1
ATOM 2595 N N . ASP A 1 333 ? -4.202 -13.907 24.358 1.00 88.50 333 ASP A N 1
ATOM 2596 C CA . ASP A 1 333 ? -4.170 -13.972 22.900 1.00 88.50 333 ASP A CA 1
ATOM 2597 C C . ASP A 1 333 ? -5.134 -12.934 22.299 1.00 88.50 333 ASP A C 1
ATOM 2599 O O . ASP A 1 333 ? -5.868 -12.253 23.020 1.00 88.50 333 ASP A O 1
ATOM 2603 N N . LEU A 1 334 ? -5.081 -12.769 20.975 1.00 92.12 334 LEU A N 1
ATOM 2604 C CA . LEU A 1 334 ? -5.845 -11.733 20.282 1.00 92.12 334 LEU A CA 1
ATOM 2605 C C . LEU A 1 334 ? -7.356 -11.968 20.394 1.00 92.12 334 LEU A C 1
ATOM 2607 O O . LEU A 1 334 ? -8.105 -11.011 20.573 1.00 92.12 334 LEU A O 1
ATOM 2611 N N . ASP A 1 335 ? -7.794 -13.225 20.339 1.00 93.44 335 ASP A N 1
ATOM 2612 C CA . ASP A 1 335 ? -9.210 -13.587 20.406 1.00 93.44 335 ASP A CA 1
ATOM 2613 C C . ASP A 1 335 ? -9.816 -13.252 21.775 1.00 93.44 335 ASP A C 1
ATOM 2615 O O . ASP A 1 335 ? -10.923 -12.719 21.849 1.00 93.44 335 ASP A O 1
ATOM 2619 N N . GLN A 1 336 ? -9.081 -13.484 22.867 1.00 94.06 336 GLN A N 1
ATOM 2620 C CA . GLN A 1 336 ? -9.511 -13.092 24.211 1.00 94.06 336 GLN A CA 1
ATOM 2621 C C . GLN A 1 336 ? -9.618 -11.570 24.361 1.00 94.06 336 GLN A C 1
ATOM 2623 O O . GLN A 1 336 ? -10.595 -11.089 24.941 1.00 94.06 336 GLN A O 1
ATOM 2628 N N . LEU A 1 337 ? -8.664 -10.809 23.806 1.00 95.56 337 LEU A N 1
ATOM 2629 C CA . LEU A 1 337 ? -8.717 -9.343 23.819 1.00 95.56 337 LEU A CA 1
ATOM 2630 C C . LEU A 1 337 ? -9.890 -8.808 22.998 1.00 95.56 337 LEU A C 1
ATOM 2632 O O . LEU A 1 337 ? -10.614 -7.936 23.476 1.00 95.56 337 LEU A O 1
ATOM 2636 N N . LEU A 1 338 ? -10.112 -9.349 21.797 1.00 96.69 338 LEU A N 1
ATOM 2637 C CA . LEU A 1 338 ? -11.263 -9.005 20.962 1.00 96.69 338 LEU A CA 1
ATOM 2638 C C . LEU A 1 338 ? -12.573 -9.306 21.695 1.00 96.69 338 LEU A C 1
ATOM 2640 O O . LEU A 1 338 ? -13.442 -8.443 21.759 1.00 96.69 338 LEU A O 1
ATOM 2644 N N . ALA A 1 339 ? -12.692 -10.476 22.327 1.00 94.56 339 ALA A N 1
ATOM 2645 C CA . ALA A 1 339 ? -13.877 -10.837 23.100 1.00 94.56 339 ALA A CA 1
ATOM 2646 C C . ALA A 1 339 ? -14.093 -9.922 24.321 1.00 94.56 339 ALA A C 1
ATOM 2648 O O . ALA A 1 339 ? -15.231 -9.639 24.694 1.00 94.56 339 ALA A O 1
ATOM 2649 N N . ALA A 1 340 ? -13.023 -9.466 24.978 1.00 93.50 340 ALA A N 1
ATOM 2650 C CA . ALA A 1 340 ? -13.119 -8.511 26.081 1.00 93.50 340 ALA A CA 1
ATOM 2651 C C . ALA A 1 340 ? -13.536 -7.112 25.606 1.00 93.50 340 ALA A C 1
ATOM 2653 O O . ALA A 1 340 ? -14.407 -6.493 26.225 1.00 93.50 340 ALA A O 1
ATOM 2654 N N . ALA A 1 341 ? -12.963 -6.639 24.497 1.00 96.81 341 ALA A N 1
ATOM 2655 C CA . ALA A 1 341 ? -13.326 -5.370 23.880 1.00 96.81 341 ALA A CA 1
ATOM 2656 C C . ALA A 1 341 ? -14.780 -5.386 23.383 1.00 96.81 341 ALA A C 1
ATOM 2658 O O . ALA A 1 341 ? -15.515 -4.441 23.652 1.00 96.81 341 ALA A O 1
ATOM 2659 N N . ASP A 1 342 ? -15.230 -6.482 22.772 1.00 96.50 342 ASP A N 1
ATOM 2660 C CA . ASP A 1 342 ? -16.610 -6.678 22.313 1.00 96.50 342 ASP A CA 1
ATOM 2661 C C . ASP A 1 342 ? -17.630 -6.621 23.457 1.00 96.50 342 ASP A C 1
ATOM 2663 O O . ASP A 1 342 ? -18.590 -5.850 23.408 1.00 96.50 342 ASP A O 1
ATOM 2667 N N . ARG A 1 343 ? -17.373 -7.319 24.573 1.00 94.50 343 ARG A N 1
ATOM 2668 C CA . ARG A 1 343 ? -18.233 -7.211 25.768 1.00 94.50 343 ARG A CA 1
ATOM 2669 C C . ARG A 1 343 ? -18.355 -5.768 26.261 1.00 94.50 343 ARG A C 1
ATOM 2671 O O . ARG A 1 343 ? -19.439 -5.338 26.653 1.00 94.50 343 ARG A O 1
ATOM 2678 N N . ARG A 1 344 ? -17.257 -5.009 26.254 1.00 96.38 344 ARG A N 1
ATOM 2679 C CA . ARG A 1 344 ? -17.245 -3.600 26.680 1.00 96.38 344 ARG A CA 1
ATOM 2680 C C . ARG A 1 344 ? -17.951 -2.688 25.685 1.00 96.38 344 ARG A C 1
ATOM 2682 O O . ARG A 1 344 ? -18.705 -1.814 26.109 1.00 96.38 344 ARG A O 1
ATOM 2689 N N . LEU A 1 345 ? -17.767 -2.927 24.392 1.00 94.81 345 LEU A N 1
ATOM 2690 C CA . LEU A 1 345 ? -18.484 -2.238 23.328 1.00 94.81 345 LEU A CA 1
ATOM 2691 C C . LEU A 1 345 ? -19.998 -2.441 23.479 1.00 94.81 345 LEU A C 1
ATOM 2693 O O . LEU A 1 345 ? -20.751 -1.466 23.493 1.00 94.81 345 LEU A O 1
ATOM 2697 N N . TYR A 1 346 ? -20.437 -3.687 23.680 1.00 92.75 346 TYR A N 1
ATOM 2698 C CA . TYR A 1 346 ? -21.838 -4.029 23.920 1.00 92.75 346 TYR A CA 1
ATOM 2699 C C . TYR A 1 346 ? -22.416 -3.281 25.131 1.00 92.75 346 TYR A C 1
ATOM 2701 O O . TYR A 1 346 ? -23.476 -2.659 25.027 1.00 92.75 346 TYR A O 1
ATOM 2709 N N . LEU A 1 347 ? -21.700 -3.270 26.263 1.00 91.06 347 LEU A N 1
ATOM 2710 C CA . LEU A 1 347 ? -22.096 -2.502 27.450 1.00 91.06 347 LEU A CA 1
ATOM 2711 C C . LEU A 1 347 ? -22.193 -1.000 27.152 1.00 91.06 347 LEU A C 1
ATOM 2713 O O . LEU A 1 347 ? -23.126 -0.339 27.607 1.00 91.06 347 LEU A O 1
ATOM 2717 N N . GLY A 1 348 ? -21.268 -0.463 26.355 1.00 92.81 348 GLY A N 1
ATOM 2718 C CA . GLY A 1 348 ? -21.282 0.931 25.928 1.00 92.81 348 GLY A CA 1
ATOM 2719 C C . GLY A 1 348 ? -22.519 1.277 25.098 1.00 92.81 348 GLY A C 1
ATOM 2720 O O . GLY A 1 348 ? -23.185 2.283 25.365 1.00 92.81 348 GLY A O 1
ATOM 2721 N N . LYS A 1 349 ? -22.882 0.404 24.149 1.00 90.81 349 LYS A N 1
ATOM 2722 C CA . LYS A 1 349 ? -24.080 0.572 23.318 1.00 90.81 349 LYS A CA 1
ATOM 2723 C C . LYS A 1 349 ? -25.349 0.515 24.168 1.00 90.81 349 LYS A C 1
ATOM 2725 O O . LYS A 1 349 ? -26.203 1.394 24.046 1.00 90.81 349 LYS A O 1
ATOM 2730 N N . ALA A 1 350 ? -25.445 -0.462 25.071 1.00 91.12 350 ALA A N 1
ATOM 2731 C CA . ALA A 1 350 ? -26.586 -0.622 25.973 1.00 91.12 350 ALA A CA 1
ATOM 2732 C C . ALA A 1 350 ? -26.746 0.557 26.947 1.00 91.12 350 ALA A C 1
ATOM 2734 O O . ALA A 1 350 ? -27.864 0.942 27.279 1.00 91.12 350 ALA A O 1
ATOM 2735 N N . ALA A 1 351 ? -25.641 1.172 27.371 1.00 89.75 351 ALA A N 1
ATOM 2736 C CA . ALA A 1 351 ? -25.661 2.293 28.305 1.00 89.75 351 ALA A CA 1
ATOM 2737 C C . ALA A 1 351 ? -26.008 3.647 27.650 1.00 89.75 351 ALA A C 1
ATOM 2739 O O . ALA A 1 351 ? -26.060 4.662 28.350 1.00 89.75 351 ALA A O 1
ATOM 2740 N N . GLY A 1 352 ? -26.253 3.680 26.335 1.00 91.44 352 GLY A N 1
ATOM 2741 C CA . GLY A 1 352 ? -26.672 4.878 25.600 1.00 91.44 352 GLY A CA 1
ATOM 2742 C C . GLY A 1 352 ? -25.689 5.365 24.537 1.00 91.44 352 GLY A C 1
ATOM 2743 O O . GLY A 1 352 ? -25.789 6.526 24.149 1.00 91.44 352 GLY A O 1
ATOM 2744 N N . ARG A 1 353 ? -24.766 4.507 24.071 1.00 96.00 353 ARG A N 1
ATOM 2745 C CA . ARG A 1 353 ? -23.848 4.771 22.944 1.00 96.00 353 ARG A CA 1
ATOM 2746 C C . ARG A 1 353 ? -22.918 5.976 23.160 1.00 96.00 353 ARG A C 1
ATOM 2748 O O . ARG A 1 353 ? -22.831 6.478 24.288 1.00 96.00 353 ARG A O 1
ATOM 2755 N N . ASN A 1 354 ? -22.174 6.375 22.122 1.00 96.44 354 ASN A N 1
ATOM 2756 C CA . ASN A 1 354 ? -21.236 7.499 22.106 1.00 96.44 354 ASN A CA 1
ATOM 2757 C C . ASN A 1 354 ? -20.353 7.570 23.360 1.00 96.44 354 ASN A C 1
ATOM 2759 O O . ASN A 1 354 ? -20.301 8.590 24.054 1.00 96.44 354 ASN A O 1
ATOM 2763 N N . ARG A 1 355 ? -19.676 6.465 23.686 1.00 96.69 355 ARG A N 1
ATOM 2764 C CA . ARG A 1 355 ? -18.827 6.370 24.882 1.00 96.69 355 ARG A CA 1
ATOM 2765 C C . ARG A 1 355 ? -17.714 5.356 24.735 1.00 96.69 355 ARG A C 1
ATOM 2767 O O . ARG A 1 355 ? -17.786 4.461 23.896 1.00 96.69 355 ARG A O 1
ATOM 2774 N N . VAL A 1 356 ? -16.734 5.476 25.619 1.00 97.31 356 VAL A N 1
ATOM 2775 C CA . VAL A 1 356 ? -15.667 4.498 25.784 1.00 97.31 356 VAL A CA 1
ATOM 2776 C C . VAL A 1 356 ? -15.927 3.678 27.042 1.00 97.31 356 VAL A C 1
ATOM 2778 O O . VAL A 1 356 ? -16.252 4.221 28.096 1.00 97.31 356 VAL A O 1
ATOM 2781 N N . VAL A 1 357 ? -15.776 2.361 26.943 1.00 94.94 357 VAL A N 1
ATOM 2782 C CA . VAL A 1 357 ? -15.825 1.447 28.087 1.00 94.94 357 VAL A CA 1
ATOM 2783 C C . VAL A 1 357 ? -14.479 0.741 28.187 1.00 94.94 357 VAL A C 1
ATOM 2785 O O . VAL A 1 357 ? -14.070 0.029 27.271 1.00 94.94 357 VAL A O 1
ATOM 2788 N N . GLY A 1 358 ? -13.781 0.945 29.301 1.00 91.88 358 GLY A N 1
ATOM 2789 C CA . GLY A 1 358 ? -12.411 0.482 29.498 1.00 91.88 358 GLY A CA 1
ATOM 2790 C C . GLY A 1 358 ? -11.859 0.875 30.862 1.00 91.88 358 GLY A C 1
ATOM 2791 O O . GLY A 1 358 ? -12.596 1.337 31.733 1.00 91.88 358 GLY A O 1
ATOM 2792 N N . GLU A 1 359 ? -10.557 0.691 31.041 1.00 82.62 359 GLU A N 1
ATOM 2793 C CA . GLU A 1 359 ? -9.856 1.054 32.268 1.00 82.62 359 GLU A CA 1
ATOM 2794 C C . GLU A 1 359 ? -9.622 2.572 32.361 1.00 82.62 359 GLU A C 1
ATOM 2796 O O . GLU A 1 359 ? -8.923 3.158 31.540 1.00 82.62 359 GLU A O 1
ATOM 2801 N N . GLN A 1 360 ? -10.209 3.208 33.378 1.00 76.62 360 GLN A N 1
ATOM 2802 C CA . GLN A 1 360 ? -10.191 4.668 33.566 1.00 76.62 360 GLN A CA 1
ATOM 2803 C C . GLN A 1 360 ? -9.171 5.158 34.603 1.00 76.62 360 GLN A C 1
ATOM 2805 O O . GLN A 1 360 ? -9.012 6.364 34.781 1.00 76.62 360 GLN A O 1
ATOM 2810 N N . GLN A 1 361 ? -8.506 4.251 35.316 1.00 70.44 361 GLN A N 1
ATOM 2811 C CA . GLN A 1 361 ? -7.522 4.586 36.343 1.00 70.44 361 GLN A CA 1
ATOM 2812 C C . GLN A 1 361 ? -6.190 3.930 36.013 1.00 70.44 361 GLN A C 1
ATOM 2814 O O . GLN A 1 361 ? -6.145 2.792 35.558 1.00 70.44 361 GLN A O 1
ATOM 2819 N N . GLU A 1 362 ? -5.103 4.656 36.251 1.00 55.41 362 GLU A N 1
ATOM 2820 C CA . GLU A 1 362 ? -3.754 4.131 36.095 1.00 55.41 362 GLU A CA 1
ATOM 2821 C C . GLU A 1 362 ? -3.489 3.105 37.208 1.00 55.41 362 GLU A C 1
ATOM 2823 O O . GLU A 1 362 ? -3.316 3.464 38.375 1.00 55.41 362 GLU A O 1
ATOM 2828 N N . GLN A 1 363 ? -3.511 1.813 36.873 1.00 53.53 363 GLN A N 1
ATOM 2829 C CA . GLN A 1 363 ? -3.080 0.776 37.807 1.00 53.53 363 GLN A CA 1
ATOM 2830 C C . GLN A 1 363 ? -1.547 0.790 37.933 1.00 53.53 363 GLN A C 1
ATOM 2832 O O . GLN A 1 363 ? -0.845 0.896 36.923 1.00 53.53 363 GLN A O 1
ATOM 2837 N N . PRO A 1 364 ? -0.985 0.661 39.152 1.00 43.12 364 PRO A N 1
ATOM 2838 C CA . PRO A 1 364 ? 0.452 0.500 39.313 1.00 43.12 364 PRO A CA 1
ATOM 2839 C C . PRO A 1 364 ? 0.889 -0.783 38.604 1.00 43.12 364 PRO A C 1
ATOM 2841 O O . PRO A 1 364 ? 0.326 -1.848 38.852 1.00 43.12 364 PRO A O 1
ATOM 2844 N N . ALA A 1 365 ? 1.887 -0.668 37.723 1.00 43.78 365 ALA A N 1
ATOM 2845 C CA . ALA A 1 365 ? 2.392 -1.770 36.913 1.00 43.78 365 ALA A CA 1
ATOM 2846 C C . ALA A 1 365 ? 2.592 -3.033 37.764 1.00 43.78 365 ALA A C 1
ATOM 2848 O O . ALA A 1 365 ? 3.452 -3.072 38.651 1.00 43.78 365 ALA A O 1
ATOM 2849 N N . VAL A 1 366 ? 1.803 -4.074 37.489 1.00 45.78 366 VAL A N 1
ATOM 2850 C CA . VAL A 1 366 ? 2.027 -5.394 38.068 1.00 45.78 366 VAL A CA 1
ATOM 2851 C C . VAL A 1 366 ? 3.394 -5.848 37.569 1.00 45.78 366 VAL A C 1
ATOM 2853 O O . VAL A 1 366 ? 3.562 -6.197 36.402 1.00 45.78 366 VAL A O 1
ATOM 2856 N N . GLN A 1 367 ? 4.400 -5.818 38.447 1.00 41.56 367 GLN A N 1
ATOM 2857 C CA . GLN A 1 367 ? 5.681 -6.452 38.175 1.00 41.56 367 GLN A CA 1
ATOM 2858 C C . GLN A 1 367 ? 5.404 -7.933 37.933 1.00 41.56 367 GLN A C 1
ATOM 2860 O O . GLN A 1 367 ? 5.154 -8.697 38.870 1.00 41.56 367 GLN A O 1
ATOM 2865 N N . LEU A 1 368 ? 5.438 -8.331 36.661 1.00 44.84 368 LEU A N 1
ATOM 2866 C CA . LEU A 1 368 ? 5.432 -9.722 36.240 1.00 44.84 368 LEU A CA 1
ATOM 2867 C C . LEU A 1 368 ? 6.663 -10.386 36.860 1.00 44.84 368 LEU A C 1
ATOM 2869 O O . LEU A 1 368 ? 7.771 -10.342 36.326 1.00 44.84 368 LEU A O 1
ATOM 2873 N N . SER A 1 369 ? 6.459 -10.950 38.046 1.00 35.16 369 SER A N 1
ATOM 2874 C CA . SER A 1 369 ? 7.495 -11.591 38.838 1.00 35.16 369 SER A CA 1
ATOM 2875 C C . SER A 1 369 ? 8.139 -12.683 37.985 1.00 35.16 369 SER A C 1
ATOM 2877 O O . SER A 1 369 ? 7.415 -13.539 37.465 1.00 35.16 369 SER A O 1
ATOM 2879 N N . PRO A 1 370 ? 9.473 -12.702 37.815 1.00 36.09 370 PRO A N 1
ATOM 2880 C CA . PRO A 1 370 ? 10.120 -13.765 37.072 1.00 36.09 370 PRO A CA 1
ATOM 2881 C C . PRO A 1 370 ? 9.878 -15.066 37.831 1.00 36.09 370 PRO A C 1
ATOM 2883 O O . PRO A 1 370 ? 10.418 -15.293 38.917 1.00 36.09 370 PRO A O 1
ATOM 2886 N N . ASN A 1 371 ? 9.021 -15.910 37.262 1.00 34.88 371 ASN A N 1
ATOM 2887 C CA . ASN A 1 371 ? 8.724 -17.229 37.780 1.00 34.88 371 ASN A CA 1
ATOM 2888 C C . ASN A 1 371 ? 10.043 -18.018 37.822 1.00 34.88 371 ASN A C 1
ATOM 2890 O O . ASN A 1 371 ? 10.543 -18.487 36.798 1.00 34.88 371 ASN A O 1
ATOM 2894 N N . ARG A 1 372 ? 10.648 -18.105 39.015 1.00 35.97 372 ARG A N 1
ATOM 2895 C CA . ARG A 1 372 ? 11.852 -18.890 39.312 1.00 35.97 372 ARG A CA 1
ATOM 2896 C C . ARG A 1 372 ? 11.532 -20.377 39.141 1.00 35.97 372 ARG A C 1
ATOM 2898 O O . ARG A 1 372 ? 11.396 -21.115 40.114 1.00 35.97 372 ARG A O 1
ATOM 2905 N N . ARG A 1 373 ? 11.488 -20.858 37.900 1.00 32.28 373 ARG A N 1
ATOM 2906 C CA . ARG A 1 373 ? 11.679 -22.281 37.618 1.00 32.28 373 ARG A CA 1
ATOM 2907 C C . ARG A 1 373 ? 13.173 -22.578 37.644 1.00 32.28 373 ARG A C 1
ATOM 2909 O O . ARG A 1 373 ? 13.905 -22.341 36.687 1.00 32.28 373 ARG A O 1
ATOM 2916 N N . LYS A 1 374 ? 13.615 -23.082 38.800 1.00 32.84 374 LYS A N 1
ATOM 2917 C CA . LYS A 1 374 ? 14.905 -23.751 38.986 1.00 32.84 374 LYS A CA 1
ATOM 2918 C C . LYS A 1 374 ? 15.069 -24.812 37.893 1.00 32.84 374 LYS A C 1
ATOM 2920 O O . LYS A 1 374 ? 14.306 -25.770 37.865 1.00 32.84 374 LYS A O 1
ATOM 2925 N N . SER A 1 375 ? 16.076 -24.652 37.042 1.00 28.95 375 SER A N 1
ATOM 2926 C CA . SER A 1 375 ? 16.586 -25.725 36.183 1.00 28.95 375 SER A CA 1
ATOM 29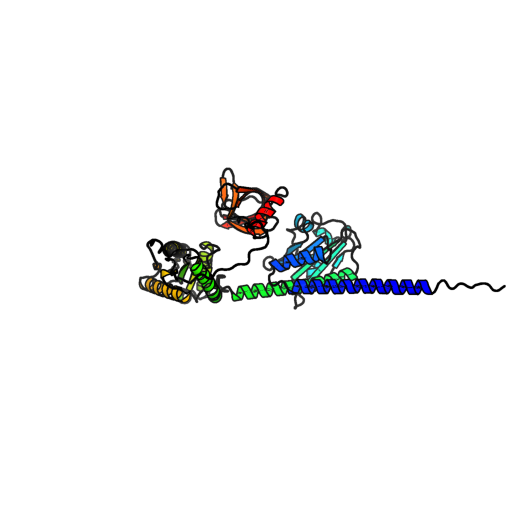27 C C . SER A 1 375 ? 18.090 -25.867 36.442 1.00 28.95 375 SER A C 1
ATOM 2929 O O . SER A 1 375 ? 18.756 -24.846 36.642 1.00 28.95 375 SER A O 1
ATOM 2931 N N . PRO A 1 376 ? 18.638 -27.092 36.528 1.00 30.05 376 PRO A N 1
ATOM 2932 C CA . PRO A 1 376 ? 19.953 -27.332 37.102 1.00 30.05 376 PRO A CA 1
ATOM 2933 C C . PRO A 1 376 ? 21.065 -27.034 36.097 1.00 30.05 376 PRO A C 1
ATOM 2935 O O . PRO A 1 376 ? 20.982 -27.380 34.921 1.00 30.05 376 PRO A O 1
ATOM 2938 N N . ARG A 1 377 ? 22.147 -26.435 36.599 1.00 30.14 377 ARG A N 1
ATOM 2939 C CA . ARG A 1 377 ? 23.416 -26.277 35.886 1.00 30.14 377 ARG A CA 1
ATOM 2940 C C . ARG A 1 377 ? 24.005 -27.647 35.522 1.00 30.14 377 ARG A C 1
ATOM 2942 O O . ARG A 1 377 ? 24.163 -28.495 36.398 1.00 30.14 377 ARG A O 1
ATOM 2949 N N . ARG A 1 378 ? 24.479 -27.789 34.283 1.00 28.00 378 ARG A N 1
ATOM 2950 C CA . ARG A 1 378 ? 25.692 -28.562 33.977 1.00 28.00 378 ARG A CA 1
ATOM 2951 C C . ARG A 1 378 ? 26.672 -27.681 33.184 1.00 28.00 378 ARG A C 1
ATOM 2953 O O . ARG A 1 378 ? 26.218 -26.960 32.298 1.00 28.00 378 ARG A O 1
ATOM 2960 N N . PRO A 1 379 ? 27.970 -27.675 33.538 1.00 34.12 379 PRO A N 1
ATOM 2961 C CA . PRO A 1 379 ? 28.989 -26.833 32.915 1.00 34.12 379 PRO A CA 1
ATOM 2962 C C . PRO A 1 379 ? 29.751 -27.577 31.802 1.00 34.12 379 PRO A C 1
ATOM 2964 O O . PRO A 1 379 ? 29.553 -28.778 31.614 1.00 34.12 379 PRO A O 1
ATOM 2967 N N . THR A 1 380 ? 30.720 -26.863 31.207 1.00 28.44 380 THR A N 1
ATOM 2968 C CA . THR A 1 380 ? 31.845 -27.298 30.334 1.00 28.44 380 THR A CA 1
ATOM 2969 C C . THR A 1 380 ? 31.562 -27.069 28.841 1.00 28.44 380 THR A C 1
ATOM 2971 O O . THR A 1 380 ? 30.802 -27.804 28.232 1.00 28.44 380 THR A O 1
ATOM 2974 N N . ALA A 1 381 ? 31.899 -25.904 28.278 1.00 26.12 381 ALA A N 1
ATOM 2975 C CA . ALA A 1 381 ? 33.215 -25.393 27.859 1.00 26.12 381 ALA A CA 1
ATOM 2976 C C . ALA A 1 381 ? 33.588 -25.806 26.427 1.00 26.12 381 ALA A C 1
ATOM 2978 O O . ALA A 1 381 ? 33.903 -26.959 26.171 1.00 26.12 381 ALA A O 1
ATOM 2979 N N . LEU A 1 382 ? 33.680 -24.809 25.545 1.00 25.27 382 LEU A N 1
ATOM 2980 C CA . LEU A 1 382 ? 34.874 -24.623 24.731 1.00 25.27 382 LEU A CA 1
ATOM 2981 C C . LEU A 1 382 ? 35.044 -23.125 24.447 1.00 25.27 382 LEU A C 1
ATOM 2983 O O . LEU A 1 382 ? 34.284 -22.500 23.715 1.00 25.27 382 LEU A O 1
ATOM 2987 N N . ARG A 1 383 ? 36.039 -22.552 25.121 1.00 26.62 383 ARG A N 1
ATOM 2988 C CA . ARG A 1 383 ? 36.655 -21.264 24.817 1.00 26.62 383 ARG A CA 1
ATOM 2989 C C . ARG A 1 383 ? 37.637 -21.525 23.679 1.00 26.62 383 ARG A C 1
ATOM 2991 O O . ARG A 1 383 ? 38.536 -22.334 23.880 1.00 26.62 383 ARG A O 1
ATOM 2998 N N . ALA A 1 384 ? 37.482 -20.834 22.556 1.00 24.50 384 ALA A N 1
ATOM 2999 C CA . ALA A 1 384 ? 38.561 -20.205 21.790 1.00 24.50 384 ALA A CA 1
ATOM 3000 C C . ALA A 1 384 ? 38.024 -19.813 20.413 1.00 24.50 384 ALA A C 1
ATOM 3002 O O . ALA A 1 384 ? 37.780 -20.684 19.586 1.00 24.50 384 ALA A O 1
ATOM 3003 N N . LEU A 1 385 ? 37.863 -18.511 20.179 1.00 24.47 385 LEU A N 1
ATOM 3004 C CA . LEU A 1 385 ? 38.507 -17.791 19.077 1.00 24.47 385 LEU A CA 1
ATOM 3005 C C . LEU A 1 385 ? 38.001 -16.346 19.051 1.00 24.47 385 LEU A C 1
ATOM 3007 O O . LEU A 1 385 ? 36.810 -16.098 18.914 1.00 24.47 385 LEU A O 1
ATOM 3011 N N . GLY A 1 386 ? 38.956 -15.423 19.160 1.00 24.62 386 GLY A N 1
ATOM 3012 C CA . GLY A 1 386 ? 38.891 -14.105 18.541 1.00 24.62 386 GLY A CA 1
ATOM 3013 C C . GLY A 1 386 ? 38.007 -13.074 19.227 1.00 24.62 386 GLY A C 1
ATOM 3014 O O . GLY A 1 386 ? 36.804 -13.036 19.012 1.00 24.62 386 GLY A O 1
ATOM 3015 N N . ASN A 1 387 ? 38.649 -12.152 19.945 1.00 28.61 387 ASN A N 1
ATOM 3016 C CA . ASN A 1 387 ? 38.148 -10.790 20.093 1.00 28.61 387 ASN A CA 1
ATOM 3017 C C . ASN A 1 387 ? 37.693 -10.267 18.720 1.00 28.61 387 ASN A C 1
ATOM 3019 O O . ASN A 1 387 ? 38.527 -10.001 17.855 1.00 28.61 387 ASN A O 1
ATOM 3023 N N . GLN A 1 388 ? 36.388 -10.112 18.538 1.00 24.70 388 GLN A N 1
ATOM 3024 C CA . GLN A 1 388 ? 35.821 -9.177 17.577 1.00 24.70 388 GLN A CA 1
ATOM 3025 C C . GLN A 1 388 ? 35.219 -8.029 18.392 1.00 24.70 388 GLN A C 1
ATOM 3027 O O . GLN A 1 388 ? 34.603 -8.300 19.427 1.00 24.70 388 GLN A O 1
ATOM 3032 N N . PRO A 1 389 ? 35.430 -6.762 18.004 1.00 28.12 389 PRO A N 1
ATOM 3033 C CA . PRO A 1 389 ? 34.766 -5.656 18.672 1.00 28.12 389 PRO A CA 1
ATOM 3034 C C . PRO A 1 389 ? 33.254 -5.842 18.524 1.00 28.12 389 PRO A C 1
ATOM 3036 O O . PRO A 1 389 ? 32.771 -6.165 17.439 1.00 28.12 389 PRO A O 1
ATOM 3039 N N . GLU A 1 390 ? 32.522 -5.672 19.626 1.00 27.17 390 GLU A N 1
ATOM 3040 C CA . GLU A 1 390 ? 31.064 -5.577 19.621 1.00 27.17 390 GLU A CA 1
ATOM 3041 C C . GLU A 1 390 ? 30.639 -4.620 18.503 1.00 27.17 390 GLU A C 1
ATOM 3043 O O . GLU A 1 390 ? 30.982 -3.435 18.519 1.00 27.17 390 GLU A O 1
ATOM 3048 N N . SER A 1 391 ? 29.903 -5.132 17.514 1.00 26.14 391 SER A N 1
ATOM 3049 C CA . SER A 1 391 ? 29.211 -4.298 16.543 1.00 26.14 391 SER A CA 1
ATOM 3050 C C . SER A 1 391 ? 28.102 -3.555 17.285 1.00 26.14 391 SER A C 1
ATOM 3052 O O . SER A 1 391 ? 26.970 -4.031 17.406 1.00 26.14 391 SER A O 1
ATOM 3054 N N . VAL A 1 392 ? 28.444 -2.396 17.837 1.00 33.00 392 VAL A N 1
ATOM 3055 C CA . VAL A 1 392 ? 27.476 -1.397 18.276 1.00 33.00 392 VAL A CA 1
ATOM 3056 C C . VAL A 1 392 ? 26.690 -1.015 17.022 1.00 33.00 392 VAL A C 1
ATOM 3058 O O . VAL A 1 392 ? 27.219 -0.351 16.134 1.00 33.00 392 VAL A O 1
ATOM 3061 N N . LEU A 1 393 ? 25.447 -1.489 16.913 1.00 30.11 393 LEU A N 1
ATOM 3062 C CA . LEU A 1 393 ? 24.493 -0.981 15.927 1.00 30.11 393 LEU A CA 1
ATOM 3063 C C . LEU A 1 393 ? 24.481 0.555 16.042 1.00 30.11 393 LEU A C 1
ATOM 3065 O O . LEU A 1 393 ? 24.298 1.055 17.158 1.00 30.11 393 LEU A O 1
ATOM 3069 N N . PRO A 1 394 ? 24.698 1.322 14.957 1.00 39.62 394 PRO A N 1
ATOM 3070 C CA . PRO A 1 394 ? 24.689 2.772 15.059 1.00 39.62 394 PRO A CA 1
ATOM 3071 C C . PRO A 1 394 ? 23.296 3.236 15.502 1.00 39.62 394 PRO A C 1
ATOM 3073 O O . PRO A 1 394 ? 22.272 2.757 15.014 1.00 39.62 394 PRO A O 1
ATOM 3076 N N . ALA A 1 395 ? 23.266 4.131 16.489 1.00 49.16 395 ALA A N 1
ATOM 3077 C CA . ALA A 1 395 ? 22.047 4.639 17.097 1.00 49.16 395 ALA A CA 1
ATOM 3078 C C . ALA A 1 395 ? 21.094 5.213 16.029 1.00 49.16 395 ALA A C 1
ATOM 3080 O O . ALA A 1 395 ? 21.437 6.156 15.314 1.00 49.16 395 ALA A O 1
ATOM 3081 N N . ALA A 1 396 ? 19.893 4.635 15.929 1.00 58.19 396 ALA A N 1
ATOM 3082 C CA . ALA A 1 396 ? 18.877 5.044 14.965 1.00 58.19 396 ALA A CA 1
ATOM 3083 C C . ALA A 1 396 ? 18.528 6.536 15.120 1.00 58.19 396 ALA A C 1
ATOM 3085 O O . ALA A 1 396 ? 18.349 7.034 16.240 1.00 58.19 396 ALA A O 1
ATOM 3086 N N . VAL A 1 397 ? 18.421 7.244 13.993 1.00 62.56 397 VAL A N 1
ATOM 3087 C CA . VAL A 1 397 ? 17.951 8.637 13.949 1.00 62.56 397 VAL A CA 1
ATOM 3088 C C . VAL A 1 397 ? 16.479 8.662 14.363 1.00 62.56 397 VAL A C 1
ATOM 3090 O O . VAL A 1 397 ? 15.654 7.969 13.774 1.00 62.56 397 VAL A O 1
ATOM 3093 N N . ARG A 1 398 ? 16.145 9.440 15.400 1.00 62.84 398 ARG A N 1
ATOM 3094 C CA . ARG A 1 398 ? 14.785 9.509 15.970 1.00 62.84 398 ARG A CA 1
ATOM 3095 C C . ARG A 1 398 ? 13.933 10.634 15.396 1.00 62.84 398 ARG A C 1
ATOM 3097 O O . ARG A 1 398 ? 12.713 10.516 15.381 1.00 62.84 398 ARG A O 1
ATOM 3104 N N . ALA A 1 399 ? 14.564 11.727 14.982 1.00 71.44 399 ALA A N 1
ATOM 3105 C CA . ALA A 1 399 ? 13.896 12.898 14.431 1.00 71.44 399 ALA A CA 1
ATOM 3106 C C . ALA A 1 399 ? 14.865 13.704 13.561 1.00 71.44 399 ALA A C 1
ATOM 3108 O O . ALA A 1 399 ? 16.082 13.668 13.778 1.00 71.44 399 ALA A O 1
ATOM 3109 N N . ILE A 1 400 ? 14.306 14.443 12.606 1.00 81.69 400 ILE A N 1
ATOM 3110 C CA . ILE A 1 400 ? 14.996 15.513 11.888 1.00 81.69 400 ILE A CA 1
ATOM 3111 C C . ILE A 1 400 ? 14.282 16.810 12.249 1.00 81.69 400 ILE A C 1
ATOM 3113 O O . ILE A 1 400 ? 13.076 16.923 12.049 1.00 81.69 400 ILE A O 1
ATOM 3117 N N . ASP A 1 401 ? 15.025 17.783 12.757 1.00 85.88 401 ASP A N 1
ATOM 3118 C CA . ASP A 1 401 ? 14.525 19.129 13.003 1.00 85.88 401 ASP A CA 1
ATOM 3119 C C . ASP A 1 401 ? 14.982 20.062 11.881 1.00 85.88 401 ASP A C 1
ATOM 3121 O O . ASP A 1 401 ? 16.061 19.887 11.315 1.00 85.88 401 ASP A O 1
ATOM 3125 N N . ILE A 1 402 ? 14.177 21.071 11.566 1.00 87.38 402 ILE A N 1
ATOM 3126 C CA . ILE A 1 402 ? 14.460 22.105 10.569 1.00 87.38 402 ILE A CA 1
ATOM 3127 C C . ILE A 1 402 ? 14.384 23.489 11.208 1.00 87.38 402 ILE A C 1
ATOM 3129 O O . ILE A 1 402 ? 13.489 23.787 12.003 1.00 87.38 402 ILE A O 1
ATOM 3133 N N . GLN A 1 403 ? 15.352 24.339 10.889 1.00 88.56 403 GLN A N 1
ATOM 3134 C CA . GLN A 1 403 ? 15.464 25.666 11.472 1.00 88.56 403 GLN A CA 1
ATOM 3135 C C . GLN A 1 403 ? 14.509 26.646 10.782 1.00 88.56 403 GLN A C 1
ATOM 3137 O O . GLN A 1 403 ? 14.611 26.864 9.579 1.00 88.56 403 GLN A O 1
ATOM 3142 N N . HIS A 1 404 ? 13.628 27.293 11.546 1.00 84.94 404 HIS A N 1
ATOM 3143 C CA . HIS A 1 404 ? 12.757 28.367 11.066 1.00 84.94 404 HIS A CA 1
ATOM 3144 C C . HIS A 1 404 ? 12.887 29.586 11.983 1.00 84.94 404 HIS A C 1
ATOM 3146 O O . HIS A 1 404 ? 12.510 29.558 13.157 1.00 84.94 404 HIS A O 1
ATOM 3152 N N . GLY A 1 405 ? 13.483 30.662 11.465 1.00 82.00 405 GLY A N 1
ATOM 3153 C CA . GLY A 1 405 ? 13.865 31.813 12.281 1.00 82.00 405 GLY A CA 1
ATOM 3154 C C . GLY A 1 405 ? 14.887 31.424 13.358 1.00 82.00 405 GLY A C 1
ATOM 3155 O O . GLY A 1 405 ? 15.984 30.960 13.048 1.00 82.00 405 GLY A O 1
ATOM 3156 N N . ARG A 1 406 ? 14.535 31.623 1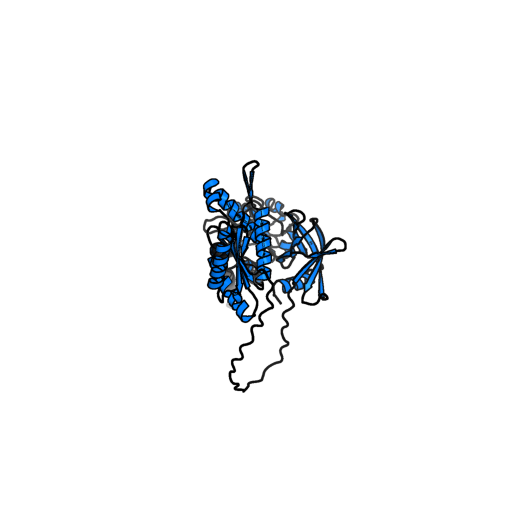4.636 1.00 78.38 406 ARG A N 1
ATOM 3157 C CA . ARG A 1 406 ? 15.381 31.261 15.794 1.00 78.38 406 ARG A CA 1
ATOM 3158 C C . ARG A 1 406 ? 15.039 29.901 16.412 1.00 78.38 406 ARG A C 1
ATOM 3160 O O . ARG A 1 406 ? 15.715 29.490 17.351 1.00 78.38 406 ARG A O 1
ATOM 3167 N N . GLU A 1 407 ? 14.017 29.216 15.908 1.00 81.50 407 GLU A N 1
ATOM 3168 C CA . GLU A 1 407 ? 13.511 27.966 16.479 1.00 81.50 407 GLU A CA 1
ATOM 3169 C C . GLU A 1 407 ? 13.844 26.758 15.599 1.00 81.50 407 GLU A C 1
ATOM 3171 O O . GLU A 1 407 ? 13.952 26.863 14.376 1.00 81.50 407 GLU A O 1
ATOM 3176 N N . TRP A 1 408 ? 13.962 25.594 16.236 1.00 82.50 408 TRP A N 1
ATOM 3177 C CA . TRP A 1 408 ? 14.009 24.296 15.568 1.00 82.50 408 TRP A CA 1
ATOM 3178 C C . TRP A 1 408 ? 12.613 23.679 15.602 1.00 82.50 408 TRP A C 1
ATOM 3180 O O . TRP A 1 408 ? 12.007 23.556 16.667 1.00 82.50 408 TRP A O 1
ATOM 3190 N N . LYS A 1 409 ? 12.089 23.323 14.432 1.00 81.31 409 LYS A N 1
ATOM 3191 C CA . LYS A 1 409 ? 10.771 22.708 14.261 1.00 81.31 409 LYS A CA 1
ATOM 3192 C C . LYS A 1 409 ? 10.977 21.244 13.890 1.00 81.31 409 LYS A C 1
ATOM 3194 O O . LYS A 1 409 ? 11.747 20.956 12.981 1.00 81.31 409 LYS A O 1
ATOM 3199 N N . ALA A 1 410 ? 10.290 20.329 14.563 1.00 78.19 410 ALA A N 1
ATOM 3200 C CA . ALA A 1 410 ? 10.379 18.913 14.226 1.00 78.19 410 ALA A CA 1
ATOM 3201 C C . ALA A 1 410 ? 9.699 18.624 12.881 1.00 78.19 410 ALA A C 1
ATOM 3203 O O . ALA A 1 410 ? 8.570 19.060 12.641 1.00 78.19 410 ALA A O 1
ATOM 3204 N N . CYS A 1 411 ? 10.376 17.862 12.027 1.00 79.88 411 CYS A N 1
ATOM 3205 C CA . CYS A 1 411 ? 9.811 17.302 10.807 1.00 79.88 411 CYS A CA 1
ATOM 3206 C C . CYS A 1 411 ? 9.255 15.908 11.095 1.00 79.88 411 CYS A C 1
ATOM 3208 O O . CYS A 1 411 ? 9.953 15.052 11.642 1.00 79.88 411 CYS A O 1
ATOM 3210 N N . SER A 1 412 ? 8.029 15.631 10.653 1.00 73.50 412 SER A N 1
ATOM 3211 C CA . SER A 1 412 ? 7.544 14.248 10.589 1.00 73.50 412 SER A CA 1
ATOM 3212 C C . SER A 1 412 ? 7.991 13.645 9.264 1.00 73.50 412 SER A C 1
ATOM 3214 O O . SER A 1 412 ? 7.422 13.953 8.218 1.00 73.50 412 SER A O 1
ATOM 3216 N N . LEU A 1 413 ? 9.064 12.857 9.307 1.00 71.38 413 LEU A N 1
ATOM 3217 C CA . LEU A 1 413 ? 9.635 12.191 8.141 1.00 71.38 413 LEU A CA 1
ATOM 3218 C C . LEU A 1 413 ? 8.630 11.186 7.561 1.00 71.38 413 LEU A C 1
ATOM 3220 O O . LEU A 1 413 ? 8.139 10.325 8.285 1.00 71.38 413 LEU A O 1
ATOM 3224 N N . LEU A 1 414 ? 8.339 11.292 6.267 1.00 57.25 414 LEU A N 1
ATOM 3225 C CA . LEU A 1 414 ? 7.449 10.373 5.551 1.00 57.25 414 LEU A CA 1
ATOM 3226 C C . LEU A 1 414 ? 8.241 9.352 4.736 1.00 57.25 414 LEU A C 1
ATOM 3228 O O . LEU A 1 414 ? 7.953 8.161 4.779 1.00 57.25 414 LEU A O 1
ATOM 3232 N N . ASN A 1 415 ? 9.250 9.821 4.002 1.00 61.75 415 ASN A N 1
ATOM 3233 C CA . ASN A 1 415 ? 10.127 8.980 3.196 1.00 61.75 415 ASN A CA 1
ATOM 3234 C C . ASN A 1 415 ? 11.511 9.627 3.070 1.00 61.75 415 ASN A C 1
ATOM 3236 O O . ASN A 1 415 ? 11.607 10.853 3.063 1.00 61.75 415 ASN A O 1
ATOM 3240 N N . ALA A 1 416 ? 12.566 8.829 2.930 1.00 68.44 416 ALA A N 1
ATOM 3241 C CA . ALA A 1 416 ? 13.936 9.300 2.750 1.00 68.44 416 ALA A CA 1
ATOM 3242 C C . ALA A 1 416 ? 14.622 8.545 1.604 1.00 68.44 416 ALA A C 1
ATOM 3244 O O . ALA A 1 416 ? 14.417 7.347 1.416 1.00 68.44 416 ALA A O 1
ATOM 3245 N N . SER A 1 417 ? 15.469 9.244 0.857 1.00 70.62 417 SER A N 1
ATOM 3246 C CA . SER A 1 417 ? 16.320 8.705 -0.203 1.00 70.62 417 SER A CA 1
ATOM 3247 C C . SER A 1 417 ? 17.777 9.101 0.038 1.00 70.62 417 SER A C 1
ATOM 3249 O O . SER A 1 417 ? 18.086 9.914 0.910 1.00 70.62 417 SER A O 1
ATOM 3251 N N . SER A 1 418 ? 18.693 8.585 -0.779 1.00 70.25 418 SER A N 1
ATOM 3252 C CA . SER A 1 418 ? 20.113 8.954 -0.729 1.00 70.25 418 SER A CA 1
ATOM 3253 C C . SER A 1 418 ? 20.395 10.438 -1.006 1.00 70.25 418 SER A C 1
ATOM 3255 O O . SER A 1 418 ? 21.508 10.885 -0.752 1.00 70.25 418 SER A O 1
ATOM 3257 N N . HIS A 1 419 ? 19.408 11.215 -1.469 1.00 66.75 419 HIS A N 1
ATOM 3258 C CA . HIS A 1 419 ? 19.588 12.614 -1.879 1.00 66.75 419 HIS A CA 1
ATOM 3259 C C . HIS A 1 419 ? 18.632 13.596 -1.193 1.00 66.75 419 HIS A C 1
ATOM 3261 O O . HIS A 1 419 ? 18.687 14.797 -1.462 1.00 66.75 419 HIS A O 1
ATOM 3267 N N . GLY A 1 420 ? 17.732 13.127 -0.331 1.00 76.94 420 GLY A N 1
ATOM 3268 C CA . GLY A 1 420 ? 16.739 13.993 0.286 1.00 76.94 420 GLY A CA 1
ATOM 3269 C C . GLY A 1 420 ? 15.654 13.227 1.017 1.00 76.94 420 GLY A C 1
ATOM 3270 O O . GLY A 1 420 ? 15.729 12.014 1.195 1.00 76.94 420 GLY A O 1
ATOM 3271 N N . PHE A 1 421 ? 14.622 13.939 1.442 1.00 77.56 421 PHE A N 1
ATOM 3272 C CA . PHE A 1 421 ? 13.492 13.336 2.130 1.00 77.56 421 PHE A CA 1
ATOM 3273 C C . PHE A 1 421 ? 12.210 14.129 1.917 1.00 77.56 421 PHE A C 1
ATOM 3275 O O . PHE A 1 421 ? 12.227 15.278 1.486 1.00 77.56 421 PHE A O 1
ATOM 3282 N N . SER A 1 422 ? 11.089 13.497 2.233 1.00 73.19 422 SER A N 1
ATOM 3283 C CA . SER A 1 422 ? 9.792 14.152 2.351 1.00 73.19 422 SER A CA 1
ATOM 3284 C C . SER A 1 422 ? 9.378 14.187 3.814 1.00 73.19 422 SER A C 1
ATOM 3286 O O . SER A 1 422 ? 9.561 13.211 4.549 1.00 73.19 422 SER A O 1
ATOM 3288 N N . SER A 1 423 ? 8.840 15.316 4.256 1.00 76.75 423 SER A N 1
ATOM 3289 C CA . SER A 1 423 ? 8.332 15.478 5.612 1.00 76.75 423 SER A CA 1
ATOM 3290 C C . SER A 1 423 ? 7.132 16.410 5.660 1.00 76.75 423 SER A C 1
ATOM 3292 O O . SER A 1 423 ? 6.931 17.232 4.769 1.00 76.75 423 SER A O 1
ATOM 3294 N N . THR A 1 424 ? 6.335 16.307 6.722 1.00 76.50 424 THR A N 1
ATOM 3295 C CA . THR A 1 424 ? 5.334 17.336 7.024 1.00 76.50 424 THR A CA 1
ATOM 3296 C C . THR A 1 424 ? 5.884 18.365 7.999 1.00 76.50 424 THR A C 1
ATOM 3298 O O . THR A 1 424 ? 6.560 18.001 8.967 1.00 76.50 424 THR A O 1
ATOM 3301 N N . ILE A 1 425 ? 5.546 19.634 7.776 1.00 82.56 425 ILE A N 1
ATOM 3302 C CA . ILE A 1 425 ? 6.059 20.777 8.528 1.00 82.56 425 ILE A CA 1
ATOM 3303 C C . ILE A 1 425 ? 4.949 21.780 8.874 1.00 82.56 425 ILE A C 1
ATOM 3305 O O . ILE A 1 425 ? 3.988 21.953 8.126 1.00 82.56 425 ILE A O 1
ATOM 3309 N N . GLY A 1 426 ? 5.073 22.411 10.044 1.00 79.94 426 GLY A N 1
ATOM 3310 C CA . GLY A 1 426 ? 4.053 23.281 10.648 1.00 79.94 426 GLY A CA 1
ATOM 3311 C C . GLY A 1 426 ? 4.123 24.766 10.262 1.00 79.94 426 GLY A C 1
ATOM 3312 O O . GLY A 1 426 ? 3.693 25.620 11.033 1.00 79.94 426 GLY A O 1
ATOM 3313 N N . PHE A 1 427 ? 4.781 25.101 9.155 1.00 84.19 427 PHE A N 1
ATOM 3314 C CA . PHE A 1 427 ? 4.860 26.454 8.590 1.00 84.19 427 PHE A CA 1
ATOM 3315 C C . PHE A 1 427 ? 4.931 26.341 7.070 1.00 84.19 427 PHE A C 1
ATOM 3317 O O . PHE A 1 427 ? 5.233 25.258 6.593 1.00 84.19 427 PHE A O 1
ATOM 3324 N N . ALA A 1 428 ? 4.661 27.411 6.322 1.00 83.88 428 ALA A N 1
ATOM 3325 C CA . ALA A 1 428 ? 4.737 27.398 4.861 1.00 83.88 428 ALA A CA 1
ATOM 3326 C C . ALA A 1 428 ? 6.201 27.527 4.397 1.00 83.88 428 ALA A C 1
ATOM 3328 O O . ALA A 1 428 ? 6.750 28.627 4.499 1.00 83.88 428 ALA A O 1
ATOM 3329 N N . PRO A 1 429 ? 6.873 26.453 3.938 1.00 85.19 429 PRO A N 1
ATOM 3330 C CA . PRO A 1 429 ? 8.192 26.591 3.342 1.00 85.19 429 PRO A CA 1
ATOM 3331 C C . PRO A 1 429 ? 8.089 27.198 1.938 1.00 85.19 429 PRO A C 1
ATOM 3333 O O . PRO A 1 429 ? 7.130 26.948 1.207 1.00 85.19 429 PRO A O 1
ATOM 3336 N N . GLU A 1 430 ? 9.100 27.965 1.540 1.00 82.38 430 GLU A N 1
ATOM 3337 C CA . GLU A 1 430 ? 9.198 28.496 0.178 1.00 82.38 430 GLU A CA 1
ATOM 3338 C C . GLU A 1 430 ? 9.912 27.495 -0.738 1.00 82.38 430 GLU A C 1
ATOM 3340 O O . GLU A 1 430 ? 10.993 26.997 -0.411 1.00 82.38 430 GLU A O 1
ATOM 3345 N N . VAL A 1 431 ? 9.329 27.202 -1.905 1.00 79.69 431 VAL A N 1
ATOM 3346 C CA . VAL A 1 431 ? 9.973 26.360 -2.925 1.00 79.69 431 VAL A CA 1
ATOM 3347 C C . VAL A 1 431 ? 11.270 27.028 -3.388 1.00 79.69 431 VAL A C 1
ATOM 3349 O O . VAL A 1 431 ? 11.290 28.208 -3.724 1.00 79.69 431 VAL A O 1
ATOM 3352 N N . GLY A 1 432 ? 12.366 26.269 -3.407 1.00 71.62 432 GLY A N 1
ATOM 3353 C CA . GLY A 1 432 ? 13.702 26.749 -3.763 1.00 71.62 432 GLY A CA 1
ATOM 3354 C C . GLY A 1 432 ? 14.521 27.295 -2.590 1.00 71.62 432 GLY A C 1
ATOM 3355 O O . GLY A 1 432 ? 15.745 27.388 -2.729 1.00 71.62 432 GLY A O 1
ATOM 3356 N N . ALA A 1 433 ? 13.903 27.585 -1.439 1.00 81.88 433 ALA A N 1
ATOM 3357 C CA . ALA A 1 433 ? 14.603 28.078 -0.256 1.00 81.88 433 ALA A CA 1
ATOM 3358 C C . ALA A 1 433 ? 15.468 26.992 0.402 1.00 81.88 433 ALA A C 1
ATOM 3360 O O . ALA A 1 433 ? 15.165 25.795 0.343 1.00 81.88 433 ALA A O 1
ATOM 3361 N N . GLN A 1 434 ? 16.559 27.424 1.037 1.00 87.88 434 GLN A N 1
ATOM 3362 C CA . GLN A 1 434 ? 17.460 26.557 1.789 1.00 87.88 434 GLN A CA 1
ATOM 3363 C C . GLN A 1 434 ? 17.195 26.658 3.288 1.00 87.88 434 GLN A C 1
ATOM 3365 O O . GLN A 1 434 ? 17.083 27.751 3.841 1.00 87.88 434 GLN A O 1
ATOM 3370 N N . TYR A 1 435 ? 17.165 25.508 3.951 1.00 87.69 435 TYR A N 1
ATOM 3371 C CA . TYR A 1 435 ? 16.987 25.395 5.390 1.00 87.69 435 TYR A CA 1
ATOM 3372 C C . TYR A 1 435 ? 18.100 24.552 6.002 1.00 87.69 435 TYR A C 1
ATOM 3374 O O . TYR A 1 435 ? 18.610 23.615 5.387 1.00 87.69 435 TYR A O 1
ATOM 3382 N N . ARG A 1 436 ? 18.460 24.871 7.247 1.00 89.38 436 ARG A N 1
ATOM 3383 C CA . ARG A 1 436 ? 19.331 24.016 8.057 1.00 89.38 436 ARG A CA 1
ATOM 3384 C C . ARG A 1 436 ? 18.495 22.948 8.740 1.00 89.38 436 ARG A C 1
ATOM 3386 O O . ARG A 1 436 ? 17.477 23.254 9.358 1.00 89.38 436 ARG A O 1
ATOM 3393 N N . CYS A 1 437 ? 18.963 21.718 8.652 1.00 88.06 437 CYS A N 1
ATOM 3394 C CA . CYS A 1 437 ? 18.392 20.552 9.290 1.00 88.06 437 CYS A CA 1
ATOM 3395 C C . CYS A 1 437 ? 19.374 19.947 10.289 1.00 88.06 437 CYS A C 1
ATOM 3397 O O . CYS A 1 437 ? 20.582 20.165 10.213 1.00 88.06 437 CYS A O 1
ATOM 3399 N N . ARG A 1 438 ? 18.827 19.190 11.235 1.00 86.50 438 ARG A N 1
ATOM 3400 C CA . ARG A 1 438 ? 19.565 18.512 12.295 1.00 86.50 438 ARG A CA 1
ATOM 3401 C C . ARG A 1 438 ? 18.942 17.153 12.557 1.00 86.50 438 ARG A C 1
ATOM 3403 O O . ARG A 1 438 ? 17.780 17.081 12.946 1.00 86.50 438 ARG A O 1
ATOM 3410 N N . ALA A 1 439 ? 19.707 16.084 12.378 1.00 80.50 439 ALA A N 1
ATOM 3411 C CA . ALA A 1 439 ? 19.289 14.742 12.767 1.00 80.50 439 ALA A CA 1
ATOM 3412 C C . ALA A 1 439 ? 19.696 14.446 14.217 1.00 80.50 439 ALA A C 1
ATOM 3414 O O . ALA A 1 439 ? 20.835 14.695 14.620 1.00 80.50 439 ALA A O 1
ATOM 3415 N N . VAL A 1 440 ? 18.760 13.896 14.993 1.00 72.44 440 VAL A N 1
ATOM 3416 C CA . VAL A 1 440 ? 18.956 13.528 16.403 1.00 72.44 440 VAL A CA 1
ATOM 3417 C C . VAL A 1 440 ? 19.159 12.015 16.511 1.00 72.44 440 VAL A C 1
ATOM 3419 O O . VAL A 1 440 ? 18.248 11.246 16.194 1.00 72.44 440 VAL A O 1
ATOM 3422 N N . SER A 1 441 ? 20.337 11.582 16.972 1.00 61.34 441 SER A N 1
ATOM 3423 C CA . SER A 1 441 ? 20.694 10.167 17.165 1.00 61.34 441 SER A CA 1
ATOM 3424 C C . SER A 1 441 ? 20.891 9.844 18.657 1.00 61.34 441 SER A C 1
ATOM 3426 O O . SER A 1 441 ? 21.588 10.561 19.371 1.00 61.34 441 SER A O 1
ATOM 3428 N N . GLY A 1 442 ? 20.275 8.757 19.143 1.00 52.31 442 GLY A N 1
ATOM 3429 C CA . GLY A 1 442 ? 20.493 8.223 20.499 1.00 52.31 442 GLY A CA 1
ATOM 3430 C C . GLY A 1 442 ? 19.805 8.964 21.666 1.00 52.31 442 GLY A C 1
ATOM 3431 O O . GLY A 1 442 ? 19.156 9.993 21.507 1.00 52.31 442 GLY A O 1
ATOM 3432 N N . ALA A 1 443 ? 19.898 8.390 22.875 1.00 42.53 443 ALA A N 1
ATOM 3433 C CA . ALA A 1 443 ? 19.186 8.835 24.086 1.00 42.53 443 ALA A CA 1
ATOM 3434 C C . ALA A 1 443 ? 19.792 10.074 24.787 1.00 42.53 443 ALA A C 1
ATOM 3436 O O . ALA A 1 443 ? 19.218 10.565 25.759 1.00 42.53 443 ALA A O 1
ATOM 3437 N N . GLN A 1 444 ? 20.929 10.594 24.314 1.00 43.53 444 GLN A N 1
ATOM 3438 C CA . GLN A 1 444 ? 21.549 11.816 24.834 1.00 43.53 444 GLN A CA 1
ATOM 3439 C C . GLN A 1 444 ? 21.421 12.961 23.819 1.00 43.53 444 GLN A C 1
ATOM 3441 O O . GLN A 1 444 ? 21.781 12.814 22.658 1.00 43.53 444 GLN A O 1
ATOM 3446 N N . LYS A 1 445 ? 20.942 14.125 24.279 1.00 49.44 445 LYS A N 1
ATOM 3447 C CA . LYS A 1 445 ? 20.704 15.368 23.509 1.00 49.44 445 LYS A CA 1
ATOM 3448 C C . LYS A 1 445 ? 21.977 16.050 22.943 1.00 49.44 445 LYS A C 1
ATOM 3450 O O . LYS A 1 445 ? 21.969 17.261 22.743 1.00 49.44 445 LYS A O 1
ATOM 3455 N N . SER A 1 446 ? 23.080 15.334 22.735 1.00 44.25 446 SER A N 1
ATOM 3456 C CA . SER A 1 446 ? 24.414 15.929 22.525 1.00 44.25 446 SER A CA 1
ATOM 3457 C C . SER A 1 446 ? 25.155 15.491 21.255 1.00 44.25 446 SER A C 1
ATOM 3459 O O . SER A 1 446 ? 26.248 15.997 21.018 1.00 44.25 446 SER A O 1
ATOM 3461 N N . GLN A 1 447 ? 24.581 14.630 20.407 1.00 55.53 447 GLN A N 1
ATOM 3462 C CA . GLN A 1 447 ? 25.113 14.352 19.064 1.00 55.53 447 GLN A CA 1
ATOM 3463 C C . GLN A 1 447 ? 24.100 14.758 17.993 1.00 55.53 447 GLN A C 1
ATOM 3465 O O . GLN A 1 447 ? 23.016 14.185 17.888 1.00 55.53 447 GLN A O 1
ATOM 3470 N N . PHE A 1 448 ? 24.475 15.768 17.212 1.00 65.00 448 PHE A N 1
ATOM 3471 C CA . PHE A 1 448 ? 23.684 16.308 16.117 1.00 65.00 448 PHE A CA 1
ATOM 3472 C C . PHE A 1 448 ? 24.471 16.179 14.821 1.00 65.00 448 PHE A C 1
ATOM 3474 O O . PHE A 1 448 ? 25.649 16.534 14.779 1.00 65.00 448 PHE A O 1
ATOM 3481 N N . LEU A 1 449 ? 23.813 15.674 13.782 1.00 75.44 449 LEU A N 1
ATOM 3482 C CA . LEU A 1 449 ? 24.309 15.755 12.413 1.00 75.44 449 LEU A CA 1
ATOM 3483 C C . LEU A 1 449 ? 23.545 16.894 11.744 1.00 75.44 449 LEU A C 1
ATOM 3485 O O . LEU A 1 449 ? 22.351 16.756 11.467 1.00 75.44 449 LEU A O 1
ATOM 3489 N N . ASP A 1 450 ? 24.216 18.030 11.584 1.00 82.44 450 ASP A N 1
ATOM 3490 C CA . ASP A 1 450 ? 23.658 19.212 10.935 1.00 82.44 450 ASP A CA 1
ATOM 3491 C C . ASP A 1 450 ? 23.904 19.100 9.428 1.00 82.44 450 ASP A C 1
ATOM 3493 O O . ASP A 1 450 ? 24.980 18.698 9.026 1.00 82.44 450 ASP A O 1
ATOM 3497 N N . PHE A 1 451 ? 22.925 19.442 8.599 1.00 85.62 451 PHE A N 1
ATOM 3498 C CA . PHE A 1 451 ? 23.065 19.445 7.139 1.00 85.62 451 PHE A CA 1
ATOM 3499 C C . PHE A 1 451 ? 22.077 20.442 6.532 1.00 85.62 451 PHE A C 1
ATOM 3501 O O . PHE A 1 451 ? 21.108 20.841 7.180 1.00 85.62 451 PHE A O 1
ATOM 3508 N N . THR A 1 452 ? 22.296 20.877 5.298 1.00 86.44 452 THR A N 1
ATOM 3509 C CA . THR A 1 452 ? 21.390 21.795 4.602 1.00 86.44 452 THR A CA 1
ATOM 3510 C C . THR A 1 452 ? 20.489 21.065 3.623 1.00 86.44 452 THR A C 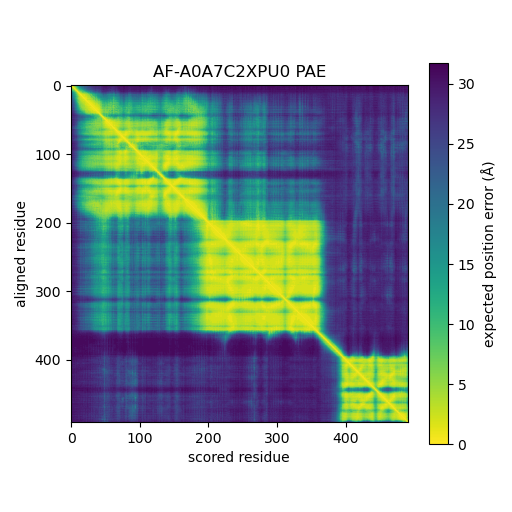1
ATOM 3512 O O . THR A 1 452 ? 20.868 20.074 2.997 1.00 86.44 452 THR A O 1
ATOM 3515 N N . VAL A 1 453 ? 19.267 21.569 3.480 1.00 86.00 453 VAL A N 1
ATOM 3516 C CA . VAL A 1 453 ? 18.298 21.070 2.510 1.00 86.00 453 VAL A CA 1
ATOM 3517 C C . VAL A 1 453 ? 17.716 22.214 1.705 1.00 86.00 453 VAL A C 1
ATOM 3519 O O . VAL A 1 453 ? 17.538 23.316 2.213 1.00 86.00 453 VAL A O 1
ATOM 3522 N N . GLN A 1 454 ? 17.390 21.944 0.451 1.00 86.81 454 GLN A N 1
ATOM 3523 C CA . GLN A 1 454 ? 16.664 22.841 -0.425 1.00 86.81 454 GLN A CA 1
ATOM 3524 C C . GLN A 1 454 ? 15.262 22.294 -0.664 1.00 86.81 454 GLN A C 1
ATOM 3526 O O . GLN A 1 454 ? 15.099 21.130 -1.042 1.00 86.81 454 GLN A O 1
ATOM 3531 N N . VAL A 1 455 ? 14.256 23.139 -0.477 1.00 80.56 455 VAL A N 1
ATOM 3532 C CA . VAL A 1 455 ? 12.856 22.783 -0.709 1.00 80.56 455 VAL A CA 1
ATOM 3533 C C . VAL A 1 455 ? 12.593 22.647 -2.201 1.00 80.56 455 VAL A C 1
ATOM 3535 O O . VAL A 1 455 ? 12.935 23.533 -2.981 1.00 80.56 455 VAL A O 1
ATOM 3538 N N . ARG A 1 456 ? 11.995 21.528 -2.604 1.00 79.06 456 ARG A N 1
ATOM 3539 C CA . ARG A 1 456 ? 11.703 21.191 -4.005 1.00 79.06 456 ARG A CA 1
ATOM 3540 C C . ARG A 1 456 ? 10.222 21.237 -4.316 1.00 79.06 456 ARG A C 1
ATOM 3542 O O . ARG A 1 456 ? 9.836 21.750 -5.355 1.00 79.06 456 ARG A O 1
ATOM 3549 N N . HIS A 1 457 ? 9.409 20.737 -3.399 1.00 69.06 457 HIS A N 1
ATOM 3550 C CA . HIS A 1 457 ? 7.967 20.688 -3.560 1.00 69.06 457 HIS A CA 1
ATOM 3551 C C . HIS A 1 457 ? 7.293 21.012 -2.234 1.00 69.06 457 HIS A C 1
ATOM 3553 O O . HIS A 1 457 ? 7.787 20.598 -1.181 1.00 69.06 457 HIS A O 1
ATOM 3559 N N . VAL A 1 458 ? 6.183 21.746 -2.298 1.00 73.94 458 VAL A N 1
ATOM 3560 C CA . VAL A 1 458 ? 5.375 22.122 -1.139 1.00 73.94 458 VAL A CA 1
ATOM 3561 C C . VAL A 1 458 ? 3.908 21.962 -1.497 1.00 73.94 458 VAL A C 1
ATOM 3563 O O . VAL A 1 458 ? 3.427 22.595 -2.430 1.00 73.94 458 VAL A O 1
ATOM 3566 N N . GLU A 1 459 ? 3.193 21.156 -0.726 1.00 76.00 459 GLU A N 1
ATOM 3567 C CA . GLU A 1 459 ? 1.752 20.966 -0.860 1.00 76.00 459 GLU A CA 1
ATOM 3568 C C . GLU A 1 459 ? 1.067 21.281 0.470 1.00 76.00 459 GLU A C 1
ATOM 3570 O O . GLU A 1 459 ? 1.520 20.874 1.542 1.00 76.00 459 GLU A O 1
ATOM 3575 N N . LEU A 1 460 ? -0.036 22.024 0.418 1.00 75.88 460 LEU A N 1
ATOM 3576 C CA . LEU A 1 460 ? -0.838 22.331 1.596 1.00 75.88 460 LEU A CA 1
ATOM 3577 C C . LEU A 1 460 ? -1.746 21.138 1.920 1.00 75.88 460 LEU A C 1
ATOM 3579 O O . LEU A 1 460 ? -2.734 20.908 1.231 1.00 75.88 460 LEU A O 1
ATOM 3583 N N . LEU A 1 461 ? -1.449 20.415 3.002 1.00 62.31 461 LEU A N 1
ATOM 3584 C CA . LEU A 1 461 ? -2.267 19.276 3.440 1.00 62.31 461 LEU A CA 1
ATOM 3585 C C . LEU A 1 461 ? -3.457 19.712 4.307 1.00 62.31 461 LEU A C 1
ATOM 3587 O O . LEU A 1 461 ? -4.514 19.086 4.298 1.00 62.31 461 LEU A O 1
ATOM 3591 N N . ALA A 1 462 ? -3.260 20.743 5.133 1.00 69.75 462 ALA A N 1
ATOM 3592 C CA . ALA A 1 462 ? -4.276 21.350 5.991 1.00 69.75 462 ALA A CA 1
ATOM 3593 C C . ALA A 1 462 ? -3.792 22.727 6.469 1.00 69.75 462 ALA A C 1
ATOM 3595 O O . ALA A 1 462 ? -2.632 23.079 6.267 1.00 69.75 462 ALA A O 1
ATOM 3596 N N . LYS A 1 463 ? -4.649 23.486 7.163 1.00 71.19 463 LYS A N 1
ATOM 3597 C CA . LYS A 1 463 ? -4.257 24.759 7.787 1.00 71.19 463 LYS A CA 1
ATOM 3598 C C . LYS A 1 463 ? -2.987 24.575 8.636 1.00 71.19 463 LYS A C 1
ATOM 3600 O O . LYS A 1 463 ? -2.961 23.717 9.515 1.00 71.19 463 LYS A O 1
ATOM 3605 N N . ASP A 1 464 ? -1.951 25.351 8.323 1.00 73.88 464 ASP A N 1
ATOM 3606 C CA . ASP A 1 464 ? -0.633 25.344 8.975 1.00 73.88 464 ASP A CA 1
ATOM 3607 C C . ASP A 1 464 ? 0.134 24.007 8.912 1.00 73.88 464 ASP A C 1
ATOM 3609 O O . ASP A 1 464 ? 1.028 23.770 9.721 1.00 73.88 464 ASP A O 1
ATOM 3613 N N . ARG A 1 465 ? -0.178 23.127 7.946 1.00 77.75 465 ARG A N 1
ATOM 3614 C CA . ARG A 1 465 ? 0.540 21.863 7.724 1.00 77.75 465 ARG A CA 1
ATOM 3615 C C . ARG A 1 465 ? 0.831 21.638 6.245 1.00 77.75 465 ARG A C 1
ATOM 3617 O O . ARG A 1 465 ? -0.080 21.460 5.436 1.00 77.75 465 ARG A O 1
ATOM 3624 N N . PHE A 1 466 ? 2.116 21.562 5.934 1.00 78.56 466 PHE A N 1
ATOM 3625 C CA . PHE A 1 466 ? 2.631 21.477 4.575 1.00 78.56 466 PHE A CA 1
ATOM 3626 C C . PHE A 1 466 ? 3.400 20.172 4.398 1.00 78.56 466 PHE A C 1
ATOM 3628 O O . PHE A 1 466 ? 4.216 19.818 5.248 1.00 78.56 466 PHE A O 1
ATOM 3635 N N . LEU A 1 467 ? 3.134 19.452 3.313 1.00 70.94 467 LEU A N 1
ATOM 3636 C CA . LEU A 1 467 ? 4.015 18.404 2.820 1.00 70.94 467 LEU A CA 1
ATOM 3637 C C . LEU A 1 467 ? 5.163 19.079 2.086 1.00 70.94 467 LEU A C 1
ATOM 3639 O O . LEU A 1 467 ? 4.934 19.870 1.179 1.00 70.94 467 LEU A O 1
ATOM 3643 N N . MET A 1 468 ? 6.387 18.757 2.471 1.00 81.12 468 MET A N 1
ATOM 3644 C CA . MET A 1 468 ? 7.587 19.334 1.899 1.00 81.12 468 MET A CA 1
ATOM 3645 C C . MET A 1 468 ? 8.501 18.217 1.403 1.00 81.12 468 MET A C 1
ATOM 3647 O O . MET A 1 468 ? 8.910 17.348 2.172 1.00 81.12 468 MET A O 1
ATOM 3651 N N . GLY A 1 469 ? 8.838 18.250 0.117 1.00 74.25 469 GLY A N 1
ATOM 3652 C CA . GLY A 1 469 ? 9.922 17.458 -0.455 1.00 74.25 469 GLY A CA 1
ATOM 3653 C C . GLY A 1 469 ? 11.201 18.283 -0.461 1.00 74.25 469 GLY A C 1
ATOM 3654 O O . GLY A 1 469 ? 11.196 19.410 -0.961 1.00 74.25 469 GLY A O 1
ATOM 3655 N N . VAL A 1 470 ? 12.291 17.747 0.083 1.00 77.75 470 VAL A N 1
ATOM 3656 C CA . VAL A 1 470 ? 13.574 18.450 0.168 1.00 77.75 470 VAL A CA 1
ATOM 3657 C C . VAL A 1 470 ? 14.719 17.627 -0.400 1.00 77.75 470 VAL A C 1
ATOM 3659 O O . VAL A 1 470 ? 14.747 16.404 -0.275 1.00 77.75 470 VAL A O 1
ATOM 3662 N N . ARG A 1 471 ? 15.689 18.313 -1.006 1.00 83.81 471 ARG A N 1
ATOM 3663 C CA . ARG A 1 471 ? 16.949 17.745 -1.501 1.00 83.81 471 ARG A CA 1
ATOM 3664 C C . ARG A 1 471 ? 18.094 18.226 -0.618 1.00 83.81 471 ARG A C 1
ATOM 3666 O O . ARG A 1 471 ? 18.145 19.410 -0.306 1.00 83.81 471 ARG A O 1
ATOM 3673 N N . VAL A 1 472 ? 19.009 17.348 -0.230 1.00 85.06 472 VAL A N 1
ATOM 3674 C CA . VAL A 1 472 ? 20.190 17.743 0.551 1.00 85.06 472 VAL A CA 1
ATOM 3675 C C . VAL A 1 472 ? 21.135 18.582 -0.309 1.00 85.06 472 VAL A C 1
ATOM 3677 O O . VAL A 1 472 ? 21.314 18.311 -1.498 1.00 85.06 472 VAL A O 1
ATOM 3680 N N . GLY A 1 473 ? 21.713 19.627 0.282 1.00 76.38 473 GLY A N 1
ATOM 3681 C CA . GLY A 1 473 ? 22.707 20.470 -0.373 1.00 76.38 473 GLY A CA 1
ATOM 3682 C C . GLY A 1 473 ? 23.943 19.669 -0.795 1.00 76.38 473 GLY A C 1
ATOM 3683 O O . GLY A 1 473 ? 24.405 18.788 -0.074 1.00 76.38 473 GLY A O 1
ATOM 3684 N N . ALA A 1 474 ? 24.516 19.992 -1.958 1.00 66.25 474 ALA A N 1
ATOM 3685 C CA . ALA A 1 474 ? 25.648 19.253 -2.528 1.00 66.25 474 ALA A CA 1
ATOM 3686 C C . ALA A 1 474 ? 26.892 19.198 -1.611 1.00 66.25 474 ALA A C 1
ATOM 3688 O O . ALA A 1 474 ? 27.679 18.262 -1.714 1.00 66.25 474 ALA A O 1
ATOM 3689 N N . GLY A 1 475 ? 27.056 20.170 -0.703 1.00 68.12 475 GLY A N 1
ATOM 3690 C CA . GLY A 1 475 ? 28.145 20.201 0.282 1.00 68.12 475 GLY A CA 1
ATOM 3691 C C . GLY A 1 475 ? 27.987 19.219 1.448 1.00 68.12 475 GLY A C 1
ATOM 3692 O O . GLY A 1 475 ? 28.988 18.833 2.042 1.00 68.12 475 GLY A O 1
ATOM 3693 N N . ASP A 1 476 ? 26.763 18.754 1.719 1.00 77.88 476 ASP A N 1
ATOM 3694 C CA . ASP A 1 476 ? 26.432 17.962 2.913 1.00 77.88 476 ASP A CA 1
ATOM 3695 C C . ASP A 1 476 ? 26.044 16.512 2.566 1.00 77.88 476 ASP A C 1
ATOM 3697 O O . ASP A 1 476 ? 25.554 15.755 3.407 1.00 77.88 476 ASP A O 1
ATOM 3701 N N . ALA A 1 477 ? 26.279 16.090 1.317 1.00 69.06 477 ALA A N 1
ATOM 3702 C CA . ALA A 1 477 ? 25.930 14.757 0.820 1.00 69.06 477 ALA A CA 1
ATOM 3703 C C . ALA A 1 477 ? 26.555 13.627 1.662 1.00 69.06 477 ALA A C 1
ATOM 3705 O O . ALA A 1 477 ? 25.909 12.613 1.919 1.00 69.06 477 ALA A O 1
ATOM 3706 N N . GLY A 1 478 ? 27.789 13.814 2.145 1.00 70.81 478 GLY A N 1
ATOM 3707 C CA . GLY A 1 478 ? 28.472 12.838 2.998 1.00 70.81 478 GLY A CA 1
ATOM 3708 C C . GLY A 1 478 ? 27.882 12.723 4.408 1.00 70.81 478 GLY A C 1
ATOM 3709 O O . GLY A 1 478 ? 27.868 11.634 4.981 1.00 70.81 478 GLY A O 1
ATOM 3710 N N . GLU A 1 479 ? 27.372 13.818 4.975 1.00 74.69 479 GLU A N 1
ATOM 3711 C CA . GLU A 1 479 ? 26.701 13.809 6.282 1.00 74.69 479 GLU A CA 1
ATOM 3712 C C . GLU A 1 479 ? 25.294 13.230 6.162 1.00 74.69 479 GLU A C 1
ATOM 3714 O O . GLU A 1 479 ? 24.903 12.380 6.965 1.00 74.69 479 GLU A O 1
ATOM 3719 N N . TRP A 1 480 ? 24.575 13.587 5.097 1.00 81.38 480 TRP A N 1
ATOM 3720 C CA . TRP A 1 480 ? 23.284 12.988 4.791 1.00 81.38 480 TRP A CA 1
ATOM 3721 C C . TRP A 1 480 ? 23.376 11.491 4.526 1.00 81.38 480 TRP A C 1
ATOM 3723 O O . TRP A 1 480 ? 22.523 10.759 5.008 1.00 81.38 480 TRP A O 1
ATOM 3733 N N . GLN A 1 481 ? 24.417 10.995 3.851 1.00 76.25 481 GLN A N 1
ATOM 3734 C CA . GLN A 1 481 ? 24.593 9.549 3.688 1.00 76.25 481 GLN A CA 1
ATOM 3735 C C . GLN A 1 481 ? 24.695 8.820 5.033 1.00 76.25 481 GLN A C 1
ATOM 3737 O O . GLN A 1 481 ? 24.112 7.748 5.176 1.00 76.25 481 GLN A O 1
ATOM 3742 N N . ARG A 1 482 ? 25.345 9.412 6.045 1.00 73.25 482 ARG A N 1
ATOM 3743 C CA . ARG A 1 482 ? 25.382 8.843 7.406 1.00 73.25 482 ARG A CA 1
ATOM 3744 C C . ARG A 1 482 ? 24.010 8.884 8.074 1.00 73.25 482 ARG A C 1
ATOM 3746 O O . ARG A 1 482 ? 23.605 7.902 8.687 1.00 73.25 482 ARG A O 1
ATOM 3753 N N . VAL A 1 483 ? 23.279 9.992 7.938 1.00 74.62 483 VAL A N 1
ATOM 3754 C CA . VAL A 1 483 ? 21.904 10.120 8.456 1.00 74.62 483 VAL A CA 1
ATOM 3755 C C . VAL A 1 483 ? 20.973 9.108 7.778 1.00 74.62 483 VAL A C 1
ATOM 3757 O O . VAL A 1 483 ? 20.211 8.421 8.451 1.00 74.62 483 VAL A O 1
ATOM 3760 N N . TYR A 1 484 ? 21.069 8.961 6.459 1.00 73.81 484 TYR A N 1
ATOM 3761 C CA . TYR A 1 484 ? 20.281 8.043 5.645 1.00 73.81 484 TYR A CA 1
ATOM 3762 C C . TYR A 1 484 ? 20.586 6.572 5.963 1.00 73.81 484 TYR A C 1
ATOM 3764 O O . TYR A 1 484 ? 19.664 5.769 6.115 1.00 73.81 484 TYR A O 1
ATOM 3772 N N . ALA A 1 485 ? 21.861 6.228 6.147 1.00 70.38 485 ALA A N 1
ATOM 3773 C CA . ALA A 1 485 ? 22.315 4.931 6.647 1.00 70.38 485 ALA A CA 1
ATOM 3774 C C . ALA A 1 485 ? 21.668 4.596 8.007 1.00 70.38 485 ALA A C 1
ATOM 3776 O O . ALA A 1 485 ? 21.051 3.540 8.169 1.00 70.38 485 ALA A O 1
ATOM 3777 N N . MET A 1 486 ? 21.681 5.546 8.951 1.00 71.25 486 MET A N 1
ATOM 3778 C CA . MET A 1 486 ? 21.050 5.387 10.270 1.00 71.25 486 MET A CA 1
ATOM 3779 C C . MET A 1 486 ? 19.512 5.336 10.227 1.00 71.25 486 MET A C 1
ATOM 3781 O O . MET A 1 486 ? 18.911 4.685 11.078 1.00 71.25 486 MET A O 1
ATOM 3785 N N . LEU A 1 487 ? 18.868 6.009 9.266 1.00 68.81 487 LEU A N 1
ATOM 3786 C CA . LEU A 1 487 ? 17.413 5.954 9.053 1.00 68.81 487 LEU A CA 1
ATOM 3787 C C . LEU A 1 487 ? 16.959 4.620 8.447 1.00 68.81 487 LEU A C 1
ATOM 3789 O O . LEU A 1 487 ? 15.862 4.153 8.739 1.00 68.81 487 LEU A O 1
ATOM 3793 N N . THR A 1 488 ? 17.789 4.014 7.595 1.00 62.44 488 THR A N 1
ATOM 3794 C CA . THR A 1 488 ? 17.447 2.801 6.830 1.00 62.44 488 THR A CA 1
ATOM 3795 C C . THR A 1 488 ? 18.048 1.516 7.401 1.00 62.44 488 THR A C 1
ATOM 3797 O O . THR A 1 488 ? 17.761 0.432 6.895 1.00 62.44 488 THR A O 1
ATOM 3800 N N . GLY A 1 489 ? 18.867 1.612 8.454 1.00 55.47 489 GLY A N 1
ATOM 3801 C CA . GLY A 1 489 ? 19.537 0.468 9.079 1.00 55.47 489 GLY A CA 1
ATOM 3802 C C . GLY A 1 489 ? 20.642 -0.155 8.217 1.00 55.47 489 GLY A C 1
ATOM 3803 O O . GLY A 1 489 ? 21.018 -1.303 8.447 1.00 55.47 489 GLY A O 1
ATOM 3804 N N . ARG A 1 490 ? 21.148 0.574 7.216 1.00 47.97 490 ARG A N 1
ATOM 3805 C CA . ARG A 1 490 ? 22.291 0.170 6.385 1.00 47.97 490 ARG A CA 1
ATOM 3806 C C . ARG A 1 490 ? 23.560 0.716 7.042 1.00 47.97 490 ARG A C 1
ATOM 3808 O O . ARG A 1 490 ? 23.616 1.912 7.295 1.00 47.97 490 ARG A O 1
ATOM 3815 N N . ALA A 1 491 ? 24.512 -0.151 7.385 1.00 37.56 491 ALA A N 1
ATOM 3816 C CA . ALA A 1 491 ? 25.813 0.243 7.939 1.00 37.56 491 ALA A CA 1
ATOM 3817 C C . ALA A 1 491 ? 26.788 0.652 6.833 1.00 37.56 491 ALA A C 1
ATOM 3819 O O . ALA A 1 491 ? 26.743 -0.001 5.763 1.00 37.56 491 ALA A O 1
#

InterPro domains:
  IPR000160 GGDEF domain [PF00990] (197-355)
  IPR000160 GGDEF domain [PS50887] (227-361)
  IPR000160 GGDEF domain [SM00267] (186-359)
  IPR000160 GGDEF domain [TIGR00254] (196-358)
  IPR000160 GGDEF domain [cd01949] (198-357)
  IPR003018 GAF domain [PF01590] (51-184)
  IPR003018 GAF domain [SM00065] (47-194)
  IPR029016 GAF-like domain superfamily [G3DSA:3.30.450.40] (28-192)
  IPR029787 Nucleotide cyclase [SSF55073] (202-357)
  IPR043128 Reverse transcriptase/Diguanylate cyclase domain [G3DSA:3.30.70.270] (193-364)
  IPR050469 Diguanylate cyclase Dgc-like, bacteria [PTHR45138] (17-362)